Protein AF-0000000070388213 (afdb_homodimer)

Structure (mmCIF, N/CA/C/O backbone):
data_AF-0000000070388213-model_v1
#
loop_
_entity.id
_entity.type
_entity.pdbx_description
1 polymer 'DinB-like domain-containing protein'
#
loop_
_atom_site.group_PDB
_atom_site.id
_atom_site.type_symbol
_atom_site.label_atom_id
_atom_site.label_alt_id
_atom_site.label_comp_id
_atom_site.label_asym_id
_atom_site.label_entity_id
_atom_site.label_seq_id
_atom_site.pdbx_PDB_ins_code
_atom_site.Cartn_x
_atom_site.Cartn_y
_atom_site.Cartn_z
_atom_site.occupancy
_atom_site.B_iso_or_equiv
_atom_site.auth_seq_id
_atom_site.auth_comp_id
_atom_site.auth_asym_id
_atom_site.auth_atom_id
_atom_site.pdbx_PDB_model_num
ATOM 1 N N . MET A 1 1 ? -32.64 -6.74 -18.128 1 20.27 1 MET A N 1
ATOM 2 C CA . MET A 1 1 ? -31.337 -6.929 -18.759 1 20.27 1 MET A CA 1
ATOM 3 C C . MET A 1 1 ? -30.332 -5.901 -18.251 1 20.27 1 MET A C 1
ATOM 5 O O . MET A 1 1 ? -30.409 -4.723 -18.605 1 20.27 1 MET A O 1
ATOM 9 N N . SER A 1 2 ? -29.908 -5.951 -17.006 1 23.25 2 SER A N 1
ATOM 10 C CA . SER A 1 2 ? -29.229 -4.975 -16.16 1 23.25 2 SER A CA 1
ATOM 11 C C . SER A 1 2 ? -27.842 -4.645 -16.701 1 23.25 2 SER A C 1
ATOM 13 O O . SER A 1 2 ? -27.104 -5.54 -17.119 1 23.25 2 SER A O 1
ATOM 15 N N . GLN A 1 3 ? -27.683 -3.469 -17.315 1 23.61 3 GLN A N 1
ATOM 16 C CA . GLN A 1 3 ? -26.535 -2.938 -18.044 1 23.61 3 GLN A CA 1
ATOM 17 C C . GLN A 1 3 ? -25.251 -3.09 -17.233 1 23.61 3 GLN A C 1
ATOM 19 O O . GLN A 1 3 ? -25.245 -2.866 -16.021 1 23.61 3 GLN A O 1
ATOM 24 N N . PRO A 1 4 ? -24.377 -3.93 -17.694 1 25.24 4 PRO A N 1
ATOM 25 C CA . PRO A 1 4 ? -23.081 -4.139 -17.044 1 25.24 4 PRO A CA 1
ATOM 26 C C . PRO A 1 4 ? -22.355 -2.831 -16.739 1 25.24 4 PRO A C 1
ATOM 28 O O . PRO A 1 4 ? -22.357 -1.913 -17.564 1 25.24 4 PRO A O 1
ATOM 31 N N . THR A 1 5 ? -22.484 -2.285 -15.642 1 24.82 5 THR A N 1
ATOM 32 C CA . THR A 1 5 ? -21.801 -1.052 -15.264 1 24.82 5 THR A CA 1
ATOM 33 C C . THR A 1 5 ? -20.329 -1.105 -15.66 1 24.82 5 THR A C 1
ATOM 35 O O . THR A 1 5 ? -19.541 -1.828 -15.046 1 24.82 5 THR A O 1
ATOM 38 N N . THR A 1 6 ? -20.052 -1.136 -16.947 1 23.34 6 THR A N 1
ATOM 39 C CA . THR A 1 6 ? -18.716 -0.954 -17.503 1 23.34 6 THR A CA 1
ATOM 40 C C . THR A 1 6 ? -18.019 0.241 -16.857 1 23.34 6 THR A C 1
ATOM 42 O O . THR A 1 6 ? -18.645 1.275 -16.616 1 23.34 6 THR A O 1
ATOM 45 N N . LEU A 1 7 ? -17.127 -0.042 -16.082 1 27.39 7 LEU A N 1
ATOM 46 C CA . LEU A 1 7 ? -16.285 1.066 -15.644 1 27.39 7 LEU A CA 1
ATOM 47 C C . LEU A 1 7 ? -15.883 1.944 -16.824 1 27.39 7 LEU A C 1
ATOM 49 O O . LEU A 1 7 ? -15.12 1.513 -17.692 1 27.39 7 LEU A O 1
ATOM 53 N N . ASN A 1 8 ? -16.869 2.568 -17.44 1 25.55 8 ASN A N 1
ATOM 54 C CA . ASN A 1 8 ? -16.561 3.579 -18.446 1 25.55 8 ASN A CA 1
ATOM 55 C C . ASN A 1 8 ? -15.34 4.406 -18.055 1 25.55 8 ASN A C 1
ATOM 57 O O . ASN A 1 8 ? -15.421 5.259 -17.169 1 25.55 8 ASN A O 1
ATOM 61 N N . HIS A 1 9 ? -14.266 3.817 -18.145 1 28.01 9 HIS A N 1
ATOM 62 C CA . HIS A 1 9 ? -13.01 4.542 -17.987 1 28.01 9 HIS A CA 1
ATOM 63 C C . HIS A 1 9 ? -12.946 5.744 -18.925 1 28.01 9 HIS A C 1
ATOM 65 O O . HIS A 1 9 ? -12.358 5.662 -20.005 1 28.01 9 HIS A O 1
ATOM 71 N N . THR A 1 10 ? -14.03 6.359 -19.255 1 25.75 10 THR A N 1
ATOM 72 C CA . THR A 1 10 ? -13.8 7.641 -19.913 1 25.75 10 THR A CA 1
ATOM 73 C C . THR A 1 10 ? -12.639 8.384 -19.258 1 25.75 10 THR A C 1
ATOM 75 O O . THR A 1 10 ? -12.595 8.522 -18.034 1 25.75 10 THR A O 1
ATOM 78 N N . LEU A 1 11 ? -11.531 8.39 -19.935 1 27.52 11 LEU A N 1
ATOM 79 C CA . LEU A 1 11 ? -10.445 9.33 -19.674 1 27.52 11 LEU A CA 1
ATOM 80 C C . LEU A 1 11 ? -10.985 10.641 -19.113 1 27.52 11 LEU A C 1
ATOM 82 O O . LEU A 1 11 ? -11.684 11.379 -19.812 1 27.52 11 LEU A O 1
ATOM 86 N N . VAL A 1 12 ? -11.628 10.597 -18.028 1 29.72 12 VAL A N 1
ATOM 87 C CA . VAL A 1 12 ? -11.902 11.945 -17.54 1 29.72 12 VAL A CA 1
ATOM 88 C C . VAL A 1 12 ? -10.771 12.884 -17.954 1 29.72 12 VAL A C 1
ATOM 90 O O . VAL A 1 12 ? -9.597 12.509 -17.911 1 29.72 12 VAL A O 1
ATOM 93 N N . PRO A 1 13 ? -11.008 13.762 -18.739 1 29.22 13 PRO A N 1
ATOM 94 C CA . PRO A 1 13 ? -9.98 14.768 -19.018 1 29.22 13 PRO A CA 1
ATOM 95 C C . PRO A 1 13 ? -9.102 15.066 -17.805 1 29.22 13 PRO A C 1
ATOM 97 O O . PRO A 1 13 ? -9.56 14.959 -16.665 1 29.22 13 PRO A O 1
ATOM 100 N N . MET A 1 14 ? -7.83 14.649 -17.893 1 33.38 14 MET A N 1
ATOM 101 C CA . MET A 1 14 ? -6.869 15.019 -16.857 1 33.38 14 MET A CA 1
ATOM 102 C C . MET A 1 14 ? -7.26 16.338 -16.199 1 33.38 14 MET A C 1
ATOM 104 O O . MET A 1 14 ? -7.292 17.38 -16.858 1 33.38 14 MET A O 1
ATOM 108 N N . PRO A 1 15 ? -8.233 16.346 -15.367 1 34.13 15 PRO A N 1
ATOM 109 C CA . PRO A 1 15 ? -8.615 17.653 -14.828 1 34.13 15 PRO A CA 1
ATOM 110 C C . PRO A 1 15 ? -7.416 18.57 -14.596 1 34.13 15 PRO A C 1
ATOM 112 O O . PRO A 1 15 ? -6.294 18.091 -14.417 1 34.13 15 PRO A O 1
ATOM 115 N N . THR A 1 16 ? -7.577 19.803 -14.838 1 39.04 16 THR A N 1
ATOM 116 C CA . THR A 1 16 ? -6.764 20.997 -14.637 1 39.04 16 THR A CA 1
ATOM 117 C C . THR A 1 16 ? -6.098 20.974 -13.264 1 39.04 16 THR A C 1
ATOM 119 O O . THR A 1 16 ? -6.536 20.249 -12.368 1 39.04 16 THR A O 1
ATOM 122 N N . ARG A 1 17 ? -4.84 21.627 -13.083 1 49.8 17 ARG A N 1
ATOM 123 C CA . ARG A 1 17 ? -3.79 21.982 -12.133 1 49.8 17 ARG A CA 1
ATOM 124 C C . ARG A 1 17 ? -4.384 22.389 -10.789 1 49.8 17 ARG A C 1
ATOM 126 O O . ARG A 1 17 ? -3.65 22.716 -9.854 1 49.8 17 ARG A O 1
ATOM 133 N N . GLN A 1 18 ? -5.815 22.422 -10.574 1 65.91 18 GLN A N 1
ATOM 134 C CA . GLN A 1 18 ? -6.256 23.107 -9.363 1 65.91 18 GLN A CA 1
ATOM 135 C C . GLN A 1 18 ? -6.495 22.117 -8.227 1 65.91 18 GLN A C 1
ATOM 137 O O . GLN A 1 18 ? -6.833 20.956 -8.469 1 65.91 18 GLN A O 1
ATOM 142 N N . HIS A 1 19 ? -6.122 22.367 -7.139 1 71.91 19 HIS A N 1
ATOM 143 C CA . HIS A 1 19 ? -6.248 21.653 -5.873 1 71.91 19 HIS A CA 1
ATOM 144 C C . HIS A 1 19 ? -7.635 21.038 -5.723 1 71.91 19 HIS A C 1
ATOM 146 O O . HIS A 1 19 ? -7.765 19.882 -5.314 1 71.91 19 HIS A O 1
ATOM 152 N N . ALA A 1 20 ? -8.744 21.693 -6.154 1 77.47 20 ALA A N 1
ATOM 153 C CA . ALA A 1 20 ? -10.12 21.216 -6.041 1 77.47 20 ALA A CA 1
ATOM 154 C C . ALA A 1 20 ? -10.371 20.036 -6.976 1 77.47 20 ALA A C 1
ATOM 156 O O . ALA A 1 20 ? -11.051 19.076 -6.606 1 77.47 20 ALA A O 1
ATOM 157 N N . ASP A 1 21 ? -9.783 20.063 -8.038 1 83.91 21 ASP A N 1
ATOM 158 C CA . ASP A 1 21 ? -9.951 18.998 -9.023 1 83.91 21 ASP A CA 1
ATOM 159 C C . ASP A 1 21 ? -9.265 17.713 -8.564 1 83.91 21 ASP A C 1
ATOM 161 O O . ASP A 1 21 ? -9.803 16.618 -8.744 1 83.91 21 ASP A O 1
ATOM 165 N N . ARG A 1 22 ? -8.174 17.874 -7.928 1 88.58 22 ARG A N 1
ATOM 166 C CA . ARG A 1 22 ? -7.427 16.715 -7.451 1 88.58 22 ARG A CA 1
ATOM 167 C C . ARG A 1 22 ? -8.175 16.006 -6.327 1 88.58 22 ARG A C 1
ATOM 169 O O . ARG A 1 22 ? -8.233 14.775 -6.292 1 88.58 22 ARG A O 1
ATOM 176 N N . ALA A 1 23 ? -8.75 16.793 -5.467 1 93.34 23 ALA A N 1
ATOM 177 C CA . ALA A 1 23 ? -9.509 16.241 -4.347 1 93.34 23 ALA A CA 1
ATOM 178 C C . ALA A 1 23 ? -10.717 15.45 -4.84 1 93.34 23 ALA A C 1
ATOM 180 O O . ALA A 1 23 ? -10.955 14.325 -4.394 1 93.34 23 ALA A O 1
ATOM 181 N N . GLU A 1 24 ? -11.413 16.01 -5.734 1 92.84 24 GLU A N 1
ATOM 182 C CA . GLU A 1 24 ? -12.594 15.354 -6.286 1 92.84 24 GLU A CA 1
ATOM 183 C C . GLU A 1 24 ? -12.215 14.094 -7.058 1 92.84 24 GLU A C 1
ATOM 185 O O . GLU A 1 24 ? -12.907 13.077 -6.977 1 92.84 24 GLU A O 1
ATOM 190 N N . ALA A 1 25 ? -11.149 14.145 -7.798 1 92.12 25 ALA A N 1
ATOM 191 C CA . ALA A 1 25 ? -10.695 12.991 -8.57 1 92.12 25 ALA A CA 1
ATOM 192 C C . ALA A 1 25 ? -10.342 11.823 -7.653 1 92.12 25 ALA A C 1
ATOM 194 O O . ALA A 1 25 ? -10.703 10.677 -7.931 1 92.12 25 ALA A O 1
ATOM 195 N N . LEU A 1 26 ? -9.65 12.113 -6.604 1 94.13 26 LEU A N 1
ATOM 196 C CA . LEU A 1 26 ? -9.258 11.067 -5.666 1 94.13 26 LEU A CA 1
ATOM 197 C C . LEU A 1 26 ? -10.478 10.477 -4.968 1 94.13 26 LEU A C 1
ATOM 199 O O . LEU A 1 26 ? -10.572 9.26 -4.795 1 94.13 26 LEU A O 1
ATOM 203 N N . TRP A 1 27 ? -11.372 11.343 -4.582 1 95.44 27 TRP A N 1
ATOM 204 C CA . TRP A 1 27 ? -12.606 10.903 -3.941 1 95.44 27 TRP A CA 1
ATOM 205 C C . TRP A 1 27 ? -13.429 10.031 -4.883 1 95.44 27 TRP A C 1
ATOM 207 O O . TRP A 1 27 ? -13.871 8.943 -4.506 1 95.44 27 TRP A O 1
ATOM 217 N N . THR A 1 28 ? -13.586 10.392 -6.085 1 94.24 28 THR A N 1
ATOM 218 C CA . THR A 1 28 ? -14.348 9.652 -7.085 1 94.24 28 THR A CA 1
ATOM 219 C C . THR A 1 28 ? -13.687 8.308 -7.382 1 94.24 28 THR A C 1
ATOM 221 O O . THR A 1 28 ? -14.372 7.293 -7.525 1 94.24 28 THR A O 1
ATOM 224 N N . LEU A 1 29 ? -12.383 8.323 -7.485 1 92.29 29 LEU A N 1
ATOM 225 C CA . LEU A 1 29 ? -11.651 7.078 -7.689 1 92.29 29 LEU A CA 1
ATOM 226 C C . LEU A 1 29 ? -11.908 6.103 -6.546 1 92.29 29 LEU A C 1
ATOM 228 O O . LEU A 1 29 ? -12.127 4.912 -6.778 1 92.29 29 LEU A O 1
ATOM 232 N N . SER A 1 30 ? -11.851 6.57 -5.335 1 95.26 30 SER A N 1
ATOM 233 C CA . SER A 1 30 ? -12.04 5.721 -4.163 1 95.26 30 SER A CA 1
ATOM 234 C C . SER A 1 30 ? -13.428 5.089 -4.156 1 95.26 30 SER A C 1
ATOM 236 O O . SER A 1 30 ? -13.573 3.9 -3.867 1 95.26 30 SER A O 1
ATOM 238 N N . ILE A 1 31 ? -14.427 5.883 -4.516 1 96.64 31 ILE A N 1
ATOM 239 C CA . ILE A 1 31 ? -15.793 5.376 -4.586 1 96.64 31 ILE A CA 1
ATOM 240 C C . ILE A 1 31 ? -15.895 4.316 -5.68 1 96.64 31 ILE A C 1
ATOM 242 O O . ILE A 1 31 ? -16.483 3.253 -5.47 1 96.64 31 ILE A O 1
ATOM 246 N N . ALA A 1 32 ? -15.302 4.587 -6.805 1 93.73 32 ALA A N 1
ATOM 247 C CA . ALA A 1 32 ? -15.35 3.657 -7.93 1 93.73 32 ALA A CA 1
ATOM 248 C C . ALA A 1 32 ? -14.71 2.321 -7.566 1 93.73 32 ALA A C 1
ATOM 250 O O . ALA A 1 32 ? -15.2 1.261 -7.963 1 93.73 32 ALA A O 1
ATOM 251 N N . LEU A 1 33 ? -13.615 2.351 -6.866 1 94.28 33 LEU A N 1
ATOM 252 C CA . LEU A 1 33 ? -12.933 1.137 -6.433 1 94.28 33 LEU A CA 1
ATOM 253 C C . LEU A 1 33 ? -13.828 0.305 -5.521 1 94.28 33 LEU A C 1
ATOM 255 O O . LEU A 1 33 ? -13.965 -0.905 -5.714 1 94.28 33 LEU A O 1
ATOM 259 N N . ILE A 1 34 ? -14.443 0.962 -4.555 1 97.74 34 ILE A N 1
ATOM 260 C CA . ILE A 1 34 ? -15.291 0.262 -3.596 1 97.74 34 ILE A CA 1
ATOM 261 C C . ILE A 1 34 ? -16.539 -0.266 -4.3 1 97.74 34 ILE A C 1
ATOM 263 O O . ILE A 1 34 ? -16.978 -1.389 -4.04 1 97.74 34 ILE A O 1
ATOM 267 N N . ASP A 1 35 ? -17.059 0.492 -5.218 1 96.66 35 ASP A N 1
ATOM 268 C CA . ASP A 1 35 ? -18.226 0.051 -5.976 1 96.66 35 ASP A CA 1
ATOM 269 C C . ASP A 1 35 ? -17.893 -1.165 -6.838 1 96.66 35 ASP A C 1
ATOM 271 O O . ASP A 1 35 ? -18.732 -2.047 -7.028 1 96.66 35 ASP A O 1
ATOM 275 N N . SER A 1 36 ? -16.734 -1.143 -7.399 1 95.28 36 SER A N 1
ATOM 276 C CA . SER A 1 36 ? -16.307 -2.31 -8.165 1 95.28 36 SER A CA 1
ATOM 277 C C . SER A 1 36 ? -16.265 -3.559 -7.291 1 95.28 36 SER A C 1
ATOM 279 O O . SER A 1 36 ? -16.612 -4.652 -7.744 1 95.28 36 SER A O 1
ATOM 281 N N . ALA A 1 37 ? -15.828 -3.382 -6.07 1 97.62 37 ALA A N 1
ATOM 282 C CA . ALA A 1 37 ? -15.8 -4.503 -5.134 1 97.62 37 ALA A CA 1
ATOM 283 C C . ALA A 1 37 ? -17.213 -4.971 -4.797 1 97.62 37 ALA A C 1
ATOM 285 O O . ALA A 1 37 ? -17.468 -6.174 -4.699 1 97.62 37 ALA A O 1
ATOM 286 N N . VAL A 1 38 ? -18.134 -4.031 -4.584 1 97.78 38 VAL A N 1
ATOM 287 C CA . VAL A 1 38 ? -19.533 -4.367 -4.337 1 97.78 38 VAL A CA 1
ATOM 288 C C . VAL A 1 38 ? -20.082 -5.183 -5.504 1 97.78 38 VAL A C 1
ATOM 290 O O . VAL A 1 38 ? -20.758 -6.195 -5.299 1 97.78 38 VAL A O 1
ATOM 293 N N . ASP A 1 39 ? -19.764 -4.758 -6.669 1 96.82 39 ASP A N 1
ATOM 294 C CA . ASP A 1 39 ? -20.236 -5.441 -7.87 1 96.82 39 ASP A CA 1
ATOM 295 C C . ASP A 1 39 ? -19.726 -6.88 -7.92 1 96.82 39 ASP A C 1
ATOM 297 O O . ASP A 1 39 ? -20.483 -7.801 -8.232 1 96.82 39 ASP A O 1
ATOM 301 N N . ILE A 1 40 ? -18.48 -7.12 -7.621 1 96.95 40 ILE A N 1
ATOM 302 C CA . ILE A 1 40 ? -17.887 -8.453 -7.62 1 96.95 40 ILE A CA 1
ATOM 303 C C . ILE A 1 40 ? -18.6 -9.334 -6.597 1 96.95 40 ILE A C 1
ATOM 305 O O . ILE A 1 40 ? -18.951 -10.479 -6.892 1 96.95 40 ILE A O 1
ATOM 309 N N . LEU A 1 41 ? -18.805 -8.795 -5.417 1 97.84 41 LEU A N 1
ATOM 310 C CA . LEU A 1 41 ? -19.439 -9.543 -4.337 1 97.84 41 LEU A CA 1
ATOM 311 C C . LEU A 1 41 ? -20.891 -9.863 -4.676 1 97.84 41 LEU A C 1
ATOM 313 O O . LEU A 1 41 ? -21.41 -10.908 -4.277 1 97.84 41 LEU A O 1
ATOM 317 N N . GLU A 1 42 ? -21.547 -8.996 -5.44 1 97.1 42 GLU A N 1
ATOM 318 C CA . GLU A 1 42 ? -22.966 -9.152 -5.747 1 97.1 42 GLU A CA 1
ATOM 319 C C . GLU A 1 42 ? -23.176 -10.108 -6.918 1 97.1 42 GLU A C 1
ATOM 321 O O . GLU A 1 42 ? -24.151 -10.861 -6.944 1 97.1 42 GLU A O 1
ATOM 326 N N . HIS A 1 43 ? -22.205 -10.181 -7.813 1 96.08 43 HIS A N 1
ATOM 327 C CA . HIS A 1 43 ? -22.553 -10.816 -9.079 1 96.08 43 HIS A CA 1
ATOM 328 C C . HIS A 1 43 ? -21.589 -11.95 -9.41 1 96.08 43 HIS A C 1
ATOM 330 O O . HIS A 1 43 ? -21.864 -12.766 -10.293 1 96.08 43 HIS A O 1
ATOM 336 N N . HIS A 1 44 ? -20.488 -12.006 -8.728 1 95.8 44 HIS A N 1
ATOM 337 C CA . HIS A 1 44 ? -19.493 -12.989 -9.141 1 95.8 44 HIS A CA 1
ATOM 338 C C . HIS A 1 44 ? -19.225 -14.001 -8.032 1 95.8 44 HIS A C 1
ATOM 340 O O . HIS A 1 44 ? -18.948 -15.171 -8.307 1 95.8 44 HIS A O 1
ATOM 346 N N . VAL A 1 45 ? -19.264 -13.516 -6.763 1 96.9 45 VAL A N 1
ATOM 347 C CA . VAL A 1 45 ? -19.14 -14.426 -5.629 1 96.9 45 VAL A CA 1
ATOM 348 C C . VAL A 1 45 ? -20.525 -14.896 -5.189 1 96.9 45 VAL A C 1
ATOM 350 O O . VAL A 1 45 ? -21.386 -14.081 -4.852 1 96.9 45 VAL A O 1
ATOM 353 N N . ARG A 1 46 ? -20.69 -16.197 -5.051 1 96.55 46 ARG A N 1
ATOM 354 C CA . ARG A 1 46 ? -22.063 -16.675 -4.925 1 96.55 46 ARG A CA 1
ATOM 355 C C . ARG A 1 46 ? -22.276 -17.382 -3.59 1 96.55 46 ARG A C 1
ATOM 357 O O . ARG A 1 46 ? -23.411 -17.525 -3.132 1 96.55 46 ARG A O 1
ATOM 364 N N . THR A 1 47 ? -21.21 -17.864 -3.012 1 97.5 47 THR A N 1
ATOM 365 C CA . THR A 1 47 ? -21.402 -18.669 -1.811 1 97.5 47 THR A CA 1
ATOM 366 C C . THR A 1 47 ? -20.381 -18.295 -0.74 1 97.5 47 THR A C 1
ATOM 368 O O . THR A 1 47 ? -19.32 -17.749 -1.05 1 97.5 47 THR A O 1
ATOM 371 N N . ASP A 1 48 ? -20.693 -18.632 0.498 1 97.96 48 ASP A N 1
ATOM 372 C CA . ASP A 1 48 ? -19.767 -18.477 1.616 1 97.96 48 ASP A CA 1
ATOM 373 C C . ASP A 1 48 ? -18.514 -19.327 1.413 1 97.96 48 ASP A C 1
ATOM 375 O O . ASP A 1 48 ? -17.421 -18.94 1.83 1 97.96 48 ASP A O 1
ATOM 379 N N . GLU A 1 49 ? -18.659 -20.467 0.788 1 96.98 49 GLU A N 1
ATOM 380 C CA . GLU A 1 49 ? -17.534 -21.363 0.537 1 96.98 49 GLU A CA 1
ATOM 381 C C . GLU A 1 49 ? -16.511 -20.717 -0.394 1 96.98 49 GLU A C 1
ATOM 383 O O . GLU A 1 49 ? -15.304 -20.821 -0.166 1 96.98 49 GLU A O 1
ATOM 388 N N . GLN A 1 50 ? -16.981 -20.021 -1.381 1 96.76 50 GLN A N 1
ATOM 389 C CA . GLN A 1 50 ? -16.087 -19.302 -2.284 1 96.76 50 GLN A CA 1
ATOM 390 C C . GLN A 1 50 ? -15.345 -18.188 -1.551 1 96.76 50 GLN A C 1
ATOM 392 O O . GLN A 1 50 ? -14.163 -17.949 -1.808 1 96.76 50 GLN A O 1
ATOM 397 N N . LEU A 1 51 ? -16.076 -17.587 -0.658 1 97.53 51 LEU A N 1
ATOM 398 C CA . LEU A 1 51 ? -15.527 -16.466 0.096 1 97.53 51 LEU A CA 1
ATOM 399 C C . LEU A 1 51 ? -14.447 -16.937 1.063 1 97.53 51 LEU A C 1
ATOM 401 O O . LEU A 1 51 ? -13.432 -16.26 1.246 1 97.53 51 LEU A O 1
ATOM 405 N N . SER A 1 52 ? -14.558 -18.094 1.621 1 95.5 52 SER A N 1
ATOM 406 C CA . SER A 1 52 ? -13.736 -18.491 2.759 1 95.5 52 SER A CA 1
ATOM 407 C C . SER A 1 52 ? -12.732 -19.57 2.366 1 95.5 52 SER A C 1
ATOM 409 O O . SER A 1 52 ? -11.931 -20.012 3.193 1 95.5 52 SER A O 1
ATOM 411 N N . LYS A 1 53 ? -12.77 -19.999 1.116 1 93.22 53 LYS A N 1
ATOM 412 C CA . LYS A 1 53 ? -11.86 -21.052 0.673 1 93.22 53 LYS A CA 1
ATOM 413 C C . LYS A 1 53 ? -10.406 -20.603 0.784 1 93.22 53 LYS A C 1
ATOM 415 O O . LYS A 1 53 ? -10.039 -19.537 0.286 1 93.22 53 LYS A O 1
ATOM 420 N N . ASP A 1 54 ? -9.563 -21.391 1.387 1 88.9 54 ASP A N 1
ATOM 421 C CA . ASP A 1 54 ? -8.14 -21.094 1.516 1 88.9 54 ASP A CA 1
ATOM 422 C C . ASP A 1 54 ? -7.44 -21.16 0.161 1 88.9 54 ASP A C 1
ATOM 424 O O . ASP A 1 54 ? -7.634 -22.111 -0.599 1 88.9 54 ASP A O 1
ATOM 428 N N . SER A 1 55 ? -6.664 -20.236 -0.108 1 87.37 55 SER A N 1
ATOM 429 C CA . SER A 1 55 ? -5.949 -20.178 -1.379 1 87.37 55 SER A CA 1
ATOM 430 C C . SER A 1 55 ? -4.695 -21.045 -1.348 1 87.37 55 SER A C 1
ATOM 432 O O . SER A 1 55 ? -3.969 -21.059 -0.352 1 87.37 55 SER A O 1
ATOM 434 N N . ALA A 1 56 ? -4.432 -21.776 -2.383 1 81.97 56 ALA A N 1
ATOM 435 C CA . ALA A 1 56 ? -3.179 -22.497 -2.591 1 81.97 56 ALA A CA 1
ATOM 436 C C . ALA A 1 56 ? -2.102 -21.573 -3.152 1 81.97 56 ALA A C 1
ATOM 438 O O . ALA A 1 56 ? -0.909 -21.799 -2.939 1 81.97 56 ALA A O 1
ATOM 439 N N . LEU A 1 57 ? -2.515 -20.518 -3.803 1 81.97 57 LEU A N 1
ATOM 440 C CA . LEU A 1 57 ? -1.606 -19.606 -4.488 1 81.97 57 LEU A CA 1
ATOM 441 C C . LEU A 1 57 ? -1.118 -18.514 -3.543 1 81.97 57 LEU A C 1
ATOM 443 O O . LEU A 1 57 ? -0.037 -17.953 -3.74 1 81.97 57 LEU A O 1
ATOM 447 N N . LEU A 1 58 ? -1.939 -18.187 -2.579 1 83.55 58 LEU A N 1
ATOM 448 C CA . LEU A 1 58 ? -1.615 -17.227 -1.529 1 83.55 58 LEU A CA 1
ATOM 449 C C . LEU A 1 58 ? -1.862 -17.827 -0.149 1 83.55 58 LEU A C 1
ATOM 451 O O . LEU A 1 58 ? -2.918 -17.607 0.448 1 83.55 58 LEU A O 1
ATOM 455 N N . PRO A 1 59 ? -0.858 -18.446 0.307 1 73.99 59 PRO A N 1
ATOM 456 C CA . PRO A 1 59 ? -1.079 -19.163 1.565 1 73.99 59 PRO A CA 1
ATOM 457 C C . PRO A 1 59 ? -1.607 -18.257 2.675 1 73.99 59 PRO A C 1
ATOM 459 O O . PRO A 1 59 ? -1.046 -17.186 2.923 1 73.99 59 PRO A O 1
ATOM 462 N N . GLY A 1 60 ? -2.712 -18.766 3.269 1 74.97 60 GLY A N 1
ATOM 463 C CA . GLY A 1 60 ? -3.332 -18.026 4.356 1 74.97 60 GLY A CA 1
ATOM 464 C C . GLY A 1 60 ? -4.343 -17 3.88 1 74.97 60 GLY A C 1
ATOM 465 O O . GLY A 1 60 ? -5.045 -16.39 4.69 1 74.97 60 GLY A O 1
ATOM 466 N N . GLY A 1 61 ? -4.473 -16.902 2.621 1 85.71 61 GLY A N 1
ATOM 467 C CA . GLY A 1 61 ? -5.383 -15.911 2.07 1 85.71 61 GLY A CA 1
ATOM 468 C C . GLY A 1 61 ? -6.68 -16.509 1.561 1 85.71 61 GLY A C 1
ATOM 469 O O . GLY A 1 61 ? -6.729 -17.689 1.207 1 85.71 61 GLY A O 1
ATOM 470 N N . THR A 1 62 ? -7.75 -15.77 1.68 1 93.81 62 THR A N 1
ATOM 471 C CA . THR A 1 62 ? -9.041 -16.043 1.058 1 93.81 62 THR A CA 1
ATOM 472 C C . THR A 1 62 ? -9.611 -14.78 0.419 1 93.81 62 THR A C 1
ATOM 474 O O . THR A 1 62 ? -9.105 -13.679 0.647 1 93.81 62 THR A O 1
ATOM 477 N N . LEU A 1 63 ? -10.639 -14.996 -0.376 1 96.85 63 LEU A N 1
ATOM 478 C CA . LEU A 1 63 ? -11.335 -13.813 -0.871 1 96.85 63 LEU A CA 1
ATOM 479 C C . LEU A 1 63 ? -11.837 -12.953 0.284 1 96.85 63 LEU A C 1
ATOM 481 O O . LEU A 1 63 ? -11.64 -11.736 0.289 1 96.85 63 LEU A O 1
ATOM 485 N N . GLY A 1 64 ? -12.45 -13.632 1.213 1 97.03 64 GLY A N 1
ATOM 486 C CA . GLY A 1 64 ? -13.061 -12.948 2.341 1 97.03 64 GLY A CA 1
ATOM 487 C C . GLY A 1 64 ? -12.066 -12.16 3.172 1 97.03 64 GLY A C 1
ATOM 488 O O . GLY A 1 64 ? -12.353 -11.039 3.596 1 97.03 64 GLY A O 1
ATOM 489 N N . LYS A 1 65 ? -10.895 -12.722 3.442 1 93.48 65 LYS A N 1
ATOM 490 C CA . LYS A 1 65 ? -9.873 -12.038 4.23 1 93.48 65 LYS A CA 1
ATOM 491 C C . LYS A 1 65 ? -9.373 -10.787 3.513 1 93.48 65 LYS A C 1
ATOM 493 O O . LYS A 1 65 ? -9.099 -9.768 4.151 1 93.48 65 LYS A O 1
ATOM 498 N N . HIS A 1 66 ? -9.219 -10.834 2.234 1 95.26 66 HIS A N 1
ATOM 499 C CA . HIS A 1 66 ? -8.771 -9.676 1.469 1 95.26 66 HIS A CA 1
ATOM 500 C C . HIS A 1 66 ? -9.839 -8.587 1.443 1 95.26 66 HIS A C 1
ATOM 502 O O . HIS A 1 66 ? -9.536 -7.409 1.643 1 95.26 66 HIS A O 1
ATOM 508 N N . PHE A 1 67 ? -11.129 -8.986 1.236 1 97.42 67 PHE A N 1
ATOM 509 C CA . PHE A 1 67 ? -12.209 -8.009 1.296 1 97.42 67 PHE A CA 1
ATOM 510 C C . PHE A 1 67 ? -12.292 -7.377 2.681 1 97.42 67 PHE A C 1
ATOM 512 O O . PHE A 1 67 ? -12.426 -6.158 2.806 1 97.42 67 PHE A O 1
ATOM 519 N N . ARG A 1 68 ? -12.229 -8.215 3.638 1 95.84 68 ARG A N 1
ATOM 520 C CA . ARG A 1 68 ? -12.298 -7.725 5.011 1 95.84 68 ARG A CA 1
ATOM 521 C C . ARG A 1 68 ? -11.211 -6.689 5.279 1 95.84 68 ARG A C 1
ATOM 523 O O . ARG A 1 68 ? -11.468 -5.661 5.908 1 95.84 68 ARG A O 1
ATOM 530 N N . HIS A 1 69 ? -10 -7 4.866 1 93.51 69 HIS A N 1
ATOM 531 C CA . HIS A 1 69 ? -8.879 -6.097 5.099 1 93.51 69 HIS A CA 1
ATOM 532 C C . HIS A 1 69 ? -9.124 -4.737 4.453 1 93.51 69 HIS A C 1
ATOM 534 O O . HIS A 1 69 ? -8.813 -3.7 5.043 1 93.51 69 HIS A O 1
ATOM 540 N N . VAL A 1 70 ? -9.651 -4.729 3.259 1 96.46 70 VAL A N 1
ATOM 541 C CA . VAL A 1 70 ? -9.99 -3.481 2.584 1 96.46 70 VAL A CA 1
ATOM 542 C C . VAL A 1 70 ? -11.08 -2.75 3.365 1 96.46 70 VAL A C 1
ATOM 544 O O . VAL A 1 70 ? -10.977 -1.545 3.606 1 96.46 70 VAL A O 1
ATOM 547 N N . ILE A 1 71 ? -12.122 -3.433 3.798 1 97 71 ILE A N 1
ATOM 548 C CA . ILE A 1 71 ? -13.229 -2.869 4.562 1 97 71 ILE A CA 1
ATOM 549 C C . ILE A 1 71 ? -12.7 -2.233 5.845 1 97 71 ILE A C 1
ATOM 551 O O . ILE A 1 71 ? -13.027 -1.086 6.158 1 97 71 ILE A O 1
ATOM 555 N N . GLU A 1 72 ? -11.86 -2.918 6.524 1 95.01 72 GLU A N 1
ATOM 556 C CA . GLU A 1 72 ? -11.311 -2.447 7.792 1 95.01 72 GLU A CA 1
ATOM 557 C C . GLU A 1 72 ? -10.452 -1.202 7.593 1 95.01 72 GLU A C 1
ATOM 559 O O . GLU A 1 72 ? -10.455 -0.298 8.431 1 95.01 72 GLU A O 1
ATOM 564 N N . THR A 1 73 ? -9.713 -1.171 6.538 1 95.74 73 THR A N 1
ATOM 565 C CA . THR A 1 73 ? -8.855 -0.026 6.256 1 95.74 73 THR A CA 1
ATOM 566 C C . THR A 1 73 ? -9.689 1.225 5.994 1 95.74 73 THR A C 1
ATOM 568 O O . THR A 1 73 ? -9.42 2.287 6.559 1 95.74 73 THR A O 1
ATOM 571 N N . PHE A 1 74 ? -10.743 1.129 5.182 1 97.26 74 PHE A N 1
ATOM 572 C CA . PHE A 1 74 ? -11.586 2.282 4.89 1 97.26 74 PHE A CA 1
ATOM 573 C C . PHE A 1 74 ? -12.401 2.681 6.115 1 97.26 74 PHE A C 1
ATOM 575 O O . PHE A 1 74 ? -12.671 3.864 6.329 1 97.26 74 PHE A O 1
ATOM 582 N N . ARG A 1 75 ? -12.803 1.705 6.944 1 95.99 75 ARG A N 1
ATOM 583 C CA . ARG A 1 75 ? -13.49 2.02 8.192 1 95.99 75 ARG A CA 1
ATOM 584 C C . ARG A 1 75 ? -12.592 2.827 9.124 1 95.99 75 ARG A C 1
ATOM 586 O O . ARG A 1 75 ? -13.033 3.809 9.725 1 95.99 75 ARG A O 1
ATOM 593 N N . ALA A 1 76 ? -11.373 2.359 9.243 1 95.83 76 ALA A N 1
ATOM 594 C CA . ALA A 1 76 ? -10.414 3.074 10.082 1 95.83 76 ALA A CA 1
ATOM 595 C C . ALA A 1 76 ? -10.222 4.507 9.596 1 95.83 76 ALA A C 1
ATOM 597 O O . ALA A 1 76 ? -10.144 5.438 10.402 1 95.83 76 ALA A O 1
ATOM 598 N N . PHE A 1 77 ? -10.148 4.686 8.306 1 97.13 77 PHE A N 1
ATOM 599 C CA . PHE A 1 77 ? -9.996 6 7.693 1 97.13 77 PHE A CA 1
ATOM 600 C C . PHE A 1 77 ? -11.191 6.889 8.015 1 97.13 77 PHE A C 1
ATOM 602 O O . PHE A 1 77 ? -11.023 8.056 8.376 1 97.13 77 PHE A O 1
ATOM 609 N N . LEU A 1 78 ? -12.398 6.418 7.928 1 97.32 78 LEU A N 1
ATOM 610 C CA . LEU A 1 78 ? -13.621 7.209 7.999 1 97.32 78 LEU A CA 1
ATOM 611 C C . LEU A 1 78 ? -14.009 7.481 9.449 1 97.32 78 LEU A C 1
ATOM 613 O O . LEU A 1 78 ? -14.613 8.513 9.751 1 97.32 78 LEU A O 1
ATOM 617 N N . LEU A 1 79 ? -13.67 6.628 10.337 1 95.27 79 LEU A N 1
ATOM 618 C CA . LEU A 1 79 ? -14.171 6.632 11.707 1 95.27 79 LEU A CA 1
ATOM 619 C C . LEU A 1 79 ? -13.954 7.993 12.36 1 95.27 79 LEU A C 1
ATOM 621 O O . LEU A 1 79 ? -14.88 8.563 12.941 1 95.27 79 LEU A O 1
ATOM 625 N N . PRO A 1 80 ? -12.769 8.6 12.284 1 95.51 80 PRO A N 1
ATOM 626 C CA . PRO A 1 80 ? -12.566 9.892 12.944 1 95.51 80 PRO A CA 1
ATOM 627 C C . PRO A 1 80 ? -13.07 11.067 12.108 1 95.51 80 PRO A C 1
ATOM 629 O O . PRO A 1 80 ? -13.066 12.208 12.575 1 95.51 80 PRO A O 1
ATOM 632 N N . LEU A 1 81 ? -13.53 10.829 10.935 1 95.05 81 LEU A N 1
ATOM 633 C CA . LEU A 1 81 ? -13.826 11.903 9.993 1 95.05 81 LEU A CA 1
ATOM 634 C C . LEU A 1 81 ? -15.326 12.009 9.743 1 95.05 81 LEU A C 1
ATOM 636 O O . LEU A 1 81 ? -15.809 13.038 9.265 1 95.05 81 LEU A O 1
ATOM 640 N N . TYR A 1 82 ? -16.064 10.941 10.032 1 93.07 82 TYR A N 1
ATOM 641 C CA . TYR A 1 82 ? -17.475 10.83 9.68 1 93.07 82 TYR A CA 1
ATOM 642 C C . TYR A 1 82 ? -18.174 9.79 10.548 1 93.07 82 TYR A C 1
ATOM 644 O O . TYR A 1 82 ? -17.574 8.778 10.919 1 93.07 82 TYR A O 1
ATOM 652 N N . PRO A 1 83 ? -19.431 9.991 10.836 1 89.09 83 PRO A N 1
ATOM 653 C CA . PRO A 1 83 ? -20.256 11.151 10.489 1 89.09 83 PRO A CA 1
ATOM 654 C C . PRO A 1 83 ? -20.078 12.313 11.463 1 89.09 83 PRO A C 1
ATOM 656 O O . PRO A 1 83 ? -20.483 13.44 11.165 1 89.09 83 PRO A O 1
ATOM 659 N N . VAL A 1 84 ? -19.52 12.031 12.639 1 86.68 84 VAL A N 1
ATOM 660 C CA . VAL A 1 84 ? -19.227 13.073 13.617 1 86.68 84 VAL A CA 1
ATOM 661 C C . VAL A 1 84 ? -17.724 13.342 13.651 1 86.68 84 VAL A C 1
ATOM 663 O O . VAL A 1 84 ? -16.993 12.716 14.422 1 86.68 84 VAL A O 1
ATOM 666 N N . PRO A 1 85 ? -17.325 14.255 12.957 1 82.54 85 PRO A N 1
ATOM 667 C CA . PRO A 1 85 ? -15.883 14.464 12.81 1 82.54 85 PRO A CA 1
ATOM 668 C C . PRO A 1 85 ? -15.25 15.107 14.042 1 82.54 85 PRO A C 1
ATOM 670 O O . PRO A 1 85 ? -15.883 15.933 14.705 1 82.54 85 PRO A O 1
ATOM 673 N N . THR A 1 86 ? -14.142 14.571 14.316 1 83.17 86 THR A N 1
ATOM 674 C CA . THR A 1 86 ? -13.322 15.286 15.286 1 83.17 86 THR A CA 1
ATOM 675 C C . THR A 1 86 ? -13.099 16.731 14.846 1 83.17 86 THR A C 1
ATOM 677 O O . THR A 1 86 ? -12.863 16.996 13.666 1 83.17 86 THR A O 1
ATOM 680 N N . THR A 1 87 ? -13.282 17.683 15.81 1 80.51 87 THR A N 1
ATOM 681 C CA . THR A 1 87 ? -13.197 19.087 15.426 1 80.51 87 THR A CA 1
ATOM 682 C C . THR A 1 87 ? -11.947 19.735 16.015 1 80.51 87 THR A C 1
ATOM 684 O O . THR A 1 87 ? -11.416 19.266 17.024 1 80.51 87 THR A O 1
ATOM 687 N N . ALA A 1 88 ? -11.582 20.774 15.267 1 74.56 88 ALA A N 1
ATOM 688 C CA . ALA A 1 88 ? -10.452 21.546 15.777 1 74.56 88 ALA A CA 1
ATOM 689 C C . ALA A 1 88 ? -10.691 21.98 17.22 1 74.56 88 ALA A C 1
ATOM 691 O O . ALA A 1 88 ? -11.829 22.248 17.614 1 74.56 88 ALA A O 1
ATOM 692 N N . PRO A 1 89 ? -9.651 21.942 17.925 1 82.83 89 PRO A N 1
ATOM 693 C CA . PRO A 1 89 ? -8.221 21.865 17.62 1 82.83 89 PRO A CA 1
ATOM 694 C C . PRO A 1 89 ? -7.683 20.437 17.665 1 82.83 89 PRO A C 1
ATOM 696 O O . PRO A 1 89 ? -6.485 20.218 17.468 1 82.83 89 PRO A O 1
ATOM 699 N N . HIS A 1 90 ? -8.527 19.503 17.87 1 90.02 90 HIS A N 1
ATOM 700 C CA . HIS A 1 90 ? -8.065 18.124 17.985 1 90.02 90 HIS A CA 1
ATOM 701 C C . HIS A 1 90 ? -7.689 17.554 16.622 1 90.02 90 HIS A C 1
ATOM 703 O O . HIS A 1 90 ? -8.401 17.765 15.637 1 90.02 90 HIS A O 1
ATOM 709 N N . ILE A 1 91 ? -6.57 16.934 16.579 1 94.03 91 ILE A N 1
ATOM 710 C CA . ILE A 1 91 ? -6.102 16.263 15.372 1 94.03 91 ILE A CA 1
ATOM 711 C C . ILE A 1 91 ? -6.637 14.833 15.337 1 94.03 91 ILE A C 1
ATOM 713 O O . ILE A 1 91 ? -6.367 14.04 16.242 1 94.03 91 ILE A O 1
ATOM 717 N N . PRO A 1 92 ? -7.447 14.51 14.35 1 95.57 92 PRO A N 1
ATOM 718 C CA . PRO A 1 92 ? -7.973 13.146 14.27 1 95.57 92 PRO A CA 1
ATOM 719 C C . PRO A 1 92 ? -6.871 12.094 14.164 1 95.57 92 PRO A C 1
ATOM 721 O O . PRO A 1 92 ? -5.829 12.346 13.553 1 95.57 92 PRO A O 1
ATOM 724 N N . GLU A 1 93 ? -7.103 10.972 14.769 1 95.82 93 GLU A N 1
ATOM 725 C CA . GLU A 1 93 ? -6.198 9.832 14.656 1 95.82 93 GLU A CA 1
ATOM 726 C C . GLU A 1 93 ? -6.819 8.715 13.822 1 95.82 93 GLU A C 1
ATOM 728 O O . GLU A 1 93 ? -7.939 8.278 14.095 1 95.82 93 GLU A O 1
ATOM 733 N N . ILE A 1 94 ? -6.165 8.359 12.802 1 96.73 94 ILE A N 1
ATOM 734 C CA . ILE A 1 94 ? -6.52 7.179 12.02 1 96.73 94 ILE A CA 1
ATOM 735 C C . ILE A 1 94 ? -5.696 5.982 12.49 1 96.73 94 ILE A C 1
ATOM 737 O O . ILE A 1 94 ? -4.478 5.946 12.299 1 96.73 94 ILE A O 1
ATOM 741 N N . ASN A 1 95 ? -6.36 5.027 13.105 1 94.56 95 ASN A N 1
ATOM 742 C CA . ASN A 1 95 ? -5.706 3.82 13.6 1 94.56 95 ASN A CA 1
ATOM 743 C C . ASN A 1 95 ? -6.04 2.607 12.737 1 94.56 95 ASN A C 1
ATOM 745 O O . ASN A 1 95 ? -7.133 2.048 12.841 1 94.56 95 ASN A O 1
ATOM 749 N N . TYR A 1 96 ? -5.109 2.181 11.954 1 92.15 96 TYR A N 1
ATOM 750 C CA . TYR A 1 96 ? -5.357 1.107 10.999 1 92.15 96 TYR A CA 1
ATOM 751 C C . TYR A 1 96 ? -5.352 -0.251 11.69 1 92.15 96 TYR A C 1
ATOM 753 O O . TYR A 1 96 ? -5.698 -1.266 11.081 1 92.15 96 TYR A O 1
ATOM 761 N N . ASP A 1 97 ? -5.066 -0.239 12.947 1 83.12 97 ASP A N 1
ATOM 762 C CA . ASP A 1 97 ? -5.118 -1.485 13.707 1 83.12 97 ASP A CA 1
ATOM 763 C C . ASP A 1 97 ? -6.293 -1.485 14.682 1 83.12 97 ASP A C 1
ATOM 765 O O . ASP A 1 97 ? -6.373 -2.34 15.567 1 83.12 97 ASP A O 1
ATOM 769 N N . ALA A 1 98 ? -7.048 -0.464 14.533 1 72.45 98 ALA A N 1
ATOM 770 C CA . ALA A 1 98 ? -8.252 -0.447 15.359 1 72.45 98 ALA A CA 1
ATOM 771 C C . ALA A 1 98 ? -9.257 -1.493 14.885 1 72.45 98 ALA A C 1
ATOM 773 O O . ALA A 1 98 ? -9.946 -1.291 13.882 1 72.45 98 ALA A O 1
ATOM 774 N N . ILE A 1 99 ? -9.014 -2.698 15.277 1 64.82 99 ILE A N 1
ATOM 775 C CA . ILE A 1 99 ? -9.823 -3.81 14.789 1 64.82 99 ILE A CA 1
ATOM 776 C C . ILE A 1 99 ? -11.005 -4.039 15.729 1 64.82 99 ILE A C 1
ATOM 778 O O . ILE A 1 99 ? -10.864 -3.934 16.95 1 64.82 99 ILE A O 1
ATOM 782 N N . LEU A 1 100 ? -12.083 -4.111 15.026 1 66.86 100 LEU A N 1
ATOM 783 C CA . LEU A 1 100 ? -13.232 -4.629 15.761 1 66.86 100 LEU A CA 1
ATOM 784 C C . LEU A 1 100 ? -13.317 -6.147 15.638 1 66.86 100 LEU A C 1
ATOM 786 O O . LEU A 1 100 ? -13.845 -6.665 14.651 1 66.86 100 LEU A O 1
ATOM 790 N N . PRO A 1 101 ? -12.864 -6.739 16.512 1 65.89 101 PRO A N 1
ATOM 791 C CA . PRO A 1 101 ? -12.686 -8.191 16.439 1 65.89 101 PRO A CA 1
ATOM 792 C C . PRO A 1 101 ? -13.996 -8.933 16.18 1 65.89 101 PRO A C 1
ATOM 794 O O . PRO A 1 101 ? -14.016 -9.916 15.435 1 65.89 101 P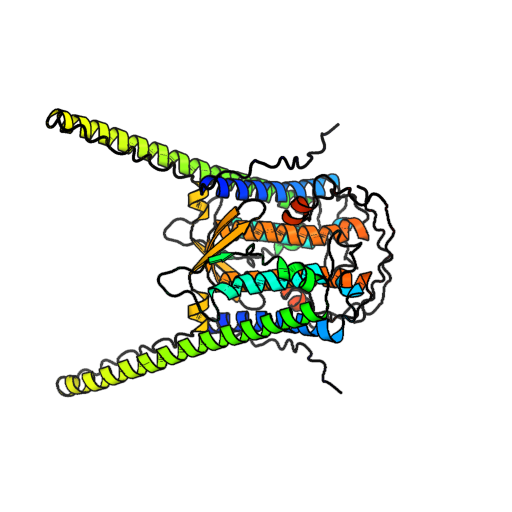RO A O 1
ATOM 797 N N . SER A 1 102 ? -15.047 -8.434 16.677 1 73.21 102 SER A N 1
ATOM 798 C CA . SER A 1 102 ? -16.298 -9.181 16.595 1 73.21 102 SER A CA 1
ATOM 799 C C . SER A 1 102 ? -16.821 -9.228 15.164 1 73.21 102 SER A C 1
ATOM 801 O O . SER A 1 102 ? -17.557 -10.146 14.796 1 73.21 102 SER A O 1
ATOM 803 N N . SER A 1 103 ? -16.491 -8.341 14.42 1 77.73 103 SER A N 1
ATOM 804 C CA . SER A 1 103 ? -17.04 -8.284 13.07 1 77.73 103 SER A CA 1
ATOM 805 C C . SER A 1 103 ? -16.087 -8.912 12.058 1 77.73 103 SER A C 1
ATOM 807 O O . SER A 1 103 ? -16.474 -9.187 10.921 1 77.73 103 SER A O 1
ATOM 809 N N . ARG A 1 104 ? -14.982 -9.201 12.509 1 85.54 104 ARG A N 1
ATOM 810 C CA . ARG A 1 104 ? -13.943 -9.654 11.59 1 85.54 104 ARG A CA 1
ATOM 811 C C . ARG A 1 104 ? -14.306 -11.002 10.975 1 85.54 104 ARG A C 1
ATOM 813 O O . ARG A 1 104 ? -14.265 -11.163 9.753 1 85.54 104 ARG A O 1
ATOM 820 N N . ARG A 1 105 ? -14.715 -11.864 11.772 1 88.33 105 ARG A N 1
ATOM 821 C CA . ARG A 1 105 ? -14.996 -13.213 11.291 1 88.33 105 ARG A CA 1
ATOM 822 C C . ARG A 1 105 ? -16.202 -13.221 10.358 1 88.33 105 ARG A C 1
ATOM 824 O O . ARG A 1 105 ? -16.14 -13.775 9.259 1 88.33 105 ARG A O 1
ATOM 831 N N . PRO A 1 106 ? -17.297 -12.583 10.743 1 92.87 106 PRO A N 1
ATOM 832 C CA . PRO A 1 106 ? -18.444 -12.576 9.832 1 92.87 106 PRO A CA 1
ATOM 833 C C . PRO A 1 106 ? -18.134 -11.902 8.497 1 92.87 106 PRO A C 1
ATOM 835 O O . PRO A 1 106 ? -18.583 -12.369 7.447 1 92.87 106 PRO A O 1
ATOM 838 N N . ILE A 1 107 ? -17.385 -10.945 8.478 1 95.14 107 ILE A N 1
ATOM 839 C CA . ILE A 1 107 ? -17.081 -10.241 7.237 1 95.14 107 ILE A CA 1
ATOM 840 C C . ILE A 1 107 ? -16.232 -11.131 6.333 1 95.14 107 ILE A C 1
ATOM 842 O O . ILE A 1 107 ? -16.398 -11.124 5.111 1 95.14 107 ILE A O 1
ATOM 846 N N . ALA A 1 108 ? -15.419 -11.941 6.923 1 95.01 108 ALA A N 1
ATOM 847 C CA . ALA A 1 108 ? -14.485 -12.751 6.144 1 95.01 108 ALA A CA 1
ATOM 848 C C . ALA A 1 108 ? -15.132 -14.059 5.699 1 95.01 108 ALA A C 1
ATOM 850 O O . ALA A 1 108 ? -14.623 -14.738 4.804 1 95.01 108 ALA A O 1
ATOM 851 N N . ARG A 1 109 ? -16.321 -14.405 6.264 1 96.25 109 ARG A N 1
ATOM 852 C CA . ARG A 1 109 ? -16.78 -15.774 6.048 1 96.25 109 ARG A CA 1
ATOM 853 C C . ARG A 1 109 ? -18.242 -15.798 5.614 1 96.25 109 ARG A C 1
ATOM 855 O O . ARG A 1 109 ? -18.731 -16.816 5.12 1 96.25 109 ARG A O 1
ATOM 862 N N . SER A 1 110 ? -18.955 -14.764 5.879 1 97.49 110 SER A N 1
ATOM 863 C CA . SER A 1 110 ? -20.346 -14.635 5.456 1 97.49 110 SER A CA 1
ATOM 864 C C . SER A 1 110 ? -20.482 -13.655 4.296 1 97.49 110 SER A C 1
ATOM 866 O O . SER A 1 110 ? -20.182 -12.468 4.441 1 97.49 110 SER A O 1
ATOM 868 N N . LEU A 1 111 ? -20.968 -14.243 3.225 1 97.93 111 LEU A N 1
ATOM 869 C CA . LEU A 1 111 ? -21.12 -13.418 2.032 1 97.93 111 LEU A CA 1
ATOM 870 C C . LEU A 1 111 ? -22.045 -12.236 2.303 1 97.93 111 LEU A C 1
ATOM 872 O O . LEU A 1 111 ? -21.751 -11.107 1.902 1 97.93 111 LEU A O 1
ATOM 876 N N . ASP A 1 112 ? -23.153 -12.442 2.995 1 97.84 112 ASP A N 1
ATOM 877 C CA . ASP A 1 112 ? -24.11 -11.383 3.304 1 97.84 112 ASP A CA 1
ATOM 878 C C . ASP A 1 112 ? -23.464 -10.291 4.153 1 97.84 112 ASP A C 1
ATOM 880 O O . ASP A 1 112 ? -23.666 -9.101 3.901 1 97.84 112 ASP A O 1
ATOM 884 N N . SER A 1 113 ? -22.707 -10.708 5.127 1 97.88 113 SER A N 1
ATOM 885 C CA . SER A 1 113 ? -22.026 -9.747 5.988 1 97.88 113 SER A CA 1
ATOM 886 C C . SER A 1 113 ? -20.976 -8.957 5.214 1 97.88 113 SER A C 1
ATOM 888 O O . SER A 1 113 ? -20.823 -7.751 5.419 1 97.88 113 SER A O 1
ATOM 890 N N . CYS A 1 114 ? -20.254 -9.632 4.384 1 98.08 114 CYS A N 1
ATOM 891 C CA . CYS A 1 114 ? -19.23 -8.994 3.564 1 98.08 114 CYS A CA 1
ATOM 892 C C . CYS A 1 114 ? -19.849 -7.971 2.618 1 98.08 114 CYS A C 1
ATOM 894 O O . CYS A 1 114 ? -19.381 -6.835 2.534 1 98.08 114 CYS A O 1
ATOM 896 N N . ARG A 1 115 ? -20.94 -8.38 1.966 1 98.23 115 ARG A N 1
ATOM 897 C CA . ARG A 1 115 ? -21.672 -7.495 1.065 1 98.23 115 ARG A CA 1
ATOM 898 C C . ARG A 1 115 ? -22.163 -6.252 1.799 1 98.23 115 ARG A C 1
ATOM 900 O O . ARG A 1 115 ? -21.955 -5.128 1.336 1 98.23 115 ARG A O 1
ATOM 907 N N . SER A 1 116 ? -22.797 -6.465 2.887 1 98.16 116 SER A N 1
ATOM 908 C CA . SER A 1 116 ? -23.369 -5.369 3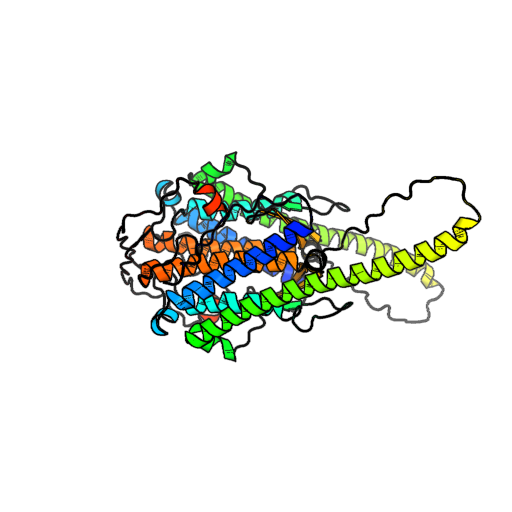.661 1 98.16 116 SER A CA 1
ATOM 909 C C . SER A 1 116 ? -22.29 -4.392 4.116 1 98.16 116 SER A C 1
ATOM 911 O O . SER A 1 116 ? -22.472 -3.175 4.032 1 98.16 116 SER A O 1
ATOM 913 N N . ALA A 1 117 ? -21.193 -4.97 4.594 1 97.61 117 ALA A N 1
ATOM 914 C CA . ALA A 1 117 ? -20.096 -4.134 5.075 1 97.61 117 ALA A CA 1
ATOM 915 C C . ALA A 1 117 ? -19.493 -3.314 3.938 1 97.61 117 ALA A C 1
ATOM 917 O O . ALA A 1 117 ? -19.19 -2.131 4.111 1 97.61 117 ALA A O 1
ATOM 918 N N . MET A 1 118 ? -19.286 -3.908 2.789 1 98.15 118 MET A N 1
ATOM 919 C CA . MET A 1 118 ? -18.71 -3.222 1.635 1 98.15 118 MET A CA 1
ATOM 920 C C . MET A 1 118 ? -19.64 -2.121 1.138 1 98.15 118 MET A C 1
ATOM 922 O O . MET A 1 118 ? -19.191 -1.016 0.826 1 98.15 118 MET A O 1
ATOM 926 N N . ARG A 1 119 ? -20.956 -2.369 1.101 1 98.45 119 ARG A N 1
ATOM 927 C CA . ARG A 1 119 ? -21.945 -1.369 0.712 1 98.45 119 ARG A CA 1
ATOM 928 C C . ARG A 1 119 ? -21.927 -0.18 1.666 1 98.45 119 ARG A C 1
ATOM 930 O O . ARG A 1 119 ? -22.066 0.968 1.239 1 98.45 119 ARG A O 1
ATOM 937 N N . GLN A 1 120 ? -21.784 -0.538 2.879 1 98.1 120 GLN A N 1
ATOM 938 C CA . GLN A 1 120 ? -21.768 0.525 3.879 1 98.1 120 GLN A CA 1
ATOM 939 C C . GLN A 1 120 ? -20.573 1.452 3.677 1 98.1 120 GLN A C 1
ATOM 941 O O . GLN A 1 120 ? -20.69 2.669 3.84 1 98.1 120 GLN A O 1
ATOM 946 N N . ILE A 1 121 ? -19.398 0.865 3.376 1 98.06 121 ILE A N 1
ATOM 947 C CA . ILE A 1 121 ? -18.222 1.682 3.096 1 98.06 121 ILE A CA 1
ATOM 948 C C . ILE A 1 121 ? -18.514 2.625 1.931 1 98.06 121 ILE A C 1
ATOM 950 O O . ILE A 1 121 ? -18.151 3.803 1.972 1 98.06 121 ILE A O 1
ATOM 954 N N . SER A 1 122 ? -19.115 2.094 0.857 1 97.94 122 SER A N 1
ATOM 955 C CA . SER A 1 122 ? -19.471 2.9 -0.305 1 97.94 122 SER A CA 1
ATOM 956 C C . SER A 1 122 ? -20.368 4.07 0.087 1 97.94 122 SER A C 1
ATOM 958 O O . SER A 1 122 ? -20.112 5.212 -0.299 1 97.94 122 SER A O 1
ATOM 960 N N . LYS A 1 123 ? -21.378 3.815 0.858 1 98.23 123 LYS A N 1
ATOM 961 C CA . LYS A 1 123 ? -22.327 4.831 1.304 1 98.23 123 LYS A CA 1
ATOM 962 C C . LYS A 1 123 ? -21.642 5.877 2.179 1 98.23 123 LYS A C 1
ATOM 964 O O . LYS A 1 123 ? -21.85 7.078 1.998 1 98.23 123 LYS A O 1
ATOM 969 N N . ASP A 1 124 ? -20.843 5.384 3.121 1 98.11 124 ASP A N 1
ATOM 970 C CA . ASP A 1 124 ? -20.174 6.283 4.057 1 98.11 124 ASP A CA 1
ATOM 971 C C . ASP A 1 124 ? -19.184 7.192 3.333 1 98.11 124 ASP A C 1
ATOM 973 O O . ASP A 1 124 ? -19.055 8.371 3.668 1 98.11 124 ASP A O 1
ATOM 977 N N . LEU A 1 125 ? -18.417 6.616 2.392 1 97.88 125 LEU A N 1
ATOM 978 C CA . LEU A 1 125 ? -17.455 7.389 1.615 1 97.88 125 LEU A CA 1
ATOM 979 C C . LEU A 1 125 ? -18.156 8.478 0.81 1 97.88 125 LEU A C 1
ATOM 981 O O . LEU A 1 125 ? -17.686 9.617 0.759 1 97.88 125 LEU A O 1
ATOM 985 N N . SER A 1 126 ? -19.245 8.122 0.186 1 97.73 126 SER A N 1
ATOM 986 C CA . SER A 1 126 ? -20.033 9.079 -0.584 1 97.73 126 SER A CA 1
ATOM 987 C C . SER A 1 126 ? -20.571 10.195 0.305 1 97.73 126 SER A C 1
ATOM 989 O O . SER A 1 126 ? -20.436 11.376 -0.021 1 97.73 126 SER A O 1
ATOM 991 N N . ALA A 1 127 ? -21.127 9.802 1.38 1 97.57 127 ALA A N 1
ATOM 992 C CA . ALA A 1 127 ? -21.714 10.771 2.303 1 97.57 127 ALA A CA 1
ATOM 993 C C . ALA A 1 127 ? -20.648 11.703 2.87 1 97.57 127 ALA A C 1
ATOM 995 O O . ALA A 1 127 ? -20.886 12.902 3.033 1 97.57 127 ALA A O 1
ATOM 996 N N . TRP A 1 128 ? -19.518 11.131 3.204 1 97.28 128 TRP A N 1
ATOM 997 C CA . TRP A 1 128 ? -18.414 11.919 3.743 1 97.28 128 TRP A CA 1
ATOM 998 C C . TRP A 1 128 ? -17.985 13 2.757 1 97.28 128 TRP A C 1
ATOM 1000 O O . TRP A 1 128 ? -17.846 14.168 3.129 1 97.28 128 TRP A O 1
ATOM 1010 N N . GLY A 1 129 ? -17.728 12.586 1.509 1 95.73 129 GLY A N 1
ATOM 1011 C CA . GLY A 1 129 ? -17.333 13.55 0.495 1 95.73 129 GLY A CA 1
ATOM 1012 C C . GLY A 1 129 ? -18.365 14.64 0.273 1 95.73 129 GLY A C 1
ATOM 1013 O O . GLY A 1 129 ? -18.017 15.815 0.143 1 95.73 129 GLY A O 1
ATOM 1014 N N . GLU A 1 130 ? -19.63 14.3 0.238 1 94.59 130 GLU A N 1
ATOM 1015 C CA . GLU A 1 130 ? -20.721 15.25 0.043 1 94.59 130 GLU A CA 1
ATOM 1016 C C . GLU A 1 130 ? -20.806 16.238 1.203 1 94.59 130 GLU A C 1
ATOM 1018 O O . GLU A 1 130 ? -21.032 17.432 0.994 1 94.59 130 GLU A O 1
ATOM 1023 N N . LEU A 1 131 ? -20.651 15.697 2.336 1 94.04 131 LEU A N 1
ATOM 1024 C CA . LEU A 1 131 ? -20.668 16.555 3.515 1 94.04 131 LEU A CA 1
ATOM 1025 C C . LEU A 1 131 ? -19.541 17.581 3.457 1 94.04 131 LEU A C 1
ATOM 1027 O O . LEU A 1 131 ? -19.737 18.745 3.812 1 94.04 131 LEU A O 1
ATOM 1031 N N . CYS A 1 132 ? -18.369 17.153 3.091 1 93.27 132 CYS A N 1
ATOM 1032 C CA . CYS A 1 132 ? -17.235 18.061 2.959 1 93.27 132 CYS A CA 1
ATOM 1033 C C . CYS A 1 132 ? -17.53 19.159 1.945 1 93.27 132 CYS A C 1
ATOM 1035 O O . CYS A 1 132 ? -17.232 20.33 2.187 1 93.27 132 CYS A O 1
ATOM 1037 N N . MET A 1 133 ? -18.077 18.798 0.853 1 90.52 133 MET A N 1
ATOM 1038 C CA . MET A 1 133 ? -18.382 19.759 -0.203 1 90.52 133 MET A CA 1
ATOM 1039 C C . MET A 1 133 ? -19.436 20.76 0.26 1 90.52 133 MET A C 1
ATOM 1041 O O . MET A 1 133 ? -19.351 21.948 -0.055 1 90.52 133 MET A O 1
ATOM 1045 N N . GLU A 1 134 ? -20.406 20.32 0.973 1 89.01 134 GLU A N 1
ATOM 1046 C CA . GLU A 1 134 ? -21.466 21.177 1.494 1 89.01 134 GLU A CA 1
ATOM 1047 C C . GLU A 1 134 ? -20.913 22.201 2.481 1 89.01 134 GLU A C 1
ATOM 1049 O O . GLU A 1 134 ? -21.328 23.362 2.479 1 89.01 134 GLU A O 1
ATOM 1054 N N . ARG A 1 135 ? -20.045 21.744 3.293 1 85.2 135 ARG A N 1
ATOM 1055 C CA . ARG A 1 135 ? -19.423 22.638 4.265 1 85.2 135 ARG A CA 1
ATOM 1056 C C . ARG A 1 135 ? -18.634 23.741 3.567 1 85.2 135 ARG A C 1
ATOM 1058 O O . ARG A 1 135 ? -18.547 24.863 4.071 1 85.2 135 ARG A O 1
ATOM 1065 N N . GLY A 1 136 ? -18.049 23.379 2.51 1 79.79 136 GLY A N 1
ATOM 1066 C CA . GLY A 1 136 ? -17.321 24.374 1.738 1 79.79 136 GLY A CA 1
ATOM 1067 C C . GLY A 1 136 ? -18.223 25.423 1.116 1 79.79 136 GLY A C 1
ATOM 1068 O O . GLY A 1 136 ? -17.875 26.605 1.079 1 79.79 136 GLY A O 1
ATOM 1069 N N . ARG A 1 137 ? -19.364 25.046 0.626 1 73.98 137 ARG A N 1
ATOM 1070 C CA . ARG A 1 137 ? -20.329 25.961 0.025 1 73.98 137 ARG A CA 1
ATOM 1071 C C . ARG A 1 137 ? -20.919 26.9 1.072 1 73.98 137 ARG A C 1
ATOM 1073 O O . ARG A 1 137 ? -21.14 28.082 0.8 1 73.98 137 ARG A O 1
ATOM 1080 N N . GLY A 1 138 ? -21.217 26.307 2.216 1 68.26 138 GLY A N 1
ATOM 1081 C CA . GLY A 1 138 ? -21.774 27.127 3.28 1 68.26 138 GLY A CA 1
ATOM 1082 C C . GLY A 1 138 ? -20.828 28.215 3.752 1 68.26 138 GLY A C 1
ATOM 1083 O O . GLY A 1 138 ? -21.25 29.347 3.999 1 68.26 138 GLY A O 1
ATOM 1084 N N . ARG A 1 139 ? -19.655 27.915 3.878 1 63.27 139 ARG A N 1
ATOM 1085 C CA . ARG A 1 139 ? -18.668 28.912 4.279 1 63.27 139 ARG A CA 1
ATOM 1086 C C . ARG A 1 139 ? -18.559 30.024 3.24 1 63.27 139 ARG A C 1
ATOM 1088 O O . ARG A 1 139 ? -18.364 31.19 3.589 1 63.27 139 ARG A O 1
ATOM 1095 N N . LYS A 1 140 ? -18.782 29.606 2.019 1 60.44 140 LYS A N 1
ATOM 1096 C CA . LYS A 1 140 ? -18.774 30.558 0.912 1 60.44 140 LYS A CA 1
ATOM 1097 C C . LYS A 1 140 ? -19.916 31.562 1.042 1 60.44 140 LYS A C 1
ATOM 1099 O O . LYS A 1 140 ? -19.72 32.763 0.842 1 60.44 140 LYS A O 1
ATOM 1104 N N . SER A 1 141 ? -21.01 30.922 1.267 1 61.47 141 SER A N 1
ATOM 1105 C CA . SER A 1 141 ? -22.195 31.766 1.372 1 61.47 141 SER A CA 1
ATOM 1106 C C . SER A 1 141 ? -22.085 32.729 2.549 1 61.47 141 SER A C 1
ATOM 1108 O O . SER A 1 141 ? -22.456 33.899 2.438 1 61.47 141 SER A O 1
ATOM 1110 N N . GLY A 1 142 ? -21.464 32.187 3.577 1 54.24 142 GLY A N 1
ATOM 1111 C CA . GLY A 1 142 ? -21.306 33.051 4.736 1 54.24 142 GLY A CA 1
ATOM 1112 C C . GLY A 1 142 ? -20.327 34.186 4.505 1 54.24 142 GLY A C 1
ATOM 1113 O O . GLY A 1 142 ? -20.586 35.326 4.896 1 54.24 142 GLY A O 1
ATOM 1114 N N . ASN A 1 143 ? -19.31 33.779 3.833 1 57.01 143 ASN A N 1
ATOM 1115 C CA . ASN A 1 143 ? -18.301 34.798 3.562 1 57.01 143 ASN A CA 1
ATOM 1116 C C . ASN A 1 143 ? -18.809 35.841 2.572 1 57.01 143 ASN A C 1
ATOM 1118 O O . ASN A 1 143 ? -18.476 37.022 2.682 1 57.01 143 ASN A O 1
ATOM 1122 N N . GLU A 1 144 ? -19.505 35.405 1.544 1 56.95 144 GLU A N 1
ATOM 1123 C CA . GLU A 1 144 ? -20.098 36.334 0.588 1 56.95 144 GLU A CA 1
ATOM 1124 C C . GLU A 1 144 ? -21.08 37.28 1.273 1 56.95 144 GLU A C 1
ATOM 1126 O O . GLU A 1 144 ? -21.118 38.473 0.967 1 56.95 144 GLU A O 1
ATOM 1131 N N . ALA A 1 145 ? -21.779 36.712 2.211 1 57.48 145 ALA A N 1
ATOM 1132 C CA . ALA A 1 145 ? -22.719 37.539 2.964 1 57.48 145 ALA A CA 1
ATOM 1133 C C . ALA A 1 145 ? -21.983 38.588 3.793 1 57.48 145 ALA A C 1
ATOM 1135 O O . ALA A 1 145 ? -22.378 39.756 3.82 1 57.48 145 ALA A O 1
ATOM 1136 N N . ASP A 1 146 ? -20.858 38.108 4.317 1 56.29 146 ASP A N 1
ATOM 1137 C CA . ASP A 1 146 ? -20.065 39.03 5.124 1 56.29 146 ASP A CA 1
ATOM 1138 C C . ASP A 1 146 ? -19.435 40.117 4.256 1 56.29 146 ASP A C 1
ATOM 1140 O O . ASP A 1 146 ? -19.373 41.281 4.657 1 56.29 146 ASP A O 1
ATOM 1144 N N . ARG A 1 147 ? -18.963 39.727 3.055 1 57.19 147 ARG A N 1
ATOM 1145 C CA . ARG A 1 147 ? -18.365 40.681 2.126 1 57.19 147 ARG A CA 1
ATOM 1146 C C . ARG A 1 147 ? -19.398 41.694 1.642 1 57.19 147 ARG A C 1
ATOM 1148 O O . ARG A 1 147 ? -19.093 42.88 1.501 1 57.19 147 ARG A O 1
ATOM 1155 N N . ARG A 1 148 ? -20.579 41.25 1.365 1 58.06 148 ARG A N 1
ATOM 1156 C CA . ARG A 1 148 ? -21.648 42.141 0.926 1 58.06 148 ARG A CA 1
ATOM 1157 C C . ARG A 1 148 ? -22.012 43.139 2.02 1 58.06 148 ARG A C 1
ATOM 1159 O O . ARG A 1 148 ? -22.261 44.313 1.738 1 58.06 148 ARG A O 1
ATOM 1166 N N . ILE A 1 149 ? -21.949 42.562 3.217 1 57.27 149 ILE A N 1
ATOM 1167 C CA . ILE A 1 149 ? -22.243 43.44 4.345 1 57.27 149 ILE A CA 1
ATOM 1168 C C . ILE A 1 149 ? -21.142 44.489 4.483 1 57.27 149 ILE A C 1
ATOM 1170 O O . ILE A 1 149 ? -21.425 45.671 4.695 1 57.27 149 ILE A O 1
ATOM 1174 N N . ASN A 1 150 ? -19.939 43.99 4.195 1 55.85 150 ASN A N 1
ATOM 1175 C CA . ASN A 1 150 ? -18.813 44.912 4.298 1 55.85 150 ASN A CA 1
ATOM 1176 C C . ASN A 1 150 ? -18.798 45.909 3.143 1 55.85 150 ASN A C 1
ATOM 1178 O O . ASN A 1 150 ? -18.431 47.071 3.326 1 55.85 150 ASN A O 1
ATOM 1182 N N . GLU A 1 151 ? -19.143 45.383 1.986 1 59.24 151 GLU A N 1
ATOM 1183 C CA . GLU A 1 151 ? -19.218 46.274 0.832 1 59.24 151 GLU A CA 1
ATOM 1184 C C . GLU A 1 151 ? -20.331 47.305 1.003 1 59.24 151 GLU A C 1
ATOM 1186 O O . GLU A 1 151 ? -20.173 48.466 0.62 1 59.24 151 GLU A O 1
ATOM 1191 N N . THR A 1 152 ? -21.426 46.89 1.556 1 57.4 152 THR A N 1
ATOM 1192 C CA . THR A 1 152 ? -22.53 47.812 1.802 1 57.4 152 THR A CA 1
ATOM 1193 C C . THR A 1 152 ? -22.154 48.831 2.875 1 57.4 152 THR A C 1
ATOM 1195 O O . THR A 1 152 ? -22.476 50.015 2.753 1 57.4 152 THR A O 1
ATOM 1198 N N . ARG A 1 153 ? -21.289 48.314 3.752 1 54.25 153 ARG A N 1
ATOM 1199 C CA . ARG A 1 153 ? -20.817 49.236 4.779 1 54.25 153 ARG A CA 1
ATOM 1200 C C . ARG A 1 153 ? -19.74 50.164 4.229 1 54.25 153 ARG A C 1
ATOM 1202 O O . ARG A 1 153 ? -19.698 51.348 4.572 1 54.25 153 ARG A O 1
ATOM 1209 N N . GLY A 1 154 ? -18.992 49.462 3.367 1 54.67 154 GLY A N 1
ATOM 1210 C CA . GLY A 1 154 ? -17.943 50.251 2.742 1 54.67 154 GLY A CA 1
ATOM 1211 C C . GLY A 1 154 ? -18.473 51.273 1.753 1 54.67 154 GLY A C 1
ATOM 1212 O O . GLY A 1 154 ? -17.826 52.29 1.496 1 54.67 154 GLY A O 1
ATOM 1213 N N . ARG A 1 155 ? -19.489 50.895 1.035 1 53.69 155 ARG A N 1
ATOM 1214 C CA . ARG A 1 155 ? -20.102 51.854 0.121 1 53.69 155 ARG A CA 1
ATOM 1215 C C . ARG A 1 155 ? -20.687 53.039 0.882 1 53.69 155 ARG A C 1
ATOM 1217 O O . ARG A 1 155 ? -20.676 54.168 0.387 1 53.69 155 ARG A O 1
ATOM 1224 N N . ARG A 1 156 ? -21.172 52.824 2.032 1 52.17 156 ARG A N 1
ATOM 1225 C CA . ARG A 1 156 ? -21.683 53.969 2.779 1 52.17 156 ARG A CA 1
ATOM 1226 C C . ARG A 1 156 ? -20.559 54.938 3.131 1 52.17 156 ARG A C 1
ATOM 1228 O O . ARG A 1 156 ? -20.735 56.156 3.053 1 52.17 156 ARG A O 1
ATOM 1235 N N . GLU A 1 157 ? -19.394 54.192 3.404 1 48.17 157 GLU A N 1
ATOM 1236 C CA . GLU A 1 157 ? -18.281 55.06 3.776 1 48.17 157 GLU A CA 1
ATOM 1237 C C . GLU A 1 157 ? -17.612 55.658 2.542 1 48.17 157 GLU A C 1
ATOM 1239 O O . GLU A 1 157 ? -17.041 56.749 2.605 1 48.17 157 GLU A O 1
ATOM 1244 N N . ARG A 1 158 ? -17.588 54.847 1.507 1 46.04 158 ARG A N 1
ATOM 1245 C CA . ARG A 1 158 ? -16.944 55.327 0.289 1 46.04 158 ARG A CA 1
ATOM 1246 C C . ARG A 1 158 ? -17.815 56.357 -0.421 1 46.04 158 ARG A C 1
ATOM 1248 O O . ARG A 1 158 ? -17.401 56.942 -1.425 1 46.04 158 ARG A O 1
ATOM 1255 N N . ASN A 1 159 ? -19.13 56.411 -0.137 1 41.93 159 ASN A N 1
ATOM 1256 C CA . ASN A 1 159 ? -19.822 57.52 -0.786 1 41.93 159 ASN A CA 1
ATOM 1257 C C . ASN A 1 159 ? -19.133 58.852 -0.503 1 41.93 159 ASN A C 1
ATOM 1259 O O . ASN A 1 159 ? -19.523 59.886 -1.05 1 41.93 159 ASN A O 1
ATOM 1263 N N . GLU A 1 160 ? -18.399 59.063 0.678 1 41.98 160 GLU A N 1
ATOM 1264 C CA . GLU A 1 160 ? -17.673 60.324 0.784 1 41.98 160 GLU A CA 1
ATOM 1265 C C . GLU A 1 160 ? -16.445 60.332 -0.123 1 41.98 160 GLU A C 1
ATOM 1267 O O . GLU A 1 160 ? -16.045 61.384 -0.626 1 41.98 160 GLU A O 1
ATOM 1272 N N . ARG A 1 161 ? -15.42 59.404 -0.018 1 41.6 161 ARG A N 1
ATOM 1273 C CA . ARG A 1 161 ? -14.159 59.521 -0.744 1 41.6 161 ARG A CA 1
ATOM 1274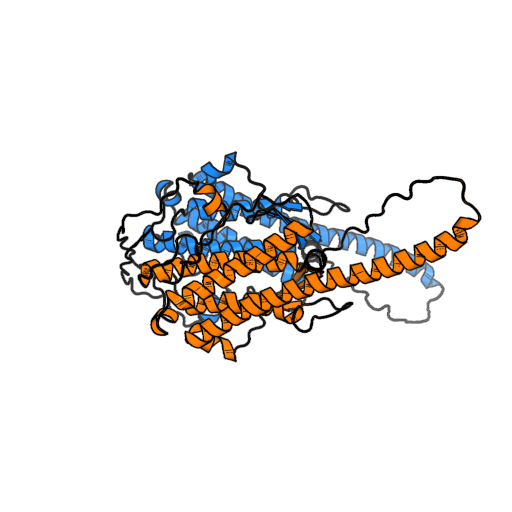 C C . ARG A 1 161 ? -14.261 58.884 -2.126 1 41.6 161 ARG A C 1
ATOM 1276 O O . ARG A 1 161 ? -14.141 57.665 -2.264 1 41.6 161 ARG A O 1
ATOM 1283 N N . ALA A 1 162 ? -15.103 59.252 -3.036 1 37.38 162 ALA A N 1
ATOM 1284 C CA . ALA A 1 162 ? -15.623 58.74 -4.301 1 37.38 162 ALA A CA 1
ATOM 1285 C C . ALA A 1 162 ? -14.496 58.507 -5.304 1 37.38 162 ALA A C 1
ATOM 1287 O O . ALA A 1 162 ? -14.721 57.954 -6.383 1 37.38 162 ALA A O 1
ATOM 1288 N N . GLY A 1 163 ? -13.42 59.383 -5.306 1 33.75 163 GLY A N 1
ATOM 1289 C CA . GLY A 1 163 ? -12.768 59.553 -6.595 1 33.75 163 GLY A CA 1
ATOM 1290 C C . GLY A 1 163 ? -11.987 58.329 -7.034 1 33.75 163 GLY A C 1
ATOM 1291 O O . GLY A 1 163 ? -11.592 58.223 -8.197 1 33.75 163 GLY A O 1
ATOM 1292 N N . LEU A 1 164 ? -10.979 57.931 -6.233 1 32.76 164 LEU A N 1
ATOM 1293 C CA . LEU A 1 164 ? -9.844 57.232 -6.826 1 32.76 164 LEU A CA 1
ATOM 1294 C C . LEU A 1 164 ? -10.213 55.794 -7.174 1 32.76 164 LEU A C 1
ATOM 1296 O O . LEU A 1 164 ? -10.84 55.098 -6.372 1 32.76 164 LEU A O 1
ATOM 1300 N N . GLY A 1 165 ? -10.521 55.36 -8.438 1 31.53 165 GLY A N 1
ATOM 1301 C CA . GLY A 1 165 ? -10.863 54.153 -9.172 1 31.53 165 GLY A CA 1
ATOM 1302 C C . GLY A 1 165 ? -9.989 52.967 -8.812 1 31.53 165 GLY A C 1
ATOM 1303 O O . GLY A 1 165 ? -9.128 52.563 -9.597 1 31.53 165 GLY A O 1
ATOM 1304 N N . LEU A 1 166 ? -9.337 52.928 -7.592 1 29.96 166 LEU A N 1
ATOM 1305 C CA . LEU A 1 166 ? -8.518 51.723 -7.513 1 29.96 166 LEU A CA 1
ATOM 1306 C C . LEU A 1 166 ? -9.368 50.474 -7.721 1 29.96 166 LEU A C 1
ATOM 1308 O O . LEU A 1 166 ? -10.43 50.331 -7.11 1 29.96 166 LEU A O 1
ATOM 1312 N N . ASP A 1 167 ? -9.417 49.896 -8.88 1 32.43 167 ASP A N 1
ATOM 1313 C CA . ASP A 1 167 ? -9.872 48.558 -9.245 1 32.43 167 ASP A CA 1
ATOM 1314 C C . ASP A 1 167 ? -9.541 47.548 -8.149 1 32.43 167 ASP A C 1
ATOM 1316 O O . ASP A 1 167 ? -8.374 47.361 -7.801 1 32.43 167 ASP A O 1
ATOM 1320 N N . ALA A 1 168 ? -10.289 47.5 -7.094 1 30.18 168 ALA A N 1
ATOM 1321 C CA . ALA A 1 168 ? -10.209 46.413 -6.122 1 30.18 168 ALA A CA 1
ATOM 1322 C C . ALA A 1 168 ? -10.036 45.066 -6.819 1 30.18 168 ALA A C 1
ATOM 1324 O O . ALA A 1 168 ? -10.774 44.744 -7.753 1 30.18 168 ALA A O 1
ATOM 1325 N N . GLN A 1 169 ? -8.825 44.608 -6.933 1 31.95 169 GLN A N 1
ATOM 1326 C CA . GLN A 1 169 ? -8.502 43.222 -7.255 1 31.95 169 GLN A CA 1
ATOM 1327 C C . GLN A 1 169 ? -9.569 42.27 -6.722 1 31.95 169 GLN A C 1
ATOM 1329 O O . GLN A 1 169 ? -9.942 42.341 -5.549 1 31.95 169 GLN A O 1
ATOM 1334 N N . ASP A 1 170 ? -10.556 41.909 -7.551 1 34.62 170 ASP A N 1
ATOM 1335 C CA . ASP A 1 170 ? -11.408 40.741 -7.346 1 34.62 170 ASP A CA 1
ATOM 1336 C C . ASP A 1 170 ? -10.714 39.701 -6.47 1 34.62 170 ASP A C 1
ATOM 1338 O O . ASP A 1 170 ? -9.87 38.941 -6.95 1 34.62 170 ASP A O 1
ATOM 1342 N N . ASN A 1 171 ? -10.345 40.097 -5.31 1 34.03 171 ASN A N 1
ATOM 1343 C CA . ASN A 1 171 ? -10.106 38.983 -4.399 1 34.03 171 ASN A CA 1
ATOM 1344 C C . ASN A 1 171 ? -11.133 37.871 -4.592 1 34.03 171 ASN A C 1
ATOM 1346 O O . ASN A 1 171 ? -12.195 37.885 -3.967 1 34.03 171 ASN A O 1
ATOM 1350 N N . ALA A 1 172 ? -11.408 37.514 -5.817 1 34.11 172 ALA A N 1
ATOM 1351 C CA . ALA A 1 172 ? -12.053 36.21 -5.945 1 34.11 172 ALA A CA 1
ATOM 1352 C C . ALA A 1 172 ? -11.775 35.338 -4.725 1 34.11 172 ALA A C 1
ATOM 1354 O O . ALA A 1 172 ? -10.642 34.896 -4.515 1 34.11 172 ALA A O 1
ATOM 1355 N N . SER A 1 173 ? -12.298 35.521 -3.639 1 38.94 173 SER A N 1
ATOM 1356 C CA . SER A 1 173 ? -12.358 34.532 -2.569 1 38.94 173 SER A CA 1
ATOM 1357 C C . SER A 1 173 ? -12.216 33.116 -3.116 1 38.94 173 SER A C 1
ATOM 1359 O O . SER A 1 173 ? -13.026 32.678 -3.936 1 38.94 173 SER A O 1
ATOM 1361 N N . GLU A 1 174 ? -11.121 32.684 -3.502 1 44.09 174 GLU A N 1
ATOM 1362 C CA . GLU A 1 174 ? -10.87 31.304 -3.906 1 44.09 174 GLU A CA 1
ATOM 1363 C C . GLU A 1 174 ? -11.923 30.361 -3.332 1 44.09 174 GLU A C 1
ATOM 1365 O O . GLU A 1 174 ? -12.138 30.327 -2.118 1 44.09 174 GLU A O 1
ATOM 1370 N N . GLU A 1 175 ? -13.125 30.276 -3.93 1 48.82 175 GLU A N 1
ATOM 1371 C CA . GLU A 1 175 ? -14.12 29.236 -3.688 1 48.82 175 GLU A CA 1
ATOM 1372 C C . GLU A 1 175 ? -13.502 28.034 -2.979 1 48.82 175 GLU A C 1
ATOM 1374 O O . GLU A 1 175 ? -12.676 27.323 -3.556 1 48.82 175 GLU A O 1
ATOM 1379 N N . ARG A 1 176 ? -13.338 28.238 -1.613 1 58.46 176 ARG A N 1
ATOM 1380 C CA . ARG A 1 176 ? -12.721 27.147 -0.866 1 58.46 176 ARG A CA 1
ATOM 1381 C C . ARG A 1 176 ? -13.44 25.828 -1.129 1 58.46 176 ARG A C 1
ATOM 1383 O O . ARG A 1 176 ? -14.656 25.731 -0.949 1 58.46 176 ARG A O 1
ATOM 1390 N N . ASP A 1 177 ? -13.056 24.925 -1.964 1 79.4 177 ASP A N 1
ATOM 1391 C CA . ASP A 1 177 ? -13.5 23.553 -2.19 1 79.4 177 ASP A CA 1
ATOM 1392 C C . ASP A 1 177 ? -13.332 22.707 -0.93 1 79.4 177 ASP A C 1
ATOM 1394 O O . ASP A 1 177 ? -12.208 22.39 -0.534 1 79.4 177 ASP A O 1
ATOM 1398 N N . GLY A 1 178 ? -14.545 22.687 -0.086 1 90.28 178 GLY A N 1
ATOM 1399 C CA . GLY A 1 178 ? -14.583 22.002 1.197 1 90.28 178 GLY A CA 1
ATOM 1400 C C . GLY A 1 178 ? -13.853 20.672 1.184 1 90.28 178 GLY A C 1
ATOM 1401 O O . GLY A 1 178 ? -13.187 20.315 2.158 1 90.28 178 GLY A O 1
ATOM 1402 N N . LEU A 1 179 ? -14.029 20.032 0.115 1 94.05 179 LEU A N 1
ATOM 1403 C CA . LEU A 1 179 ? -13.352 18.745 -0.004 1 94.05 179 LEU A CA 1
ATOM 1404 C C . LEU A 1 179 ? -11.842 18.933 -0.098 1 94.05 179 LEU A C 1
ATOM 1406 O O . LEU A 1 179 ? -11.08 18.2 0.537 1 94.05 179 LEU A O 1
ATOM 1410 N N . ALA A 1 180 ? -11.445 19.881 -0.85 1 93.18 180 ALA A N 1
ATOM 1411 C CA . ALA A 1 180 ? -10.021 20.18 -0.977 1 93.18 180 ALA A CA 1
ATOM 1412 C C . ALA A 1 180 ? -9.423 20.582 0.368 1 93.18 180 ALA A C 1
ATOM 1414 O O . ALA A 1 180 ? -8.307 20.177 0.705 1 93.18 180 ALA A O 1
ATOM 1415 N N . ASP A 1 181 ? -10.141 21.418 1.095 1 92.19 181 ASP A N 1
ATOM 1416 C CA . ASP A 1 181 ? -9.702 21.824 2.427 1 92.19 181 ASP A CA 1
ATOM 1417 C C . ASP A 1 181 ? -9.573 20.618 3.354 1 92.19 181 ASP A C 1
ATOM 1419 O O . ASP A 1 181 ? -8.617 20.521 4.126 1 92.19 181 ASP A O 1
ATOM 1423 N N . GLU A 1 182 ? -10.594 19.756 3.262 1 94.17 182 GLU A N 1
ATOM 1424 C CA . GLU A 1 182 ? -10.566 18.559 4.098 1 94.17 182 GLU A CA 1
ATOM 1425 C C . GLU A 1 182 ? -9.363 17.682 3.765 1 94.17 182 GLU A C 1
ATOM 1427 O O . GLU A 1 182 ? -8.75 17.096 4.66 1 94.17 182 GLU A O 1
ATOM 1432 N N . MET A 1 183 ? -8.996 17.631 2.527 1 95.3 183 MET A N 1
ATOM 1433 C CA . MET A 1 183 ? -7.879 16.801 2.085 1 95.3 183 MET A CA 1
ATOM 1434 C C . MET A 1 183 ? -6.568 17.282 2.695 1 95.3 183 MET A C 1
ATOM 1436 O O . MET A 1 183 ? -5.641 16.493 2.888 1 95.3 183 MET A O 1
ATOM 1440 N N . GLU A 1 184 ? -6.513 18.496 3.073 1 94.36 184 GLU A N 1
ATOM 1441 C CA . GLU A 1 184 ? -5.29 19.085 3.612 1 94.36 184 GLU A CA 1
ATOM 1442 C C . GLU A 1 184 ? -5.25 18.977 5.133 1 94.36 184 GLU A C 1
ATOM 1444 O O . GLU A 1 184 ? -4.232 19.288 5.756 1 94.36 184 GLU A O 1
ATOM 1449 N N . ARG A 1 185 ? -6.31 18.521 5.661 1 94.82 185 ARG A N 1
ATOM 1450 C CA . ARG A 1 185 ? -6.38 18.422 7.115 1 94.82 185 ARG A CA 1
ATOM 1451 C C . ARG A 1 185 ? -5.319 17.465 7.65 1 94.82 185 ARG A C 1
ATOM 1453 O O . ARG A 1 185 ? -5.171 16.35 7.147 1 94.82 185 ARG A O 1
ATOM 1460 N N . ILE A 1 186 ? -4.593 17.916 8.668 1 96.08 186 ILE A N 1
ATOM 1461 C CA . ILE A 1 186 ? -3.548 17.127 9.311 1 96.08 186 ILE A CA 1
ATOM 1462 C C . ILE A 1 186 ? -4.18 16.023 10.155 1 96.08 186 ILE A C 1
ATOM 1464 O O . ILE A 1 186 ? -5.167 16.258 10.857 1 96.08 186 ILE A O 1
ATOM 1468 N N . 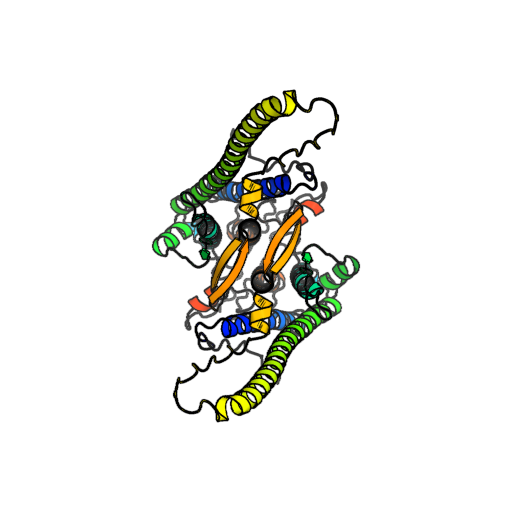VAL A 1 187 ? -3.614 14.827 10.087 1 96.86 187 VAL A N 1
ATOM 1469 C CA . VAL A 1 187 ? -4.06 13.708 10.911 1 96.86 187 VAL A CA 1
ATOM 1470 C C . VAL A 1 187 ? -2.85 12.98 11.491 1 96.86 187 VAL A C 1
ATOM 1472 O O . VAL A 1 187 ? -1.723 13.163 11.023 1 96.86 187 VAL A O 1
ATOM 1475 N N . LYS A 1 188 ? -3.098 12.257 12.497 1 96.34 188 LYS A N 1
ATOM 1476 C CA . LYS A 1 188 ? -2.141 11.296 13.037 1 96.34 188 LYS A CA 1
ATOM 1477 C C . LYS A 1 188 ? -2.503 9.871 12.629 1 96.34 188 LYS A C 1
ATOM 1479 O O . LYS A 1 188 ? -3.68 9.506 12.605 1 96.34 188 LYS A O 1
ATOM 1484 N N . VAL A 1 189 ? -1.512 9.136 12.306 1 96.7 189 VAL A N 1
ATOM 1485 C CA . VAL A 1 189 ? -1.71 7.746 11.907 1 96.7 189 VAL A CA 1
ATOM 1486 C C . VAL A 1 189 ? -1.034 6.818 12.914 1 96.7 189 VAL A C 1
ATOM 1488 O O . VAL A 1 189 ? 0.11 7.052 13.312 1 96.7 189 VAL A O 1
ATOM 1491 N N . ALA A 1 190 ? -1.757 5.841 13.298 1 93.61 190 ALA A N 1
ATOM 1492 C CA . ALA A 1 190 ? -1.22 4.774 14.138 1 93.61 190 ALA A CA 1
ATOM 1493 C C . ALA A 1 190 ? -1.382 3.413 13.465 1 93.61 190 ALA A C 1
ATOM 1495 O O . ALA A 1 190 ? -2.419 3.133 12.859 1 93.61 190 ALA A O 1
ATOM 1496 N N . ALA A 1 191 ? -0.314 2.684 13.47 1 89.05 191 ALA A N 1
ATOM 1497 C CA . ALA A 1 191 ? -0.337 1.336 12.907 1 89.05 191 ALA A CA 1
ATOM 1498 C C . ALA A 1 191 ? 0.706 0.445 13.576 1 89.05 191 ALA A C 1
ATOM 1500 O O . ALA A 1 191 ? 1.713 0.936 14.091 1 89.05 191 ALA A O 1
ATOM 1501 N N . ILE A 1 192 ? 0.466 -0.819 13.55 1 78.9 192 ILE A N 1
ATOM 1502 C CA . ILE A 1 192 ? 1.422 -1.787 14.074 1 78.9 192 ILE A CA 1
ATOM 1503 C C . ILE A 1 192 ? 2.035 -2.583 12.924 1 78.9 192 ILE A C 1
ATOM 1505 O O . ILE A 1 192 ? 1.346 -3.367 12.268 1 78.9 192 ILE A O 1
ATOM 1509 N N . THR A 1 193 ? 3.201 -2.497 12.621 1 72.22 193 THR A N 1
ATOM 1510 C CA . THR A 1 193 ? 3.836 -3.226 11.529 1 72.22 193 THR A CA 1
ATOM 1511 C C . THR A 1 193 ? 5.317 -3.451 11.819 1 72.22 193 THR A C 1
ATOM 1513 O O . THR A 1 193 ? 6.178 -2.804 11.219 1 72.22 193 THR A O 1
ATOM 1516 N N . PRO A 1 194 ? 5.815 -4.3 12.416 1 66.15 194 PRO A N 1
ATOM 1517 C CA . PRO A 1 194 ? 5.313 -5.129 13.514 1 66.15 194 PRO A CA 1
ATOM 1518 C C . PRO A 1 194 ? 5.28 -4.386 14.847 1 66.15 194 PRO A C 1
ATOM 1520 O O . PRO A 1 194 ? 4.709 -4.883 15.822 1 66.15 194 PRO A O 1
ATOM 1523 N N . THR A 1 195 ? 5.921 -3.201 14.832 1 76.99 195 THR A N 1
ATOM 1524 C CA . THR A 1 195 ? 5.909 -2.349 16.017 1 76.99 195 THR A CA 1
ATOM 1525 C C . THR A 1 195 ? 4.991 -1.148 15.81 1 76.99 195 THR A C 1
ATOM 1527 O O . THR A 1 195 ? 4.798 -0.694 14.68 1 76.99 195 THR A O 1
ATOM 1530 N N . LYS A 1 196 ? 4.512 -0.721 16.932 1 85.68 196 LYS A N 1
ATOM 1531 C CA . LYS A 1 196 ? 3.609 0.424 16.859 1 85.68 196 LYS A CA 1
ATOM 1532 C C . LYS A 1 196 ? 4.3 1.631 16.231 1 85.68 196 LYS A C 1
ATOM 1534 O O . LYS A 1 196 ? 5.435 1.956 16.585 1 85.68 196 LYS A O 1
ATOM 1539 N N . GLN A 1 197 ? 3.67 2.197 15.267 1 90.29 197 GLN A N 1
ATOM 1540 C CA . GLN A 1 197 ? 4.129 3.419 14.614 1 90.29 197 GLN A CA 1
ATOM 1541 C C . GLN A 1 197 ? 3.104 4.539 14.761 1 90.29 197 GLN A C 1
ATOM 1543 O O . GLN A 1 197 ? 1.897 4.295 14.703 1 90.29 197 GLN A O 1
ATOM 1548 N N . GLU A 1 198 ? 3.579 5.697 15.045 1 93.54 198 GLU A N 1
ATOM 1549 C CA . GLU A 1 198 ? 2.791 6.926 15.066 1 93.54 198 GLU A CA 1
ATOM 1550 C C . GLU A 1 198 ? 3.407 7.991 14.163 1 93.54 198 GLU A C 1
ATOM 1552 O O . GLU A 1 198 ? 4.578 8.342 14.319 1 93.54 198 GLU A O 1
ATOM 1557 N N . MET A 1 199 ? 2.64 8.501 13.244 1 95.54 199 MET A N 1
ATOM 1558 C CA . MET A 1 199 ? 3.194 9.356 12.199 1 95.54 199 MET A CA 1
ATOM 1559 C C . MET A 1 199 ? 2.226 10.48 11.844 1 95.54 199 MET A C 1
ATOM 1561 O O . MET A 1 199 ? 1.009 10.314 11.954 1 95.54 199 MET A O 1
ATOM 1565 N N . GLY A 1 200 ? 2.786 11.597 11.386 1 96.67 200 GLY A N 1
ATOM 1566 C CA . GLY A 1 200 ? 1.962 12.66 10.833 1 96.67 200 GLY A CA 1
ATOM 1567 C C . GLY A 1 200 ? 1.583 12.428 9.382 1 96.67 200 GLY A C 1
ATOM 1568 O O . GLY A 1 200 ? 2.365 11.866 8.613 1 96.67 200 GLY A O 1
ATOM 1569 N N . SER A 1 201 ? 0.378 12.848 8.988 1 98.02 201 SER A N 1
ATOM 1570 C CA . SER A 1 201 ? -0.136 12.69 7.631 1 98.02 201 SER A CA 1
ATOM 1571 C C . SER A 1 201 ? -1.245 13.696 7.339 1 98.02 201 SER A C 1
ATOM 1573 O O . SER A 1 201 ? -1.359 14.717 8.021 1 98.02 201 SER A O 1
ATOM 1575 N N . THR A 1 202 ? -1.913 13.559 6.233 1 97.57 202 THR A N 1
ATOM 1576 C CA . THR A 1 202 ? -3.093 14.348 5.893 1 97.57 202 THR A CA 1
ATOM 1577 C C . THR A 1 202 ? -4.224 13.446 5.406 1 97.57 202 THR A C 1
ATOM 1579 O O . THR A 1 202 ? -3.993 12.289 5.05 1 97.57 202 THR A O 1
ATOM 1582 N N . VAL A 1 203 ? -5.42 13.947 5.417 1 97.26 203 VAL A N 1
ATOM 1583 C CA . VAL A 1 203 ? -6.592 13.196 4.98 1 97.26 203 VAL A CA 1
ATOM 1584 C C . VAL A 1 203 ? -6.41 12.75 3.531 1 97.26 203 VAL A C 1
ATOM 1586 O O . VAL A 1 203 ? -6.667 11.592 3.195 1 97.26 203 VAL A O 1
ATOM 1589 N N . GLY A 1 204 ? -5.94 13.674 2.734 1 97.17 204 GLY A N 1
ATOM 1590 C CA . GLY A 1 204 ? -5.724 13.336 1.336 1 97.17 204 GLY A CA 1
ATOM 1591 C C . GLY A 1 204 ? -4.721 12.214 1.142 1 97.17 204 GLY A C 1
ATOM 1592 O O . GLY A 1 204 ? -4.941 11.311 0.332 1 97.17 204 GLY A O 1
ATOM 1593 N N . ARG A 1 205 ? -3.662 12.205 1.858 1 97.44 205 ARG A N 1
ATOM 1594 C CA . ARG A 1 205 ? -2.639 11.168 1.769 1 97.44 205 ARG A CA 1
ATOM 1595 C C . ARG A 1 205 ? -3.192 9.816 2.207 1 97.44 205 ARG A C 1
ATOM 1597 O O . ARG A 1 205 ? -2.854 8.783 1.624 1 97.44 205 ARG A O 1
ATOM 1604 N N . GLU A 1 206 ? -3.996 9.854 3.244 1 98 206 GLU A N 1
ATOM 1605 C CA . GLU A 1 206 ? -4.533 8.598 3.758 1 98 206 GLU A CA 1
ATOM 1606 C C . GLU A 1 206 ? -5.605 8.034 2.829 1 98 206 GLU A C 1
ATOM 1608 O O . GLU A 1 206 ? -5.729 6.817 2.683 1 98 206 GLU A O 1
ATOM 1613 N N . LEU A 1 207 ? -6.375 8.923 2.216 1 97.65 207 LEU A N 1
ATOM 1614 C CA . LEU A 1 207 ? -7.319 8.428 1.219 1 97.65 207 LEU A CA 1
ATOM 1615 C C . LEU A 1 207 ? -6.584 7.799 0.04 1 97.65 207 LEU A C 1
ATOM 1617 O O . LEU A 1 207 ? -6.994 6.752 -0.465 1 97.65 207 LEU A O 1
ATOM 1621 N N . TRP A 1 208 ? -5.52 8.429 -0.381 1 96.31 208 TRP A N 1
ATOM 1622 C CA . TRP A 1 208 ? -4.68 7.886 -1.444 1 96.31 208 TRP A CA 1
ATOM 1623 C C . TRP A 1 208 ? -4.119 6.523 -1.052 1 96.31 208 TRP A C 1
ATOM 1625 O O . TRP A 1 208 ? -4.144 5.582 -1.849 1 96.31 208 TRP A O 1
ATOM 1635 N N . TYR A 1 209 ? -3.702 6.404 0.191 1 96.38 209 TYR A N 1
ATOM 1636 C CA . TYR A 1 209 ? -3.176 5.144 0.703 1 96.38 209 TYR A CA 1
ATOM 1637 C C . TYR A 1 209 ? -4.241 4.054 0.67 1 96.38 209 TYR A C 1
ATOM 1639 O O . TYR A 1 209 ? -3.976 2.931 0.234 1 96.38 209 TYR A O 1
ATOM 1647 N N . CYS A 1 210 ? -5.388 4.351 1.148 1 97.11 210 CYS A N 1
ATOM 1648 C CA . CYS A 1 210 ? -6.466 3.369 1.186 1 97.11 210 CYS A CA 1
ATOM 1649 C C . CYS A 1 210 ? -6.808 2.88 -0.217 1 97.11 210 CYS A C 1
ATOM 1651 O O . CYS A 1 210 ? -7.054 1.69 -0.421 1 97.11 210 CYS A O 1
ATOM 1653 N N . SER A 1 211 ? -6.811 3.772 -1.132 1 94.72 211 SER A N 1
ATOM 1654 C CA . SER A 1 211 ? -7.147 3.432 -2.511 1 94.72 211 SER A CA 1
ATOM 1655 C C . SER A 1 211 ? -6.096 2.515 -3.126 1 94.72 211 SER A C 1
ATOM 1657 O O . SER A 1 211 ? -6.431 1.49 -3.723 1 94.72 211 SER A O 1
ATOM 1659 N N . LEU A 1 212 ? -4.858 2.863 -2.972 1 92.83 212 LEU A N 1
ATOM 1660 C CA . LEU A 1 212 ? -3.783 2.038 -3.512 1 92.83 212 LEU A CA 1
ATOM 1661 C C . LEU A 1 212 ? -3.746 0.676 -2.825 1 92.83 212 LEU A C 1
ATOM 1663 O O . LEU A 1 212 ? -3.523 -0.346 -3.477 1 92.83 212 LEU A O 1
ATOM 1667 N N . HIS A 1 213 ? -3.926 0.735 -1.507 1 94.36 213 HIS A N 1
ATOM 1668 C CA . HIS A 1 213 ? -3.987 -0.499 -0.731 1 94.36 213 HIS A CA 1
ATOM 1669 C C . HIS A 1 213 ? -5.085 -1.421 -1.249 1 94.36 213 HIS A C 1
ATOM 1671 O O . HIS A 1 213 ? -4.868 -2.625 -1.406 1 94.36 213 HIS A O 1
ATOM 1677 N N . ALA A 1 214 ? -6.205 -0.895 -1.544 1 96 214 ALA A N 1
ATOM 1678 C CA . ALA A 1 214 ? -7.311 -1.676 -2.091 1 96 214 ALA A CA 1
ATOM 1679 C C . ALA A 1 214 ? -6.931 -2.301 -3.43 1 96 214 ALA A C 1
ATOM 1681 O O . ALA A 1 214 ? -7.202 -3.48 -3.671 1 96 214 ALA A O 1
ATOM 1682 N N . ILE A 1 215 ? -6.308 -1.564 -4.296 1 92.19 215 ILE A N 1
ATOM 1683 C CA . ILE A 1 215 ? -5.903 -2.063 -5.605 1 92.19 215 ILE A CA 1
ATOM 1684 C C . ILE A 1 215 ? -4.977 -3.265 -5.436 1 92.19 215 ILE A C 1
ATOM 1686 O O . ILE A 1 215 ? -5.124 -4.273 -6.131 1 92.19 215 ILE A O 1
ATOM 1690 N N . HIS A 1 216 ? -4.048 -3.217 -4.47 1 92.72 216 HIS A N 1
ATOM 1691 C CA . HIS A 1 216 ? -3.148 -4.334 -4.207 1 92.72 216 HIS A CA 1
ATOM 1692 C C . HIS A 1 216 ? -3.92 -5.567 -3.748 1 92.72 216 HIS A C 1
ATOM 1694 O O . HIS A 1 216 ? -3.681 -6.672 -4.24 1 92.72 216 HIS A O 1
ATOM 1700 N N . HIS A 1 217 ? -4.825 -5.362 -2.882 1 94.56 217 HIS A N 1
ATOM 1701 C CA . HIS A 1 217 ? -5.595 -6.496 -2.384 1 94.56 217 HIS A CA 1
ATOM 1702 C C . HIS A 1 217 ? -6.527 -7.044 -3.46 1 94.56 217 HIS A C 1
ATOM 1704 O O . HIS A 1 217 ? -6.753 -8.254 -3.532 1 94.56 217 HIS A O 1
ATOM 1710 N N . PHE A 1 218 ? -7.041 -6.16 -4.299 1 94.6 218 PHE A N 1
ATOM 1711 C CA . PHE A 1 218 ? -7.89 -6.61 -5.396 1 94.6 218 PHE A CA 1
ATOM 1712 C C . PHE A 1 218 ? -7.077 -7.389 -6.424 1 94.6 218 PHE A C 1
ATOM 1714 O O . PHE A 1 218 ? -7.581 -8.334 -7.034 1 94.6 218 PHE A O 1
ATOM 1721 N N . SER A 1 219 ? -5.859 -6.98 -6.588 1 90.15 219 SER A N 1
ATOM 1722 C CA . SER A 1 219 ? -4.971 -7.746 -7.457 1 90.15 219 SER A CA 1
ATOM 1723 C C . SER A 1 219 ? -4.741 -9.151 -6.913 1 90.15 219 SER A C 1
ATOM 1725 O O . SER A 1 219 ? -4.804 -10.13 -7.66 1 90.15 219 SER A O 1
ATOM 1727 N N . MET A 1 220 ? -4.541 -9.253 -5.641 1 90.25 220 MET A N 1
ATOM 1728 C CA . MET A 1 220 ? -4.29 -10.539 -4.998 1 90.25 220 MET A CA 1
ATOM 1729 C C . MET A 1 220 ? -5.546 -11.404 -5.003 1 90.25 220 MET A C 1
ATOM 1731 O O . MET A 1 220 ? -5.478 -12.604 -5.279 1 90.25 220 MET A O 1
ATOM 1735 N N . LEU A 1 221 ? -6.638 -10.755 -4.725 1 93.69 221 LEU A N 1
ATOM 1736 C CA . LEU A 1 221 ? -7.882 -11.516 -4.69 1 93.69 221 LEU A CA 1
ATOM 1737 C C . LEU A 1 221 ? -8.255 -12.013 -6.083 1 93.69 221 LEU A C 1
ATOM 1739 O O . LEU A 1 221 ? -8.845 -13.086 -6.227 1 93.69 221 LEU A O 1
ATOM 1743 N N . ARG A 1 222 ? -7.951 -11.252 -7.121 1 91.22 222 ARG A N 1
ATOM 1744 C CA . ARG A 1 222 ? -8.208 -11.687 -8.49 1 91.22 222 ARG A CA 1
ATOM 1745 C C . ARG A 1 222 ? -7.506 -13.008 -8.785 1 91.22 222 ARG A C 1
ATOM 1747 O O . ARG A 1 222 ? -8.064 -13.876 -9.459 1 91.22 222 ARG A O 1
ATOM 1754 N N . THR A 1 223 ? -6.32 -13.168 -8.338 1 88.37 223 THR A N 1
ATOM 1755 C CA . THR A 1 223 ? -5.556 -14.394 -8.539 1 88.37 223 THR A CA 1
ATOM 1756 C C . THR A 1 223 ? -6.297 -15.595 -7.959 1 88.37 223 THR A C 1
ATOM 1758 O O . THR A 1 223 ? -6.415 -16.633 -8.613 1 88.37 223 THR A O 1
ATOM 1761 N N . ILE A 1 224 ? -6.854 -15.423 -6.815 1 90.83 224 ILE A N 1
ATOM 1762 C CA . ILE A 1 224 ? -7.6 -16.497 -6.17 1 90.83 224 ILE A CA 1
ATOM 1763 C C . ILE A 1 224 ? -8.903 -16.747 -6.926 1 90.83 224 ILE A C 1
ATOM 1765 O O . ILE A 1 224 ? -9.22 -17.888 -7.269 1 90.83 224 ILE A O 1
ATOM 1769 N N . ALA A 1 225 ? -9.601 -15.699 -7.207 1 93.53 225 ALA A N 1
ATOM 1770 C CA . ALA A 1 225 ? -10.941 -15.769 -7.785 1 93.53 225 ALA A CA 1
ATOM 1771 C C . ALA A 1 225 ? -10.904 -16.389 -9.18 1 93.53 225 ALA A C 1
ATOM 1773 O O . ALA A 1 225 ? -11.69 -17.288 -9.487 1 93.53 225 ALA A O 1
ATOM 1774 N N . VAL A 1 226 ? -10.011 -15.964 -9.929 1 88.58 226 VAL A N 1
ATOM 1775 C CA . VAL A 1 226 ? -9.994 -16.359 -11.334 1 88.58 226 VAL A CA 1
ATOM 1776 C C . VAL A 1 226 ? -9.29 -17.705 -11.483 1 88.58 226 VAL A C 1
ATOM 1778 O O . VAL A 1 226 ? -9.832 -18.633 -12.089 1 88.58 226 VAL A O 1
ATOM 1781 N N . TYR A 1 227 ? -8.246 -17.873 -10.786 1 85.14 227 TYR A N 1
ATOM 1782 C CA . TYR A 1 227 ? -7.388 -18.998 -11.14 1 85.14 227 TYR A CA 1
ATOM 1783 C C . TYR A 1 227 ? -7.639 -20.187 -10.22 1 85.14 227 TYR A C 1
ATOM 1785 O O . TYR A 1 227 ? -7.336 -21.329 -10.574 1 85.14 227 TYR A O 1
ATOM 1793 N N . GLU A 1 228 ? -8.179 -19.905 -9.098 1 86.7 228 GLU A N 1
ATOM 1794 C CA . GLU A 1 228 ? -8.466 -21.019 -8.2 1 86.7 228 GLU A CA 1
ATOM 1795 C C . GLU A 1 228 ? -9.959 -21.333 -8.169 1 86.7 228 GLU A C 1
ATOM 1797 O O . GLU A 1 228 ? -10.353 -22.499 -8.1 1 86.7 228 GLU A O 1
ATOM 1802 N N . LEU A 1 229 ? -10.746 -20.339 -8.246 1 92.41 229 LEU A N 1
ATOM 1803 C CA . LEU A 1 229 ? -12.182 -20.532 -8.071 1 92.41 229 LEU A CA 1
ATOM 1804 C C . LEU A 1 229 ? -12.908 -20.45 -9.409 1 92.41 229 LEU A C 1
ATOM 1806 O O . LEU A 1 229 ? -14.12 -20.67 -9.477 1 92.41 229 LEU A O 1
ATOM 1810 N N . ASN A 1 230 ? -12.186 -20.089 -10.433 1 91.1 230 ASN A N 1
ATOM 1811 C CA . ASN A 1 230 ? -12.723 -20.014 -11.787 1 91.1 230 ASN A CA 1
ATOM 1812 C C . ASN A 1 230 ? -13.864 -19.004 -11.882 1 91.1 230 ASN A C 1
ATOM 1814 O O . ASN A 1 230 ? -14.875 -19.264 -12.537 1 91.1 230 ASN A O 1
ATOM 1818 N N . LEU A 1 231 ? -13.705 -17.986 -11.16 1 92.12 231 LEU A N 1
ATOM 1819 C CA . LEU A 1 231 ? -14.679 -16.906 -11.272 1 92.12 231 LEU A CA 1
ATOM 1820 C C . LEU A 1 231 ? -14.348 -15.997 -12.451 1 92.12 231 LEU A C 1
ATOM 1822 O O . LEU A 1 231 ? -13.176 -15.795 -12.775 1 92.12 231 LEU A O 1
ATOM 1826 N N . ASP A 1 232 ? -15.369 -15.505 -13.059 1 87.92 232 ASP A N 1
ATOM 1827 C CA . ASP A 1 232 ? -15.211 -14.566 -14.165 1 87.92 232 ASP A CA 1
ATOM 1828 C C . ASP A 1 232 ? -15.255 -13.122 -13.67 1 87.92 232 ASP A C 1
ATOM 1830 O O . ASP A 1 232 ? -16.331 -12.585 -13.402 1 87.92 232 ASP A O 1
ATOM 1834 N N . LEU A 1 233 ? -14.057 -12.507 -13.593 1 89.54 233 LEU A N 1
ATOM 1835 C CA . LEU A 1 233 ? -13.983 -11.122 -13.14 1 89.54 233 LEU A CA 1
ATOM 1836 C C . LEU A 1 233 ? -13.575 -10.198 -14.282 1 89.54 233 LEU A C 1
ATOM 1838 O O . LEU A 1 233 ? -12.812 -10.596 -15.166 1 89.54 233 LEU A O 1
ATOM 1842 N N . PRO A 1 234 ? -14.03 -8.939 -14.211 1 84.92 234 PRO A N 1
ATOM 1843 C CA . PRO A 1 234 ? -13.56 -7.96 -15.194 1 84.92 234 PRO A CA 1
ATOM 1844 C C . PRO A 1 234 ? -12.045 -7.77 -15.16 1 84.92 234 PRO A C 1
ATOM 1846 O O . PRO A 1 234 ? -11.442 -7.782 -14.084 1 84.92 234 PRO A O 1
ATOM 1849 N N . VAL A 1 235 ? -11.461 -7.496 -16.258 1 75.83 235 VAL A N 1
ATOM 1850 C CA . VAL A 1 235 ? -10.011 -7.413 -16.401 1 75.83 235 VAL A CA 1
ATOM 1851 C C . VAL A 1 235 ? -9.487 -6.192 -15.649 1 75.83 235 VAL A C 1
ATOM 1853 O O . VAL A 1 235 ? -8.345 -6.185 -15.183 1 75.83 235 VAL A O 1
ATOM 1856 N N . GLU A 1 236 ? -10.351 -5.222 -15.415 1 78.35 236 GLU A N 1
ATOM 1857 C CA . GLU A 1 236 ? -9.942 -3.979 -14.768 1 78.35 236 GLU A CA 1
ATOM 1858 C C . GLU A 1 236 ? -9.859 -4.147 -13.253 1 78.35 236 GLU A C 1
ATOM 1860 O O . GLU A 1 236 ? -9.189 -3.367 -12.573 1 78.35 236 GLU A O 1
ATOM 1865 N N . PHE A 1 237 ? -10.572 -5.131 -12.797 1 86.57 237 PHE A N 1
ATOM 1866 C CA . PHE A 1 237 ? -10.599 -5.319 -11.351 1 86.57 237 PHE A CA 1
ATOM 1867 C C . PHE A 1 237 ? -9.243 -5.79 -10.841 1 86.57 237 PHE A C 1
ATOM 1869 O O . PHE A 1 237 ? -8.753 -6.846 -11.247 1 86.57 237 PHE A O 1
ATOM 1876 N N . GLY A 1 238 ? -8.605 -4.995 -10.025 1 83.19 238 GLY A N 1
ATOM 1877 C CA . GLY A 1 238 ? -7.329 -5.355 -9.428 1 83.19 238 GLY A CA 1
ATOM 1878 C C . GLY A 1 238 ? -6.139 -4.963 -10.283 1 83.19 238 GLY A C 1
ATOM 1879 O O . GLY A 1 238 ? -5.019 -5.422 -10.046 1 83.19 238 GLY A O 1
ATOM 1880 N N . THR A 1 239 ? -6.38 -4.236 -11.289 1 77.48 239 THR A N 1
ATOM 1881 C CA . THR A 1 239 ? -5.304 -3.778 -12.162 1 77.48 239 THR A CA 1
ATOM 1882 C C . THR A 1 239 ? -4.955 -2.321 -11.87 1 77.48 239 THR A C 1
ATOM 1884 O O . THR A 1 239 ? -5.845 -1.479 -11.733 1 77.48 239 THR A O 1
ATOM 1887 N N . ALA A 1 240 ? -3.63 -2.096 -11.758 1 70.72 240 ALA A N 1
ATOM 1888 C CA . ALA A 1 240 ? -3.188 -0.733 -11.472 1 70.72 240 ALA A CA 1
ATOM 1889 C C . ALA A 1 240 ? -3.547 0.211 -12.616 1 70.72 240 ALA A C 1
ATOM 1891 O O . ALA A 1 240 ? -3.442 -0.156 -13.789 1 70.72 240 ALA A O 1
ATOM 1892 N N . PRO A 1 241 ? -3.867 1.424 -12.217 1 63.55 241 PRO A N 1
ATOM 1893 C CA . PRO A 1 241 ? -4.242 2.399 -13.244 1 63.55 241 PRO A CA 1
ATOM 1894 C C . PRO A 1 241 ? -3.139 2.625 -14.275 1 63.55 241 PRO A C 1
ATOM 1896 O O . PRO A 1 241 ? -3.422 2.76 -15.468 1 63.55 241 PRO A O 1
ATOM 1899 N N . SER A 1 242 ? -1.953 2.683 -13.787 1 63.85 242 SER A N 1
ATOM 1900 C CA . SER A 1 242 ? -0.847 2.883 -14.718 1 63.85 242 SER A CA 1
ATOM 1901 C C . SER A 1 242 ? -0.786 1.764 -15.752 1 63.85 242 SER A C 1
ATOM 1903 O O . SER A 1 242 ? -0.455 2.004 -16.915 1 63.85 242 SER A O 1
ATOM 1905 N N . THR A 1 243 ? -1.08 0.527 -15.312 1 64.06 243 THR A N 1
ATOM 1906 C CA . THR A 1 243 ? -1.134 -0.613 -16.221 1 64.06 243 THR A CA 1
ATOM 1907 C C . THR A 1 243 ? -2.269 -0.449 -17.228 1 64.06 243 THR A C 1
ATOM 1909 O O . THR A 1 243 ? -2.097 -0.732 -18.416 1 64.06 243 THR A O 1
ATOM 1912 N N . LEU A 1 244 ? -3.31 0.055 -16.724 1 63.57 244 LEU A N 1
ATOM 1913 C CA . LEU A 1 244 ? -4.47 0.244 -17.589 1 63.57 244 LEU A CA 1
ATOM 1914 C C . LEU A 1 244 ? -4.204 1.332 -18.624 1 63.57 244 LEU A C 1
ATOM 1916 O O . LEU A 1 244 ? -4.665 1.236 -19.764 1 63.57 244 LEU A O 1
ATOM 1920 N N . LEU A 1 245 ? -3.445 2.29 -18.191 1 58.12 245 LEU A N 1
ATOM 1921 C CA . LEU A 1 245 ? -3.095 3.385 -19.089 1 58.12 245 LEU A CA 1
ATOM 1922 C C . LEU A 1 245 ? -2.166 2.902 -20.198 1 58.12 245 LEU A C 1
ATOM 1924 O O . LEU A 1 245 ? -2.3 3.319 -21.351 1 58.12 245 LEU A O 1
ATOM 1928 N N . TYR A 1 246 ? -1.283 2.13 -19.804 1 57.33 246 TYR A N 1
ATOM 1929 C CA . TYR A 1 246 ? -0.304 1.665 -20.781 1 57.33 246 TYR A CA 1
ATOM 1930 C C . TYR A 1 246 ? -0.894 0.573 -21.666 1 57.33 246 TYR A C 1
ATOM 1932 O O . TYR A 1 246 ? -0.455 0.383 -22.803 1 57.33 246 TYR A O 1
ATOM 1940 N N . ARG A 1 247 ? -1.689 -0.285 -21.07 1 52.57 247 ARG A N 1
ATOM 1941 C CA . ARG A 1 247 ? -2.299 -1.316 -21.905 1 52.57 247 ARG A CA 1
ATOM 1942 C C . ARG A 1 247 ? -2.934 -0.706 -23.15 1 52.57 247 ARG A C 1
ATOM 1944 O O . ARG A 1 247 ? -3.049 -1.37 -24.183 1 52.57 247 ARG A O 1
ATOM 1951 N N . GLY A 1 248 ? -2.564 0.449 -23.434 1 46.5 248 GLY A N 1
ATOM 1952 C CA . GLY A 1 248 ? -3.043 1.091 -24.647 1 46.5 248 GLY A CA 1
ATOM 1953 C C . GLY A 1 248 ? -4.388 0.564 -25.111 1 46.5 248 GLY A C 1
ATOM 1954 O O . GLY A 1 248 ? -4.922 -0.384 -24.532 1 46.5 248 GLY A O 1
ATOM 1955 N N . LEU A 1 249 ? -5.16 1.261 -25.965 1 44.79 249 LEU A N 1
ATOM 1956 C CA . LEU A 1 249 ? -6.364 0.863 -26.687 1 44.79 249 LEU A CA 1
ATOM 1957 C C . LEU A 1 249 ? -6.205 -0.533 -27.282 1 44.79 249 LEU A C 1
ATOM 1959 O O . LEU A 1 249 ? -7.196 -1.188 -27.612 1 44.79 249 LEU A O 1
ATOM 1963 N N . ALA A 1 250 ? -5.031 -0.868 -27.474 1 40.56 250 ALA A N 1
ATOM 1964 C CA . ALA A 1 250 ? -4.791 -2.09 -28.237 1 40.56 250 ALA A CA 1
ATOM 1965 C C . ALA A 1 250 ? -4.687 -3.301 -27.315 1 40.56 250 ALA A C 1
ATOM 1967 O O . ALA A 1 250 ? -4.426 -4.417 -27.772 1 40.56 250 ALA A O 1
ATOM 1968 N N . TRP A 1 251 ? -4.595 -3.076 -26.105 1 42.82 251 TRP A N 1
ATOM 1969 C CA . TRP A 1 251 ? -4.444 -4.25 -25.253 1 42.82 251 TRP A CA 1
ATOM 1970 C C . TRP A 1 251 ? -5.69 -5.128 -25.309 1 42.82 251 TRP A C 1
ATOM 1972 O O . TRP A 1 251 ? -6.812 -4.632 -25.185 1 42.82 251 TRP A O 1
ATOM 1982 N N . LYS A 1 252 ? -5.696 -6.282 -25.923 1 43.67 252 LYS A N 1
ATOM 1983 C CA . LYS A 1 252 ? -6.742 -7.3 -25.904 1 43.67 252 LYS A CA 1
ATOM 1984 C C . LYS A 1 252 ? -6.524 -8.291 -24.764 1 43.67 252 LYS A C 1
ATOM 1986 O O . LYS A 1 252 ? -5.403 -8.753 -24.542 1 43.67 252 LYS A O 1
ATOM 1991 N N . PRO A 1 253 ? -7.426 -8.345 -23.845 1 44.34 253 PRO A N 1
ATOM 1992 C CA . PRO A 1 253 ? -7.277 -9.375 -22.814 1 44.34 253 PRO A CA 1
ATOM 1993 C C . PRO A 1 253 ? -6.891 -10.735 -23.391 1 44.34 253 PRO A C 1
ATOM 1995 O O . PRO A 1 253 ? -7.224 -11.04 -24.539 1 44.34 253 PRO A O 1
ATOM 1998 N N . PRO A 1 254 ? -5.89 -11.378 -22.839 1 39.96 254 PRO A N 1
ATOM 1999 C CA . PRO A 1 254 ? -5.613 -12.7 -23.406 1 39.96 254 PRO A CA 1
ATOM 2000 C C . PRO A 1 254 ? -6.867 -13.56 -23.537 1 39.96 254 PRO A C 1
ATOM 2002 O O . PRO A 1 254 ? -7.646 -13.671 -22.587 1 39.96 254 PRO A O 1
ATOM 2005 N N . VAL A 1 255 ? -7.403 -13.646 -24.639 1 38.55 255 VAL A N 1
ATOM 2006 C CA . VAL A 1 255 ? -8.589 -14.421 -24.99 1 38.55 255 VAL A CA 1
A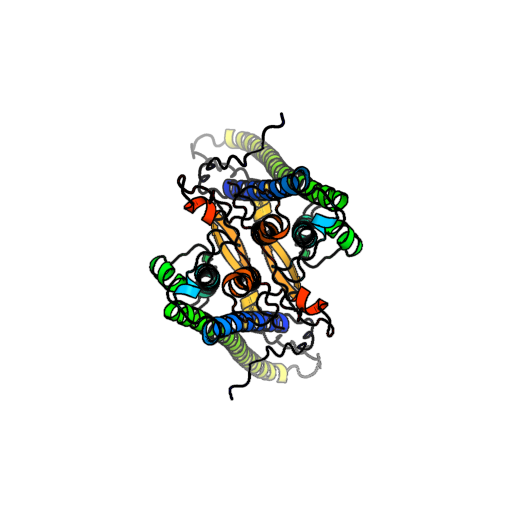TOM 2007 C C . VAL A 1 255 ? -8.343 -15.901 -24.707 1 38.55 255 VAL A C 1
ATOM 2009 O O . VAL A 1 255 ? -9.28 -16.702 -24.7 1 38.55 255 VAL A O 1
ATOM 2012 N N . GLU A 1 256 ? -7.178 -16.433 -24.856 1 35.68 256 GLU A N 1
ATOM 2013 C CA . GLU A 1 256 ? -7.05 -17.887 -24.821 1 35.68 256 GLU A CA 1
ATOM 2014 C C . GLU A 1 256 ? -6.914 -18.394 -23.388 1 35.68 256 GLU A C 1
ATOM 2016 O O . GLU A 1 256 ? -6.126 -17.858 -22.606 1 35.68 256 GLU A O 1
ATOM 2021 N N . LYS A 1 257 ? -7.876 -19.047 -22.904 1 42.42 257 LYS A N 1
ATOM 2022 C CA . LYS A 1 257 ? -7.874 -19.824 -21.668 1 42.42 257 LYS A CA 1
ATOM 2023 C C . LYS A 1 257 ? -6.656 -20.741 -21.598 1 42.42 257 LYS A C 1
ATOM 2025 O O . LYS A 1 257 ? -6.567 -21.722 -22.34 1 42.42 257 LYS A O 1
ATOM 2030 N N . GLU A 1 258 ? -5.5 -20.17 -21.479 1 42.93 258 GLU A N 1
ATOM 2031 C CA . GLU A 1 258 ? -4.393 -21.115 -21.366 1 42.93 258 GLU A CA 1
ATOM 2032 C C . GLU A 1 258 ? -4.31 -21.701 -19.96 1 42.93 258 GLU A C 1
ATOM 2034 O O . GLU A 1 258 ? -4.413 -20.973 -18.97 1 42.93 258 GLU A O 1
ATOM 2039 N N . HIS A 1 259 ? -4.569 -22.938 -19.787 1 43.18 259 HIS A N 1
ATOM 2040 C CA . HIS A 1 259 ? -4.453 -23.713 -18.557 1 43.18 259 HIS A CA 1
ATOM 2041 C C . HIS A 1 259 ? -3.02 -23.709 -18.036 1 43.18 259 HIS A C 1
ATOM 2043 O O . HIS A 1 259 ? -2.086 -24.025 -18.776 1 43.18 259 HIS A O 1
ATOM 2049 N N . VAL A 1 260 ? -2.779 -22.811 -17.233 1 45.9 260 VAL A N 1
ATOM 2050 C CA . VAL A 1 260 ? -1.438 -22.844 -16.659 1 45.9 260 VAL A CA 1
ATOM 2051 C C . VAL A 1 260 ? -1.426 -23.742 -15.424 1 45.9 260 VAL A C 1
ATOM 2053 O O . VAL A 1 260 ? -2.324 -23.661 -14.582 1 45.9 260 VAL A O 1
ATOM 2056 N N . LYS A 1 261 ? -0.725 -24.917 -15.503 1 42.59 261 LYS A N 1
ATOM 2057 C CA . LYS A 1 261 ? -0.538 -25.825 -14.374 1 42.59 261 LYS A CA 1
ATOM 2058 C C . LYS A 1 261 ? 0.374 -25.208 -13.318 1 42.59 261 LYS A C 1
ATOM 2060 O O . LYS A 1 261 ? 1.482 -24.765 -13.629 1 42.59 261 LYS A O 1
ATOM 2065 N N . VAL A 1 262 ? -0.18 -24.654 -12.418 1 44.79 262 VAL A N 1
ATOM 2066 C CA . VAL A 1 262 ? 0.644 -24.108 -11.345 1 44.79 262 VAL A CA 1
ATOM 2067 C C . VAL A 1 262 ? 0.878 -25.176 -10.279 1 44.79 262 VAL A C 1
ATOM 2069 O O . VAL A 1 262 ? -0.021 -25.963 -9.971 1 44.79 262 VAL A O 1
ATOM 2072 N N . VAL A 1 263 ? 2.143 -25.704 -10.105 1 37.05 263 VAL A N 1
ATOM 2073 C CA . VAL A 1 263 ? 2.491 -26.694 -9.091 1 37.05 263 VAL A CA 1
ATOM 2074 C C . VAL A 1 263 ? 2.671 -26.008 -7.738 1 37.05 263 VAL A C 1
ATOM 2076 O O . VAL A 1 263 ? 3.426 -25.04 -7.622 1 37.05 263 VAL A O 1
ATOM 2079 N N . ARG A 1 264 ? 1.8 -26.103 -6.877 1 37.36 264 ARG A N 1
ATOM 2080 C CA . ARG A 1 264 ? 1.901 -25.643 -5.496 1 37.36 264 ARG A CA 1
ATOM 2081 C C . ARG A 1 264 ? 3.026 -26.362 -4.759 1 37.36 264 ARG A C 1
ATOM 2083 O O . ARG A 1 264 ? 2.999 -27.587 -4.618 1 37.36 264 ARG A O 1
ATOM 2090 N N . THR A 1 265 ? 4.354 -26.024 -5.025 1 31.94 265 THR A N 1
ATOM 2091 C CA . THR A 1 265 ? 5.323 -26.715 -4.182 1 31.94 265 THR A CA 1
ATOM 2092 C C . THR A 1 265 ? 5.429 -26.042 -2.817 1 31.94 265 THR A C 1
ATOM 2094 O O . THR A 1 265 ? 5.603 -24.825 -2.731 1 31.94 265 THR A O 1
ATOM 2097 N N . SER A 1 266 ? 4.552 -26.07 -2.073 1 26.98 266 SER A N 1
ATOM 2098 C CA . SER A 1 266 ? 4.854 -25.562 -0.739 1 26.98 266 SER A CA 1
ATOM 2099 C C . SER A 1 266 ? 6.097 -26.229 -0.161 1 26.98 266 SER A C 1
ATOM 2101 O O . SER A 1 266 ? 6.088 -27.428 0.126 1 26.98 266 SER A O 1
ATOM 2103 N N . LYS A 1 267 ? 7.403 -26.192 -0.77 1 26.34 267 LYS A N 1
ATOM 2104 C CA . LYS A 1 267 ? 8.453 -26.726 0.093 1 26.34 267 LYS A CA 1
ATOM 2105 C C . LYS A 1 267 ? 8.534 -25.95 1.405 1 26.34 267 LYS A C 1
ATOM 2107 O O . LYS A 1 267 ? 8.692 -24.728 1.4 1 26.34 267 LYS A O 1
ATOM 2112 N N . LEU A 1 268 ? 7.807 -26.199 2.408 1 21.81 268 LEU A N 1
ATOM 2113 C CA . LEU A 1 268 ? 8.377 -25.842 3.703 1 21.81 268 LEU A CA 1
ATOM 2114 C C . LEU A 1 268 ? 9.8 -26.373 3.834 1 21.81 268 LEU A C 1
ATOM 2116 O O . LEU A 1 268 ? 10.087 -27.5 3.426 1 21.81 268 LEU A O 1
ATOM 2120 N N . MET B 1 1 ? 30.267 -23.307 3.878 1 20.19 1 MET B N 1
ATOM 2121 C CA . MET B 1 1 ? 28.908 -23.704 4.236 1 20.19 1 MET B CA 1
ATOM 2122 C C . MET B 1 1 ? 28.114 -22.512 4.759 1 20.19 1 MET B C 1
ATOM 2124 O O . MET B 1 1 ? 28.348 -22.046 5.875 1 20.19 1 MET B O 1
ATOM 2128 N N . SER B 1 2 ? 27.786 -21.548 3.944 1 22.8 2 SER B N 1
ATOM 2129 C CA . SER B 1 2 ? 27.324 -20.186 4.191 1 22.8 2 SER B CA 1
ATOM 2130 C C . SER B 1 2 ? 25.965 -20.181 4.883 1 22.8 2 SER B C 1
ATOM 2132 O O . SER B 1 2 ? 25.075 -20.954 4.521 1 22.8 2 SER B O 1
ATOM 2134 N N . GLN B 1 3 ? 25.947 -19.905 6.192 1 23.05 3 GLN B N 1
ATOM 2135 C CA . GLN B 1 3 ? 24.839 -19.957 7.14 1 23.05 3 GLN B CA 1
ATOM 2136 C C . GLN B 1 3 ? 23.618 -19.219 6.601 1 23.05 3 GLN B C 1
ATOM 2138 O O . GLN B 1 3 ? 23.745 -18.141 6.016 1 23.05 3 GLN B O 1
ATOM 2143 N N . PRO B 1 4 ? 22.597 -19.956 6.286 1 24.59 4 PRO B N 1
ATOM 2144 C CA . PRO B 1 4 ? 21.349 -19.371 5.789 1 24.59 4 PRO B CA 1
ATOM 2145 C C . PRO B 1 4 ? 20.844 -18.228 6.666 1 24.59 4 PRO B C 1
ATOM 2147 O O . PRO B 1 4 ? 20.896 -18.318 7.895 1 24.59 4 PRO B O 1
ATOM 2150 N N . THR B 1 5 ? 21.152 -17.057 6.405 1 24.45 5 THR B N 1
ATOM 2151 C CA . THR B 1 5 ? 20.693 -15.908 7.178 1 24.45 5 THR B CA 1
ATOM 2152 C C . THR B 1 5 ? 19.202 -16.02 7.481 1 24.45 5 THR B C 1
ATOM 2154 O O . THR B 1 5 ? 18.368 -15.871 6.585 1 24.45 5 THR B O 1
ATOM 2157 N N . THR B 1 6 ? 18.821 -16.993 8.29 1 22.79 6 THR B N 1
ATOM 2158 C CA . THR B 1 6 ? 17.486 -17.104 8.869 1 22.79 6 THR B CA 1
ATOM 2159 C C . THR B 1 6 ? 17.028 -15.762 9.432 1 22.79 6 THR B C 1
ATOM 2161 O O . THR B 1 6 ? 17.816 -15.038 10.045 1 22.79 6 THR B O 1
ATOM 2164 N N . LEU B 1 7 ? 16.199 -15.197 8.764 1 26.53 7 LEU B N 1
ATOM 2165 C CA . LEU B 1 7 ? 15.572 -14.032 9.38 1 26.53 7 LEU B CA 1
ATOM 2166 C C . LEU B 1 7 ? 15.172 -14.33 10.822 1 26.53 7 LEU B C 1
ATOM 2168 O O . LEU B 1 7 ? 14.274 -15.139 11.067 1 26.53 7 LEU B O 1
ATOM 2172 N N . ASN B 1 8 ? 16.169 -14.592 11.657 1 24.95 8 ASN B N 1
ATOM 2173 C CA . ASN B 1 8 ? 15.915 -14.695 13.09 1 24.95 8 ASN B CA 1
ATOM 2174 C C . ASN B 1 8 ? 14.884 -13.67 13.552 1 24.95 8 ASN B C 1
ATOM 2176 O O . ASN B 1 8 ? 15.187 -12.479 13.651 1 24.95 8 ASN B O 1
ATOM 2180 N N . HIS B 1 9 ? 13.736 -13.897 13.196 1 27.54 9 HIS B N 1
ATOM 2181 C CA . HIS B 1 9 ? 12.637 -13.096 13.725 1 27.54 9 HIS B CA 1
ATOM 2182 C C . HIS B 1 9 ? 12.628 -13.113 15.25 1 27.54 9 HIS B C 1
ATOM 2184 O O . HIS B 1 9 ? 11.871 -13.871 15.862 1 27.54 9 HIS B O 1
ATOM 2190 N N . THR B 1 10 ? 13.733 -13.258 15.905 1 25.38 10 THR B N 1
ATOM 2191 C CA . THR B 1 10 ? 13.634 -12.992 17.336 1 25.38 10 THR B CA 1
ATOM 2192 C C . THR B 1 10 ? 12.735 -11.788 17.602 1 25.38 10 THR B C 1
ATOM 2194 O O . THR B 1 10 ? 12.883 -10.744 16.963 1 25.38 10 THR B O 1
ATOM 2197 N N . LEU B 1 11 ? 11.594 -12.088 18.164 1 27.18 11 LEU B N 1
ATOM 2198 C CA . LEU B 1 11 ? 10.719 -11.121 18.817 1 27.18 11 LEU B CA 1
ATOM 2199 C C . LEU B 1 11 ? 11.529 -9.992 19.446 1 27.18 11 LEU B C 1
ATOM 2201 O O . LEU B 1 11 ? 12.286 -10.219 20.392 1 27.18 11 LEU B O 1
ATOM 2205 N N . VAL B 1 12 ? 12.283 -9.303 18.688 1 29.4 12 VAL B N 1
ATOM 2206 C CA . VAL B 1 12 ? 12.829 -8.167 19.424 1 29.4 12 VAL B CA 1
ATOM 2207 C C . VAL B 1 12 ? 11.838 -7.722 20.497 1 29.4 12 VAL B C 1
ATOM 2209 O O . VAL B 1 12 ? 10.627 -7.714 20.268 1 29.4 12 VAL B O 1
ATOM 2212 N N . PRO B 1 13 ? 12.161 -7.857 21.638 1 29.05 13 PRO B N 1
ATOM 2213 C CA . PRO B 1 13 ? 11.3 -7.284 22.675 1 29.05 13 PRO B CA 1
ATOM 2214 C C . PRO B 1 13 ? 10.601 -6.005 22.221 1 29.05 13 PRO B C 1
ATOM 2216 O O . PRO B 1 13 ? 11.134 -5.268 21.388 1 29.05 13 PRO B O 1
ATOM 2219 N N . MET B 1 14 ? 9.268 -6.087 22.056 1 33.09 14 MET B N 1
ATOM 2220 C CA . MET B 1 14 ? 8.487 -4.889 21.76 1 33.09 14 MET B CA 1
ATOM 2221 C C . MET B 1 14 ? 9.141 -3.65 22.361 1 33.09 14 MET B C 1
ATOM 2223 O O . MET B 1 14 ? 9.241 -3.527 23.583 1 33.09 14 MET B O 1
ATOM 2227 N N . PRO B 1 15 ? 10.235 -3.203 21.825 1 33.68 15 PRO B N 1
ATOM 2228 C CA . PRO B 1 15 ? 10.852 -2.056 22.497 1 33.68 15 PRO B CA 1
ATOM 2229 C C . PRO B 1 15 ? 9.822 -1.091 23.08 1 33.68 15 PRO B C 1
ATOM 2231 O O . PRO B 1 15 ? 8.676 -1.056 22.626 1 33.68 15 PRO B O 1
ATOM 2234 N N . THR B 1 16 ? 10.134 -0.501 24.153 1 38.27 16 THR B N 1
ATOM 2235 C CA . THR B 1 16 ? 9.52 0.56 24.943 1 38.27 16 THR B CA 1
ATOM 2236 C C . THR B 1 16 ? 8.973 1.661 24.039 1 38.27 16 THR B C 1
ATOM 2238 O O . THR B 1 16 ? 9.382 1.782 22.882 1 38.27 16 THR B O 1
ATOM 2241 N N . ARG B 1 17 ? 7.779 2.382 24.425 1 49.07 17 ARG B N 1
ATOM 2242 C CA . ARG B 1 17 ? 6.813 3.434 24.124 1 49.07 17 ARG B CA 1
ATOM 2243 C C . ARG B 1 17 ? 7.505 4.659 23.537 1 49.07 17 ARG B C 1
ATOM 2245 O O . ARG B 1 17 ? 6.86 5.677 23.276 1 49.07 17 ARG B O 1
ATOM 2252 N N . GLN B 1 18 ? 8.938 4.732 23.357 1 65.6 18 GLN B N 1
ATOM 2253 C CA . GLN B 1 18 ? 9.5 6.05 23.084 1 65.6 18 GLN B CA 1
ATOM 2254 C C . GLN B 1 18 ? 9.661 6.279 21.584 1 65.6 18 GLN B C 1
ATOM 2256 O O . GLN B 1 18 ? 9.777 5.324 20.813 1 65.6 18 GLN B O 1
ATOM 2261 N N . HIS B 1 19 ? 9.425 7.324 21.136 1 71.79 19 HIS B N 1
ATOM 2262 C CA . HIS B 1 19 ? 9.531 7.851 19.781 1 71.79 19 HIS B CA 1
ATOM 2263 C C . HIS B 1 19 ? 10.81 7.372 19.101 1 71.79 19 HIS B C 1
ATOM 2265 O O . HIS B 1 19 ? 10.784 6.963 17.939 1 71.79 19 HIS B O 1
ATOM 2271 N N . ALA B 1 20 ? 11.97 7.239 19.797 1 77.36 20 ALA B N 1
ATOM 2272 C CA . ALA B 1 20 ? 13.258 6.818 19.252 1 77.36 20 ALA B CA 1
ATOM 2273 C C . ALA B 1 20 ? 13.248 5.331 18.909 1 77.36 20 ALA B C 1
ATOM 2275 O O . ALA B 1 20 ? 13.795 4.921 17.883 1 77.36 20 ALA B O 1
ATOM 2276 N N . ASP B 1 21 ? 12.6 4.611 19.639 1 83.9 21 ASP B N 1
ATOM 2277 C CA . ASP B 1 21 ? 12.524 3.17 19.422 1 83.9 21 ASP B CA 1
ATOM 2278 C C . ASP B 1 21 ? 11.683 2.844 18.19 1 83.9 21 ASP B C 1
ATOM 2280 O O . ASP B 1 21 ? 12.031 1.952 17.413 1 83.9 21 ASP B O 1
ATOM 2284 N N . ARG B 1 22 ? 10.683 3.61 18.007 1 88.49 22 ARG B N 1
ATOM 2285 C CA . ARG B 1 22 ? 9.802 3.385 16.866 1 88.49 22 ARG B CA 1
ATOM 2286 C C . ARG B 1 22 ? 10.511 3.705 15.554 1 88.49 22 ARG B C 1
ATOM 2288 O O . ARG B 1 22 ? 10.38 2.968 14.575 1 88.49 22 ARG B O 1
ATOM 2295 N N . ALA B 1 23 ? 11.262 4.763 15.574 1 93.26 23 ALA B N 1
ATOM 2296 C CA . ALA B 1 23 ? 12.007 5.175 14.386 1 93.26 23 ALA B CA 1
ATOM 2297 C C . ALA B 1 23 ? 13.035 4.119 13.991 1 93.26 23 ALA B C 1
ATOM 2299 O O . ALA B 1 23 ? 13.125 3.739 12.821 1 93.26 23 ALA B O 1
ATOM 2300 N N . GLU B 1 24 ? 13.743 3.657 14.933 1 92.72 24 GLU B N 1
ATOM 2301 C CA . GLU B 1 24 ? 14.763 2.643 14.679 1 92.72 24 GLU B CA 1
ATOM 2302 C C . GLU B 1 24 ? 14.135 1.331 14.218 1 92.72 24 GLU B C 1
ATOM 2304 O O . GLU B 1 24 ? 14.663 0.663 13.327 1 92.72 24 GLU B O 1
ATOM 2309 N N . ALA B 1 25 ? 13.039 0.957 14.807 1 91.99 25 ALA B N 1
ATOM 2310 C CA . ALA B 1 25 ? 12.355 -0.278 14.433 1 91.99 25 ALA B CA 1
ATOM 2311 C C . ALA B 1 25 ? 11.893 -0.229 12.979 1 91.99 25 ALA B C 1
ATOM 2313 O O . ALA B 1 25 ? 12.049 -1.203 12.239 1 91.99 25 ALA B O 1
ATOM 2314 N N . LEU B 1 26 ? 11.333 0.874 12.601 1 94.04 26 LEU B N 1
ATOM 2315 C CA . LEU B 1 26 ? 10.853 1.021 11.231 1 94.04 26 LEU B CA 1
ATOM 2316 C C . LEU B 1 26 ? 12.015 1.009 10.244 1 94.04 26 LEU B C 1
ATOM 2318 O O . LEU B 1 26 ? 11.931 0.382 9.186 1 94.04 26 LEU B O 1
ATOM 2322 N N . TRP B 1 27 ? 13.059 1.697 10.603 1 95.3 27 TRP B N 1
ATOM 2323 C CA . TRP B 1 27 ? 14.254 1.731 9.766 1 95.3 27 TRP B CA 1
ATOM 2324 C C . TRP B 1 27 ? 14.858 0.338 9.624 1 95.3 27 TRP B C 1
ATOM 2326 O O . TRP B 1 27 ? 15.156 -0.106 8.512 1 95.3 27 TRP B O 1
ATOM 2336 N N . THR B 1 28 ? 14.981 -0.398 10.642 1 94.1 28 THR B N 1
ATOM 2337 C CA . THR B 1 28 ? 15.542 -1.745 10.642 1 94.1 28 THR B CA 1
ATOM 2338 C C . THR B 1 28 ? 14.661 -2.697 9.838 1 94.1 28 THR B C 1
ATOM 2340 O O . THR B 1 28 ? 15.167 -3.538 9.092 1 94.1 28 THR B O 1
ATOM 2343 N N . LEU B 1 29 ? 13.377 -2.564 10.009 1 92.17 29 LEU B N 1
ATOM 2344 C CA . LEU B 1 29 ? 12.447 -3.372 9.228 1 92.17 29 LEU B CA 1
ATOM 2345 C C . LEU B 1 29 ? 12.633 -3.124 7.735 1 92.17 29 LEU B C 1
ATOM 2347 O O . LEU B 1 29 ? 12.642 -4.068 6.941 1 92.17 29 LEU B O 1
ATOM 2351 N N . SER B 1 30 ? 12.74 -1.887 7.339 1 95.11 30 SER B N 1
ATOM 2352 C CA . SER B 1 30 ? 12.883 -1.53 5.932 1 95.11 30 SER B CA 1
ATOM 2353 C C . SER B 1 30 ? 14.154 -2.126 5.337 1 95.11 30 SER B C 1
ATOM 2355 O O . SER B 1 30 ? 14.137 -2.65 4.221 1 95.11 30 SER B O 1
ATOM 2357 N N . ILE B 1 31 ? 15.232 -2.08 6.104 1 96.56 31 ILE B N 1
ATOM 2358 C CA . ILE B 1 31 ? 16.495 -2.657 5.655 1 96.56 31 ILE B CA 1
ATOM 2359 C C . ILE B 1 31 ? 16.348 -4.171 5.511 1 96.56 31 ILE B C 1
ATOM 2361 O O . ILE B 1 31 ? 16.779 -4.75 4.511 1 96.56 31 ILE B O 1
ATOM 2365 N N . ALA B 1 32 ? 15.72 -4.779 6.475 1 93.63 32 ALA B N 1
ATOM 2366 C CA . ALA B 1 32 ? 15.538 -6.228 6.454 1 93.63 32 ALA B CA 1
ATOM 2367 C C . ALA B 1 32 ? 14.727 -6.662 5.237 1 93.63 32 ALA B C 1
ATOM 2369 O O . ALA B 1 32 ? 15.014 -7.696 4.629 1 93.63 32 ALA B O 1
ATOM 2370 N N . LEU B 1 33 ? 13.706 -5.928 4.906 1 94.19 33 LEU B N 1
ATOM 2371 C CA . LEU B 1 33 ? 12.877 -6.228 3.744 1 94.19 33 LEU B CA 1
ATOM 2372 C C . LEU B 1 33 ? 13.698 -6.172 2.46 1 94.19 33 LEU B C 1
ATOM 2374 O O . LEU B 1 33 ? 13.626 -7.082 1.632 1 94.19 33 LEU B O 1
ATOM 2378 N N . ILE B 1 34 ? 14.484 -5.122 2.319 1 97.7 34 ILE B N 1
ATOM 2379 C CA . ILE B 1 34 ? 15.283 -4.942 1.112 1 97.7 34 ILE B CA 1
ATOM 2380 C C . ILE B 1 34 ? 16.377 -6.005 1.053 1 97.7 34 ILE B C 1
ATOM 2382 O O . ILE B 1 34 ? 16.654 -6.562 -0.012 1 97.7 34 ILE B O 1
ATOM 2386 N N . ASP B 1 35 ? 16.944 -6.329 2.18 1 96.57 35 ASP B N 1
ATOM 2387 C CA . ASP B 1 35 ? 17.968 -7.368 2.228 1 96.57 35 ASP B CA 1
ATOM 2388 C C . ASP B 1 35 ? 17.388 -8.73 1.853 1 96.57 35 ASP B C 1
ATOM 2390 O O . ASP B 1 35 ? 18.064 -9.547 1.225 1 96.57 35 ASP B O 1
ATOM 2394 N N . SER B 1 36 ? 16.203 -8.97 2.301 1 95.26 36 SER B N 1
ATOM 2395 C CA . SER B 1 36 ? 15.544 -10.212 1.909 1 95.26 36 SER B CA 1
ATOM 2396 C C . SER B 1 36 ? 15.373 -10.293 0.396 1 95.26 36 SER B C 1
ATOM 2398 O O . SER B 1 36 ? 15.515 -11.367 -0.193 1 95.26 36 SER B O 1
ATOM 2400 N N . ALA B 1 37 ? 15.06 -9.17 -0.198 1 97.6 37 ALA B N 1
ATOM 2401 C CA . ALA B 1 37 ? 14.928 -9.125 -1.652 1 97.6 37 ALA B CA 1
ATOM 2402 C C . ALA B 1 37 ? 16.271 -9.37 -2.333 1 97.6 37 ALA B C 1
ATOM 2404 O O . ALA B 1 37 ? 16.343 -10.071 -3.345 1 97.6 37 ALA B O 1
ATOM 2405 N N . VAL B 1 38 ? 17.343 -8.782 -1.801 1 97.78 38 VAL B N 1
ATOM 2406 C CA . VAL B 1 38 ? 18.687 -9.013 -2.322 1 97.78 38 VAL B CA 1
ATOM 2407 C C . VAL B 1 38 ? 19.016 -10.502 -2.262 1 97.78 38 VAL B C 1
ATOM 2409 O O . VAL B 1 38 ? 19.541 -11.068 -3.224 1 97.78 38 VAL B O 1
ATOM 2412 N N . ASP B 1 39 ? 18.682 -11.093 -1.182 1 96.8 39 ASP B N 1
ATOM 2413 C CA . ASP B 1 39 ? 18.954 -12.515 -0.994 1 96.8 39 ASP B CA 1
ATOM 2414 C C . ASP B 1 39 ? 18.225 -13.357 -2.039 1 96.8 39 ASP B C 1
ATOM 2416 O O . ASP B 1 39 ? 18.806 -14.278 -2.616 1 96.8 39 ASP B O 1
ATOM 2420 N N . ILE B 1 40 ? 16.984 -13.079 -2.314 1 96.96 40 ILE B N 1
ATOM 2421 C CA . ILE B 1 40 ? 16.192 -13.801 -3.304 1 96.96 40 ILE B CA 1
ATOM 2422 C C . ILE B 1 40 ? 16.833 -13.656 -4.682 1 96.96 40 ILE B C 1
ATOM 2424 O O . ILE B 1 40 ? 16.978 -14.639 -5.412 1 96.96 40 ILE B O 1
ATOM 2428 N N . LEU B 1 41 ? 17.206 -12.447 -5.021 1 97.85 41 LEU B N 1
ATOM 2429 C CA . LEU B 1 41 ? 17.792 -12.165 -6.327 1 97.85 41 LEU B CA 1
ATOM 2430 C C . LEU B 1 41 ? 19.147 -12.848 -6.474 1 97.85 41 LEU B C 1
ATOM 2432 O O . LEU B 1 41 ? 19.522 -13.263 -7.573 1 97.85 41 LEU B O 1
ATOM 2436 N N . GLU B 1 42 ? 19.876 -13.001 -5.379 1 97.14 42 GLU B N 1
ATOM 2437 C CA . GLU B 1 42 ? 21.227 -13.551 -5.418 1 97.14 42 GLU B CA 1
ATOM 2438 C C . GLU B 1 42 ? 21.201 -15.077 -5.442 1 97.14 42 GLU B C 1
ATOM 2440 O O . GLU B 1 42 ? 22.043 -15.708 -6.085 1 97.14 42 GLU B O 1
ATOM 2445 N N . HIS B 1 43 ? 20.167 -15.67 -4.851 1 96.09 43 HIS B N 1
ATOM 2446 C CA . HIS B 1 43 ? 20.322 -17.094 -4.575 1 96.09 43 HIS B CA 1
ATOM 2447 C C . HIS B 1 43 ? 19.171 -17.899 -5.171 1 96.09 43 HIS B C 1
ATOM 2449 O O . HIS B 1 43 ? 19.25 -19.126 -5.266 1 96.09 43 HIS B O 1
ATOM 2455 N N . HIS B 1 44 ? 18.128 -17.231 -5.57 1 95.88 44 HIS B N 1
ATOM 2456 C CA . HIS B 1 44 ? 16.966 -18.002 -5.997 1 95.88 44 HIS B CA 1
ATOM 2457 C C . HIS B 1 44 ? 16.623 -17.72 -7.456 1 95.88 44 HIS B C 1
ATOM 2459 O O . HIS B 1 44 ? 16.154 -18.608 -8.171 1 95.88 44 HIS B O 1
ATOM 2465 N N . VAL B 1 45 ? 16.827 -16.451 -7.875 1 96.91 45 VAL B N 1
ATOM 2466 C CA . VAL B 1 45 ? 16.647 -16.113 -9.283 1 96.91 45 VAL B CA 1
ATOM 2467 C C . VAL B 1 45 ? 17.97 -16.277 -10.027 1 96.91 45 VAL B C 1
ATOM 2469 O O . VAL B 1 45 ? 18.969 -15.644 -9.676 1 96.91 45 VAL B O 1
ATOM 2472 N N . ARG B 1 46 ? 17.945 -17.002 -11.135 1 96.54 46 ARG B N 1
ATOM 2473 C CA . ARG B 1 46 ? 19.233 -17.412 -11.686 1 96.54 46 ARG B CA 1
ATOM 2474 C C . ARG B 1 46 ? 19.435 -16.843 -13.086 1 96.54 46 ARG B C 1
ATOM 2476 O O . ARG B 1 46 ? 20.567 -16.739 -13.562 1 96.54 46 ARG B O 1
ATOM 2483 N N . THR B 1 47 ? 18.358 -16.526 -13.741 1 97.51 47 THR B N 1
ATOM 2484 C CA . THR B 1 47 ? 18.514 -16.12 -15.133 1 97.51 47 THR B CA 1
ATOM 2485 C C . THR B 1 47 ? 17.648 -14.901 -15.442 1 97.51 47 THR B C 1
ATOM 2487 O O . THR B 1 47 ? 16.662 -14.642 -14.748 1 97.51 47 THR B O 1
ATOM 2490 N N . ASP B 1 48 ? 17.997 -14.192 -16.503 1 97.95 48 ASP B N 1
ATOM 2491 C CA . ASP B 1 48 ? 17.194 -13.086 -17.016 1 97.95 48 ASP B CA 1
ATOM 2492 C C . ASP B 1 48 ? 15.814 -13.568 -17.456 1 97.95 48 ASP B C 1
ATOM 2494 O O . ASP B 1 48 ? 14.828 -12.837 -17.338 1 97.95 48 ASP B O 1
ATOM 2498 N N . GLU B 1 49 ? 15.73 -14.773 -17.957 1 96.95 49 GLU B N 1
ATOM 2499 C CA . GLU B 1 49 ? 14.464 -15.341 -18.41 1 96.95 49 GLU B CA 1
ATOM 2500 C C . GLU B 1 49 ? 13.486 -15.505 -17.25 1 96.95 49 GLU B C 1
ATOM 2502 O O . GLU B 1 49 ? 12.298 -15.202 -17.384 1 96.95 49 GLU B O 1
ATOM 2507 N N . GLN B 1 50 ? 13.975 -15.922 -16.127 1 96.74 50 GLN B N 1
ATOM 2508 C CA . GLN B 1 50 ? 13.138 -16.041 -14.938 1 96.74 50 GLN B CA 1
ATOM 2509 C C . GLN B 1 50 ? 12.636 -14.675 -14.48 1 96.74 50 GLN B C 1
ATOM 2511 O O . GLN B 1 50 ? 11.49 -14.542 -14.046 1 96.74 50 GLN B O 1
ATOM 2516 N N . LEU B 1 51 ? 13.517 -13.725 -14.628 1 97.55 51 LEU B N 1
ATOM 2517 C CA . LEU B 1 51 ? 13.208 -12.368 -14.19 1 97.55 51 LEU B CA 1
ATOM 2518 C C . LEU B 1 51 ? 12.143 -11.739 -15.081 1 97.55 51 LEU B C 1
ATOM 2520 O O . LEU B 1 51 ? 11.263 -11.024 -14.595 1 97.55 51 LEU B O 1
ATOM 2524 N N . SER B 1 52 ? 12.119 -12.028 -16.336 1 95.49 52 SER B N 1
ATOM 2525 C CA . SER B 1 52 ? 11.332 -11.262 -17.296 1 95.49 52 SER B CA 1
ATOM 2526 C C . SER B 1 52 ? 10.148 -12.073 -17.812 1 95.49 52 SER B C 1
ATOM 2528 O O . SER B 1 52 ? 9.354 -11.58 -18.616 1 95.49 52 SER B O 1
ATOM 2530 N N . LYS B 1 53 ? 10.023 -13.312 -17.359 1 93.18 53 LYS B N 1
ATOM 2531 C CA . LYS B 1 53 ? 8.932 -14.159 -17.83 1 93.18 53 LYS B CA 1
ATOM 2532 C C . LYS B 1 53 ? 7.576 -13.573 -17.447 1 93.18 53 LYS B C 1
ATOM 2534 O O . LYS B 1 53 ? 7.342 -13.247 -16.281 1 93.18 53 LYS B O 1
ATOM 2539 N N . ASP B 1 54 ? 6.673 -13.452 -18.381 1 88.82 54 ASP B N 1
ATOM 2540 C CA . ASP B 1 54 ? 5.326 -12.951 -18.128 1 88.82 54 ASP B CA 1
ATOM 2541 C C . ASP B 1 54 ? 4.524 -13.933 -17.277 1 88.82 54 ASP B C 1
ATOM 2543 O O . ASP B 1 54 ? 4.511 -15.135 -17.554 1 88.82 54 ASP B O 1
ATOM 2547 N N . SER B 1 55 ? 3.889 -13.453 -16.332 1 87.32 55 SER B N 1
ATOM 2548 C CA . SER B 1 55 ? 3.102 -14.294 -15.437 1 87.32 55 SER B CA 1
ATOM 2549 C C . SER B 1 55 ? 1.733 -14.605 -16.032 1 87.32 55 SER B C 1
ATOM 2551 O O . SER B 1 55 ? 1.09 -13.729 -16.614 1 87.32 55 SER B O 1
ATOM 2553 N N . ALA B 1 56 ? 1.285 -15.817 -15.933 1 82.06 56 ALA B N 1
ATOM 2554 C CA . ALA B 1 56 ? -0.077 -16.226 -16.268 1 82.06 56 ALA B CA 1
ATOM 2555 C C . ALA B 1 56 ? -1.037 -15.928 -15.119 1 82.06 56 ALA B C 1
ATOM 2557 O O . ALA B 1 56 ? -2.23 -15.707 -15.34 1 82.06 56 ALA B O 1
ATOM 2558 N N . LEU B 1 57 ? -0.518 -15.854 -13.922 1 82.14 57 LEU B N 1
ATOM 2559 C CA . LEU B 1 57 ? -1.325 -15.685 -12.718 1 82.14 57 LEU B CA 1
ATOM 2560 C C . LEU B 1 57 ? -1.569 -14.207 -12.431 1 82.14 57 LEU B C 1
ATOM 2562 O O . LEU B 1 57 ? -2.563 -13.85 -11.795 1 82.14 57 LEU B O 1
ATOM 2566 N N . LEU B 1 58 ? -0.629 -13.391 -12.837 1 83.54 58 LEU B N 1
ATOM 2567 C CA . LEU B 1 58 ? -0.723 -11.939 -12.728 1 83.54 58 LEU B CA 1
ATOM 2568 C C . LEU B 1 58 ? -0.467 -11.275 -14.077 1 83.54 58 LEU B C 1
ATOM 2570 O O . LEU B 1 58 ? 0.653 -10.841 -14.356 1 83.54 58 LEU B O 1
ATOM 2574 N N . PRO B 1 59 ? -1.525 -11.137 -14.773 1 73.84 59 PRO B N 1
ATOM 2575 C CA . PRO B 1 59 ? -1.323 -10.634 -16.134 1 73.84 59 PRO B CA 1
ATOM 2576 C C . PRO B 1 59 ? -0.581 -9.3 -16.165 1 73.84 59 PRO B C 1
ATOM 2578 O O . PRO B 1 59 ? -0.953 -8.365 -15.451 1 73.84 59 PRO B O 1
ATOM 2581 N N . GLY B 1 60 ? 0.478 -9.32 -17.012 1 74.95 60 GLY B N 1
ATOM 2582 C CA . GLY B 1 60 ? 1.282 -8.118 -17.162 1 74.95 60 GLY B CA 1
ATOM 2583 C C . GLY B 1 60 ? 2.4 -8.017 -16.14 1 74.95 60 GLY B C 1
ATOM 2584 O O . GLY B 1 60 ? 3.242 -7.12 -16.221 1 74.95 60 GLY B O 1
ATOM 2585 N N . GLY B 1 61 ? 2.448 -8.96 -15.295 1 85.61 61 GLY B N 1
ATOM 2586 C CA . GLY B 1 61 ? 3.456 -8.922 -14.247 1 85.61 61 GLY B CA 1
ATOM 2587 C C . GLY B 1 61 ? 4.604 -9.883 -14.489 1 85.61 61 GLY B C 1
ATOM 2588 O O . GLY B 1 61 ? 4.443 -10.889 -15.182 1 85.61 61 GLY B O 1
ATOM 2589 N N . THR B 1 62 ? 5.785 -9.503 -14.081 1 93.76 62 THR B N 1
ATOM 2590 C CA . THR B 1 62 ? 6.968 -10.353 -13.998 1 93.76 62 THR B CA 1
ATOM 2591 C C . THR B 1 62 ? 7.677 -10.164 -12.66 1 93.76 62 THR B C 1
ATOM 2593 O O . THR B 1 62 ? 7.364 -9.235 -11.912 1 93.76 62 THR B O 1
ATOM 2596 N N . LEU B 1 63 ? 8.591 -11.073 -12.405 1 96.89 63 LEU B N 1
ATOM 2597 C CA . LEU B 1 63 ? 9.421 -10.841 -11.228 1 96.89 63 LEU B CA 1
ATOM 2598 C C . LEU B 1 63 ? 10.137 -9.498 -11.325 1 96.89 63 LEU B C 1
ATOM 2600 O O . LEU B 1 63 ? 10.132 -8.717 -10.37 1 96.89 63 LEU B O 1
ATOM 2604 N N . GLY B 1 64 ? 10.701 -9.285 -12.473 1 97.05 64 GLY B N 1
ATOM 2605 C CA . GLY B 1 64 ? 11.494 -8.086 -12.694 1 97.05 64 GLY B CA 1
ATOM 2606 C C . GLY B 1 64 ? 10.698 -6.805 -12.531 1 97.05 64 GLY B C 1
ATOM 2607 O O . GLY B 1 64 ? 11.187 -5.834 -11.951 1 97.05 64 GLY B O 1
ATOM 2608 N N . LYS B 1 65 ? 9.482 -6.759 -13.051 1 93.43 65 LYS B N 1
ATOM 2609 C CA . LYS B 1 65 ? 8.64 -5.571 -12.94 1 93.43 65 LYS B CA 1
ATOM 2610 C C . LYS B 1 65 ? 8.286 -5.282 -11.484 1 93.43 65 LYS B C 1
ATOM 2612 O O . LYS B 1 65 ? 8.223 -4.122 -11.073 1 93.43 65 LYS B O 1
ATOM 2617 N N . HIS B 1 66 ? 8.028 -6.273 -10.709 1 95.29 66 HIS B N 1
ATOM 2618 C CA . HIS B 1 66 ? 7.707 -6.086 -9.299 1 95.29 66 HIS B CA 1
ATOM 2619 C C . HIS B 1 66 ? 8.924 -5.608 -8.515 1 95.29 66 HIS B C 1
ATOM 2621 O O . HIS B 1 66 ? 8.821 -4.686 -7.702 1 95.29 66 HIS B O 1
ATOM 2627 N N . PHE B 1 67 ? 10.118 -6.221 -8.791 1 97.42 67 PHE B N 1
ATOM 2628 C CA . PHE B 1 67 ? 11.337 -5.745 -8.148 1 97.42 67 PHE B CA 1
ATOM 2629 C C . PHE B 1 67 ? 11.621 -4.297 -8.532 1 97.42 67 PHE B C 1
ATOM 2631 O O . PHE B 1 67 ? 11.951 -3.476 -7.674 1 97.42 67 PHE B O 1
ATOM 2638 N N . ARG B 1 68 ? 11.501 -4.051 -9.78 1 95.82 68 ARG B N 1
ATOM 2639 C CA . ARG B 1 68 ? 11.747 -2.697 -10.266 1 95.82 68 ARG B CA 1
ATOM 2640 C C . ARG B 1 68 ? 10.856 -1.688 -9.55 1 95.82 68 ARG B C 1
ATOM 2642 O O . ARG B 1 68 ? 11.316 -0.612 -9.161 1 95.82 68 ARG B O 1
ATOM 2649 N N . HIS B 1 69 ? 9.585 -2.004 -9.441 1 93.45 69 HIS B N 1
ATOM 2650 C CA . HIS B 1 69 ? 8.637 -1.097 -8.803 1 93.45 69 HIS B CA 1
ATOM 2651 C C . HIS B 1 69 ? 9.039 -0.803 -7.362 1 93.45 69 HIS B C 1
ATOM 2653 O O . HIS B 1 69 ? 8.941 0.338 -6.906 1 93.45 69 HIS B O 1
ATOM 2659 N N . VAL B 1 70 ? 9.475 -1.81 -6.644 1 96.44 70 VAL B N 1
ATOM 2660 C CA . VAL B 1 70 ? 9.952 -1.621 -5.277 1 96.44 70 VAL B CA 1
ATOM 2661 C C . VAL B 1 70 ? 11.197 -0.737 -5.281 1 96.44 70 VAL B C 1
ATOM 2663 O O . VAL B 1 70 ? 11.3 0.204 -4.491 1 96.44 70 VAL B O 1
ATOM 2666 N N . ILE B 1 71 ? 12.14 -0.982 -6.165 1 96.97 71 ILE B N 1
ATOM 2667 C CA . ILE B 1 71 ? 13.377 -0.219 -6.289 1 96.97 71 ILE B CA 1
ATOM 2668 C C . ILE B 1 71 ? 13.053 1.248 -6.563 1 96.97 71 ILE B C 1
ATOM 2670 O O . ILE B 1 71 ? 13.579 2.142 -5.895 1 96.97 71 ILE B O 1
ATOM 2674 N N . GLU B 1 72 ? 12.17 1.484 -7.457 1 94.98 72 GLU B N 1
ATOM 2675 C CA . GLU B 1 72 ? 11.799 2.841 -7.846 1 94.98 72 GLU B CA 1
ATOM 2676 C C . GLU B 1 72 ? 11.13 3.583 -6.693 1 94.98 72 GLU B C 1
ATOM 2678 O O . GLU B 1 72 ? 11.336 4.786 -6.519 1 94.98 72 GLU B O 1
ATOM 2683 N N . THR B 1 73 ? 10.331 2.905 -5.954 1 95.77 73 THR B N 1
ATOM 2684 C CA . THR B 1 73 ? 9.641 3.521 -4.826 1 95.77 73 THR B CA 1
ATOM 2685 C C . THR B 1 73 ? 10.637 3.953 -3.753 1 95.77 73 THR B C 1
ATOM 2687 O O . THR B 1 73 ? 10.581 5.084 -3.267 1 95.77 73 THR B O 1
ATOM 2690 N N . PHE B 1 74 ? 11.589 3.091 -3.397 1 97.25 74 PHE B N 1
ATOM 2691 C CA . PHE B 1 74 ? 12.576 3.44 -2.381 1 97.25 74 PHE B CA 1
ATOM 2692 C C . PHE B 1 74 ? 13.532 4.508 -2.9 1 97.25 74 PHE B C 1
ATOM 2694 O O . PHE B 1 74 ? 13.996 5.357 -2.136 1 97.25 74 PHE B O 1
ATOM 2701 N N . ARG B 1 75 ? 13.846 4.495 -4.207 1 95.97 75 ARG B N 1
ATOM 2702 C CA . ARG B 1 75 ? 14.666 5.549 -4.796 1 95.97 75 ARG B CA 1
ATOM 2703 C C . ARG B 1 75 ? 13.975 6.904 -4.689 1 95.97 75 ARG B C 1
ATOM 2705 O O . ARG B 1 75 ? 14.607 7.903 -4.337 1 95.97 75 ARG B O 1
ATOM 2712 N N . ALA B 1 76 ? 12.709 6.901 -5.035 1 95.81 76 ALA B N 1
ATOM 2713 C CA . ALA B 1 76 ? 11.938 8.138 -4.936 1 95.81 76 ALA B CA 1
ATOM 2714 C C . ALA B 1 76 ? 11.935 8.669 -3.505 1 95.81 76 ALA B C 1
ATOM 2716 O O . ALA B 1 76 ? 12.06 9.876 -3.284 1 95.81 76 ALA B O 1
ATOM 2717 N N . PHE B 1 77 ? 11.795 7.792 -2.549 1 97.17 77 PHE B N 1
ATOM 2718 C CA . PHE B 1 77 ? 11.805 8.146 -1.134 1 97.17 77 PHE B CA 1
ATOM 2719 C C . PHE B 1 77 ? 13.145 8.755 -0.738 1 97.17 77 PHE B C 1
ATOM 2721 O O . PHE B 1 77 ? 13.189 9.777 -0.051 1 97.17 77 PHE B O 1
ATOM 2728 N N . LEU B 1 78 ? 14.249 8.206 -1.144 1 97.37 78 LEU B N 1
ATOM 2729 C CA . LEU B 1 78 ? 15.584 8.553 -0.668 1 97.37 78 LEU B CA 1
ATOM 2730 C C . LEU B 1 78 ? 16.117 9.783 -1.396 1 97.37 78 LEU B C 1
ATOM 2732 O O . LEU B 1 78 ? 16.894 10.555 -0.83 1 97.37 78 LEU B O 1
ATOM 2736 N N . LEU B 1 79 ? 15.723 9.999 -2.595 1 95.34 79 LEU B N 1
ATOM 2737 C CA . LEU B 1 79 ? 16.32 10.987 -3.487 1 95.34 79 LEU B CA 1
ATOM 2738 C C . LEU B 1 79 ? 16.363 12.361 -2.825 1 95.34 79 LEU B C 1
ATOM 2740 O O . LEU B 1 79 ? 17.409 13.014 -2.809 1 95.34 79 LEU B O 1
ATOM 2744 N N . PRO B 1 80 ? 15.278 12.862 -2.229 1 95.63 80 PRO B N 1
ATOM 2745 C CA . PRO B 1 80 ? 15.324 14.197 -1.629 1 95.63 80 PRO B CA 1
ATOM 2746 C C . PRO B 1 80 ? 15.936 14.195 -0.23 1 95.63 80 PRO B C 1
ATOM 2748 O O . PRO B 1 80 ? 16.138 15.259 0.361 1 95.63 80 PRO B O 1
ATOM 2751 N N . LEU B 1 81 ? 16.256 13.072 0.291 1 95.14 81 LEU B N 1
ATOM 2752 C CA . LEU B 1 81 ? 16.645 12.957 1.692 1 95.14 81 LEU B CA 1
ATOM 2753 C C . LEU B 1 81 ? 18.122 12.598 1.818 1 95.14 81 LEU B C 1
ATOM 2755 O O . LEU B 1 81 ? 18.723 12.786 2.878 1 95.14 81 LEU B O 1
ATOM 2759 N N . TYR B 1 82 ? 18.702 12.053 0.732 1 92.97 82 TYR B N 1
ATOM 2760 C CA . TYR B 1 82 ? 20.048 11.492 0.757 1 92.97 82 TYR B CA 1
ATOM 2761 C C . TYR B 1 82 ? 20.627 11.4 -0.65 1 92.97 82 TYR B C 1
ATOM 2763 O O . TYR B 1 82 ? 19.898 11.148 -1.613 1 92.97 82 TYR B O 1
ATOM 2771 N N . PRO B 1 83 ? 21.917 11.549 -0.784 1 88.67 83 PRO B N 1
ATOM 2772 C CA . PRO B 1 83 ? 22.896 11.886 0.252 1 88.67 83 PRO B CA 1
ATOM 2773 C C . PRO B 1 83 ? 22.984 13.387 0.515 1 88.67 83 PRO B C 1
ATOM 2775 O O . PRO B 1 83 ? 23.548 13.808 1.528 1 88.67 83 PRO B O 1
ATOM 2778 N N . VAL B 1 84 ? 22.451 14.177 -0.414 1 86.98 84 VAL B N 1
ATOM 2779 C CA . VAL B 1 84 ? 22.396 15.624 -0.236 1 86.98 84 VAL B CA 1
ATOM 2780 C C . VAL B 1 84 ? 20.966 16.052 0.086 1 86.98 84 VAL B C 1
ATOM 2782 O O . VAL B 1 84 ? 20.192 16.382 -0.816 1 86.98 84 VAL B O 1
ATOM 2785 N N . PRO B 1 85 ? 20.695 16.158 1.271 1 83.24 85 PRO B N 1
ATOM 2786 C CA . PRO B 1 85 ? 19.302 16.386 1.663 1 83.24 85 PRO B CA 1
ATOM 2787 C C . PRO B 1 85 ? 18.854 17.828 1.437 1 83.24 85 PRO B C 1
ATOM 2789 O O . PRO B 1 85 ? 19.648 18.758 1.599 1 83.24 85 PRO B O 1
ATOM 2792 N N . THR B 1 86 ? 17.686 17.877 0.948 1 83.81 86 THR B N 1
ATOM 2793 C CA . THR B 1 86 ? 17.045 19.187 0.963 1 83.81 86 THR B CA 1
ATOM 2794 C C . THR B 1 86 ? 17.021 19.761 2.377 1 83.81 86 THR B C 1
ATOM 2796 O O . THR B 1 86 ? 16.737 19.044 3.339 1 83.81 86 THR B O 1
ATOM 2799 N N . THR B 1 87 ? 17.431 21.049 2.497 1 81.69 87 THR B N 1
ATOM 2800 C CA . THR B 1 87 ? 17.546 21.619 3.835 1 81.69 87 THR B CA 1
ATOM 2801 C C . THR B 1 87 ? 16.472 22.678 4.065 1 81.69 87 THR B C 1
ATOM 2803 O O . THR B 1 87 ? 15.958 23.266 3.112 1 81.69 87 THR B O 1
ATOM 2806 N N . ALA B 1 88 ? 16.226 22.804 5.381 1 75.76 88 ALA B N 1
ATOM 2807 C CA . ALA B 1 88 ? 15.281 23.855 5.747 1 75.76 88 ALA B CA 1
ATOM 2808 C C . ALA B 1 88 ? 15.695 25.197 5.15 1 75.76 88 ALA B C 1
ATOM 2810 O O . ALA B 1 88 ? 16.887 25.475 5 1 75.76 88 ALA B O 1
ATOM 2811 N N . PRO B 1 89 ? 14.71 25.897 4.766 1 83.59 89 PRO B N 1
ATOM 2812 C CA . PRO B 1 89 ? 13.268 25.847 5.015 1 83.59 89 PRO B CA 1
ATOM 2813 C C . PRO B 1 89 ? 12.507 25.092 3.928 1 83.59 89 PRO B C 1
ATOM 2815 O O . PRO B 1 89 ? 11.277 25.003 3.978 1 83.59 89 PRO B O 1
ATOM 2818 N N . HIS B 1 90 ? 13.215 24.54 2.995 1 90.55 90 HIS B N 1
ATOM 2819 C CA . HIS B 1 90 ? 12.539 23.854 1.899 1 90.55 90 HIS B CA 1
ATOM 2820 C C . HIS B 1 90 ? 11.984 22.508 2.351 1 90.55 90 HIS B C 1
ATOM 2822 O O . HIS B 1 90 ? 12.649 21.771 3.084 1 90.55 90 HIS B O 1
ATOM 2828 N N . ILE B 1 91 ? 10.794 22.262 1.984 1 94.27 91 ILE B N 1
ATOM 2829 C CA . ILE B 1 91 ? 10.144 20.987 2.267 1 94.27 91 ILE B CA 1
ATOM 2830 C C . ILE B 1 91 ? 10.447 19.994 1.148 1 94.27 91 ILE B C 1
ATOM 2832 O O . ILE B 1 91 ? 10.131 20.247 -0.017 1 94.27 91 ILE B O 1
ATOM 2836 N N . PRO B 1 92 ? 11.122 18.901 1.452 1 95.74 92 PRO B N 1
ATOM 2837 C CA . PRO B 1 92 ? 11.419 17.915 0.411 1 95.74 92 PRO B CA 1
ATOM 2838 C C . PRO B 1 92 ? 10.161 17.363 -0.256 1 95.74 92 PRO B C 1
ATOM 2840 O O . PRO B 1 92 ? 9.126 17.214 0.398 1 95.74 92 PRO B O 1
ATOM 2843 N N . GLU B 1 93 ? 10.264 17.114 -1.517 1 95.93 93 GLU B N 1
ATOM 2844 C CA . GLU B 1 93 ? 9.185 16.472 -2.263 1 95.93 93 GLU B CA 1
ATOM 2845 C C . GLU B 1 93 ? 9.557 15.044 -2.652 1 95.93 93 GLU B C 1
ATOM 2847 O O . GLU B 1 93 ? 10.61 14.812 -3.249 1 95.93 93 GLU B O 1
ATOM 2852 N N . ILE B 1 94 ? 8.781 14.135 -2.234 1 96.78 94 ILE B N 1
ATOM 2853 C CA . ILE B 1 94 ? 8.887 12.75 -2.681 1 96.78 94 ILE B CA 1
ATOM 2854 C C . ILE B 1 94 ? 7.924 12.507 -3.841 1 96.78 94 ILE B C 1
ATOM 2856 O O . ILE B 1 94 ? 6.704 12.521 -3.657 1 96.78 94 ILE B O 1
ATOM 2860 N N . ASN B 1 95 ? 8.477 12.305 -5.026 1 94.6 95 ASN B N 1
ATOM 2861 C CA . ASN B 1 95 ? 7.682 12.051 -6.222 1 94.6 95 ASN B CA 1
ATOM 2862 C C . ASN B 1 95 ? 7.76 10.587 -6.647 1 94.6 95 ASN B C 1
ATOM 2864 O O . ASN B 1 95 ? 8.758 10.158 -7.229 1 94.6 95 ASN B O 1
ATOM 2868 N N . TYR B 1 96 ? 6.715 9.862 -6.408 1 92.17 96 TYR B N 1
ATOM 2869 C CA . TYR B 1 96 ? 6.723 8.425 -6.658 1 92.17 96 TYR B CA 1
ATOM 2870 C C . TYR B 1 96 ? 6.56 8.129 -8.144 1 92.17 96 TYR B C 1
ATOM 2872 O O . TYR B 1 96 ? 6.703 6.982 -8.574 1 92.17 96 TYR B O 1
ATOM 2880 N N . ASP B 1 97 ? 6.379 9.154 -8.907 1 83.27 97 ASP B N 1
ATOM 2881 C CA . ASP B 1 97 ? 6.286 8.969 -10.352 1 83.27 97 ASP B CA 1
ATOM 2882 C C . ASP B 1 97 ? 7.51 9.546 -11.059 1 83.27 97 ASP B C 1
ATOM 2884 O O . ASP B 1 97 ? 7.516 9.691 -12.284 1 83.27 97 ASP B O 1
ATOM 2888 N N . ALA B 1 98 ? 8.396 9.951 -10.23 1 73.24 98 ALA B N 1
ATOM 2889 C CA . ALA B 1 98 ? 9.641 10.416 -10.837 1 73.24 98 ALA B CA 1
ATOM 2890 C C . ALA B 1 98 ? 10.434 9.25 -11.421 1 73.24 98 ALA B C 1
ATOM 2892 O O . ALA B 1 98 ? 11.097 8.512 -10.688 1 73.24 98 ALA B O 1
ATOM 2893 N N . ILE B 1 99 ? 10.059 8.861 -12.591 1 64.96 99 ILE B N 1
ATOM 2894 C CA . ILE B 1 99 ? 10.644 7.676 -13.209 1 64.96 99 ILE B CA 1
ATOM 2895 C C . ILE B 1 99 ? 11.857 8.077 -14.046 1 64.96 99 ILE B C 1
ATOM 2897 O O . ILE B 1 99 ? 11.835 9.102 -14.731 1 64.96 99 ILE B O 1
ATOM 2901 N N . LEU B 1 100 ? 12.844 7.342 -13.709 1 66.77 100 LEU B N 1
ATOM 2902 C CA . LEU B 1 100 ? 13.964 7.416 -14.641 1 66.77 100 LEU B CA 1
ATOM 2903 C C . LEU B 1 100 ? 13.817 6.381 -15.751 1 66.77 100 LEU B C 1
ATOM 2905 O O . LEU B 1 100 ? 14.181 5.216 -15.571 1 66.77 100 LEU B O 1
ATOM 2909 N N . PRO B 1 101 ? 13.351 6.755 -16.731 1 65.78 101 PRO B N 1
ATOM 2910 C CA . PRO B 1 101 ? 12.953 5.84 -17.804 1 65.78 101 PRO B CA 1
ATOM 2911 C C . PRO B 1 101 ? 14.112 4.983 -18.308 1 65.78 101 PRO B C 1
ATOM 2913 O O . PRO B 1 101 ? 13.924 3.803 -18.615 1 65.78 101 PRO B O 1
ATOM 2916 N N . SER B 1 102 ? 15.252 5.502 -18.297 1 72.6 102 SER B N 1
ATOM 2917 C CA . SER B 1 102 ? 16.365 4.79 -18.917 1 72.6 102 SER B CA 1
ATOM 2918 C C . SER B 1 102 ? 16.756 3.56 -18.105 1 72.6 102 SER B C 1
ATOM 2920 O O . SER B 1 102 ? 17.292 2.593 -18.651 1 72.6 102 SER B O 1
ATOM 2922 N N . SER B 1 103 ? 16.499 3.566 -16.919 1 77.76 103 SER B N 1
ATOM 2923 C CA . SER B 1 103 ? 16.946 2.458 -16.08 1 77.76 103 SER B CA 1
ATOM 2924 C C . SER B 1 103 ? 15.828 1.445 -15.86 1 77.76 103 SER B C 1
ATOM 2926 O O . SER B 1 103 ? 16.075 0.33 -15.398 1 77.76 103 SER B O 1
ATOM 2928 N N . ARG B 1 104 ? 14.736 1.803 -16.29 1 85.66 104 ARG B N 1
ATOM 2929 C CA . ARG B 1 104 ? 13.569 0.979 -15.995 1 85.66 104 ARG B CA 1
ATOM 2930 C C . ARG B 1 104 ? 13.668 -0.378 -16.684 1 85.66 104 ARG B C 1
ATOM 2932 O O . ARG B 1 104 ? 13.511 -1.419 -16.043 1 85.66 104 ARG B O 1
ATOM 2939 N N . ARG B 1 105 ? 13.997 -0.344 -17.896 1 88.33 105 ARG B N 1
ATOM 2940 C CA . ARG B 1 105 ? 14.028 -1.583 -18.666 1 88.33 105 ARG B CA 1
ATOM 2941 C C . ARG B 1 105 ? 15.143 -2.503 -18.179 1 88.33 105 ARG B C 1
ATOM 2943 O O . ARG B 1 105 ? 14.911 -3.686 -17.923 1 88.33 105 ARG B O 1
ATOM 2950 N N . PRO B 1 106 ? 16.349 -1.994 -18.001 1 92.85 106 PRO B N 1
ATOM 2951 C CA . PRO B 1 106 ? 17.411 -2.878 -17.514 1 92.85 106 PRO B CA 1
ATOM 2952 C C . PRO B 1 106 ? 17.11 -3.456 -16.133 1 92.85 106 PRO B C 1
ATOM 2954 O O . PRO B 1 106 ? 17.399 -4.627 -15.874 1 92.85 106 PRO B O 1
ATOM 2957 N N . ILE B 1 107 ? 16.52 -2.77 -15.314 1 95.16 107 ILE B N 1
ATOM 2958 C CA . ILE B 1 107 ? 16.239 -3.256 -13.968 1 95.16 107 ILE B CA 1
ATOM 2959 C C . ILE B 1 107 ? 15.197 -4.371 -14.028 1 95.16 107 ILE B C 1
ATOM 2961 O O . ILE B 1 107 ? 15.274 -5.343 -13.273 1 95.16 107 ILE B O 1
ATOM 2965 N N . ALA B 1 108 ? 14.311 -4.278 -14.968 1 95.01 108 ALA B N 1
ATOM 2966 C CA . ALA B 1 108 ? 13.209 -5.234 -15.036 1 95.01 108 ALA B CA 1
ATOM 2967 C C . ALA B 1 108 ? 13.611 -6.479 -15.821 1 95.01 108 ALA B C 1
ATOM 2969 O O . ALA B 1 108 ? 12.938 -7.51 -15.749 1 95.01 108 ALA B O 1
ATOM 2970 N N . ARG B 1 109 ? 14.779 -6.435 -16.532 1 96.22 109 ARG B N 1
ATOM 2971 C CA . ARG B 1 109 ? 15.004 -7.51 -17.493 1 96.22 109 ARG B CA 1
ATOM 2972 C C . ARG B 1 109 ? 16.407 -8.09 -17.347 1 96.22 109 ARG B C 1
ATOM 2974 O O . ARG B 1 109 ? 16.693 -9.173 -17.863 1 96.22 109 ARG B O 1
ATOM 2981 N N . SER B 1 110 ? 17.284 -7.373 -16.762 1 97.47 110 SER B N 1
ATOM 2982 C CA . SER B 1 110 ? 18.641 -7.841 -16.498 1 97.47 110 SER B CA 1
ATOM 2983 C C . SER B 1 110 ? 18.839 -8.159 -15.02 1 97.47 110 SER B C 1
ATOM 2985 O O . SER B 1 110 ? 18.737 -7.272 -14.17 1 97.47 110 SER B O 1
ATOM 2987 N N . LEU B 1 111 ? 19.132 -9.423 -14.836 1 97.92 111 LEU B N 1
ATOM 2988 C CA . LEU B 1 111 ? 19.318 -9.865 -13.458 1 97.92 111 LEU B CA 1
ATOM 2989 C C . LEU B 1 111 ? 20.434 -9.077 -12.781 1 97.92 111 LEU B C 1
ATOM 2991 O O . LEU B 1 111 ? 20.29 -8.651 -11.633 1 97.92 111 LEU B O 1
ATOM 2995 N N . ASP B 1 112 ? 21.553 -8.835 -13.46 1 97.84 112 ASP B N 1
ATOM 2996 C CA . ASP B 1 112 ? 22.682 -8.096 -12.904 1 97.84 112 ASP B CA 1
ATOM 2997 C C . ASP B 1 112 ? 22.281 -6.667 -12.544 1 97.84 112 ASP B C 1
ATOM 2999 O O . ASP B 1 112 ? 22.646 -6.163 -11.48 1 97.84 112 ASP B O 1
ATOM 3003 N N . SER B 1 113 ? 21.544 -6.052 -13.427 1 97.86 113 SER B N 1
ATOM 3004 C CA . SER B 1 113 ? 21.085 -4.69 -13.172 1 97.86 113 SER B CA 1
ATOM 3005 C C . SER B 1 113 ? 20.116 -4.644 -11.995 1 97.86 113 SER B C 1
ATOM 3007 O O . SER B 1 113 ? 20.169 -3.723 -11.177 1 97.86 113 SER B O 1
ATOM 3009 N N . CYS B 1 114 ? 19.239 -5.587 -11.943 1 98.08 114 CYS B N 1
ATOM 3010 C CA . CYS B 1 114 ? 18.269 -5.673 -10.857 1 98.08 114 CYS B CA 1
ATOM 3011 C C . CYS B 1 114 ? 18.966 -5.876 -9.518 1 98.08 114 CYS B C 1
ATOM 3013 O O . CYS B 1 114 ? 18.674 -5.174 -8.548 1 98.08 114 CYS B O 1
ATOM 3015 N N . ARG B 1 115 ? 19.926 -6.807 -9.502 1 98.26 115 ARG B N 1
ATOM 3016 C CA . ARG B 1 115 ? 20.716 -7.077 -8.306 1 98.26 115 ARG B CA 1
ATOM 3017 C C . ARG B 1 115 ? 21.447 -5.823 -7.838 1 98.26 115 ARG B C 1
ATOM 3019 O O . ARG B 1 115 ? 21.379 -5.461 -6.661 1 98.26 115 ARG B O 1
ATOM 3026 N N . SER B 1 116 ? 22.121 -5.204 -8.734 1 98.16 116 SER B N 1
ATOM 3027 C CA . SER B 1 116 ? 22.911 -4.02 -8.411 1 98.16 116 SER B CA 1
ATOM 3028 C C . SER B 1 116 ? 22.032 -2.903 -7.859 1 98.16 116 SER B C 1
ATOM 3030 O O . SER B 1 116 ? 22.391 -2.25 -6.877 1 98.16 116 SER B O 1
ATOM 3032 N N . ALA B 1 117 ? 20.9 -2.709 -8.526 1 97.57 117 ALA B N 1
ATOM 3033 C CA . ALA B 1 117 ? 19.984 -1.655 -8.098 1 97.57 117 ALA B CA 1
ATOM 3034 C C . ALA B 1 117 ? 19.432 -1.942 -6.704 1 97.57 117 ALA B C 1
ATOM 3036 O O . ALA B 1 117 ? 19.328 -1.037 -5.873 1 97.57 117 ALA B O 1
ATOM 3037 N N . MET B 1 118 ? 19.055 -3.167 -6.432 1 98.15 118 MET B N 1
ATOM 3038 C CA . MET B 1 118 ? 18.507 -3.552 -5.135 1 98.15 118 MET B CA 1
ATOM 3039 C C . MET B 1 118 ? 19.556 -3.409 -4.037 1 98.15 118 MET B C 1
ATOM 3041 O O . MET B 1 118 ? 19.261 -2.902 -2.953 1 98.15 118 MET B O 1
ATOM 3045 N N . ARG B 1 119 ? 20.808 -3.8 -4.306 1 98.44 119 ARG B N 1
ATOM 3046 C CA . ARG B 1 119 ? 21.907 -3.644 -3.359 1 98.44 119 ARG B CA 1
ATOM 3047 C C . ARG B 1 119 ? 22.146 -2.173 -3.035 1 98.44 119 ARG B C 1
ATOM 3049 O O . ARG B 1 119 ? 22.429 -1.822 -1.888 1 98.44 119 ARG B O 1
ATOM 3056 N N . GLN B 1 120 ? 22.042 -1.425 -4.06 1 98.07 120 GLN B N 1
ATOM 3057 C CA . GLN B 1 120 ? 22.267 0.003 -3.863 1 98.07 120 GLN B CA 1
ATOM 3058 C C . GLN B 1 120 ? 21.218 0.601 -2.931 1 98.07 120 GLN B C 1
ATOM 3060 O O . GLN B 1 120 ? 21.533 1.456 -2.1 1 98.07 120 GLN B O 1
ATOM 3065 N N . ILE B 1 121 ? 19.947 0.192 -3.11 1 98.03 121 ILE B N 1
ATOM 3066 C CA . ILE B 1 121 ? 18.894 0.66 -2.215 1 98.03 121 ILE B CA 1
ATOM 3067 C C . ILE B 1 121 ? 19.241 0.292 -0.774 1 98.03 121 ILE B C 1
ATOM 3069 O O . ILE B 1 121 ? 19.069 1.103 0.139 1 98.03 121 ILE B O 1
ATOM 3073 N N . SER B 1 122 ? 19.663 -0.963 -0.556 1 97.89 122 SER B N 1
ATOM 3074 C CA . SER B 1 122 ? 20.05 -1.423 0.773 1 97.89 122 SER B CA 1
ATOM 3075 C C . SER B 1 122 ? 21.144 -0.542 1.367 1 97.89 122 SER B C 1
ATOM 3077 O O . SER B 1 122 ? 21.04 -0.1 2.513 1 97.89 122 SER B O 1
ATOM 3079 N N . LYS B 1 123 ? 22.17 -0.254 0.613 1 98.2 123 LYS B N 1
ATOM 3080 C CA . LYS B 1 123 ? 23.296 0.566 1.05 1 98.2 123 LYS B CA 1
ATOM 3081 C C . LYS B 1 123 ? 22.85 1.992 1.361 1 98.2 123 LYS B C 1
ATOM 3083 O O . LYS B 1 123 ? 23.225 2.555 2.391 1 98.2 123 LYS B O 1
ATOM 3088 N N . ASP B 1 124 ? 22.054 2.541 0.446 1 98.08 124 ASP B N 1
ATOM 3089 C CA . ASP B 1 124 ? 21.606 3.921 0.604 1 98.08 124 ASP B CA 1
ATOM 3090 C C . ASP B 1 124 ? 20.714 4.072 1.834 1 98.08 124 ASP B C 1
ATOM 3092 O O . ASP B 1 124 ? 20.794 5.074 2.547 1 98.08 124 ASP B O 1
ATOM 3096 N N . LEU B 1 125 ? 19.802 3.117 2.031 1 97.85 125 LEU B N 1
ATOM 3097 C CA . LEU B 1 125 ? 18.913 3.137 3.187 1 97.85 125 LEU B CA 1
ATOM 3098 C C . LEU B 1 125 ? 19.709 3.071 4.486 1 97.85 125 LEU B C 1
ATOM 3100 O O . LEU B 1 125 ? 19.416 3.799 5.437 1 97.85 125 LEU B O 1
ATOM 3104 N N . SER B 1 126 ? 20.683 2.193 4.526 1 97.68 126 SER B N 1
ATOM 3105 C CA . SER B 1 126 ? 21.547 2.06 5.694 1 97.68 126 SER B CA 1
ATOM 3106 C C . SER B 1 126 ? 22.317 3.349 5.962 1 97.68 126 SER B C 1
ATOM 3108 O O . SER B 1 126 ? 22.342 3.84 7.092 1 97.68 126 SER B O 1
ATOM 3110 N N . ALA B 1 127 ? 22.886 3.858 4.935 1 97.56 127 ALA B N 1
ATOM 3111 C CA . ALA B 1 127 ? 23.684 5.075 5.064 1 97.56 127 ALA B CA 1
ATOM 3112 C C . ALA B 1 127 ? 22.821 6.252 5.51 1 97.56 127 ALA B C 1
ATOM 3114 O O . ALA B 1 127 ? 23.254 7.074 6.321 1 97.56 127 ALA B O 1
ATOM 3115 N N . TRP B 1 128 ? 21.648 6.336 4.942 1 97.28 128 TRP B N 1
ATOM 3116 C CA . TRP B 1 128 ? 20.724 7.409 5.296 1 97.28 128 TRP B CA 1
ATOM 3117 C C . TRP B 1 128 ? 20.393 7.373 6.784 1 97.28 128 TRP B C 1
ATOM 3119 O O . TRP B 1 128 ? 20.463 8.398 7.466 1 97.28 128 TRP B O 1
ATOM 3129 N N . GLY B 1 129 ? 19.978 6.197 7.256 1 95.76 129 GLY B N 1
ATOM 3130 C CA . GLY B 1 129 ? 19.663 6.061 8.669 1 95.76 129 GLY B CA 1
ATOM 3131 C C . GLY B 1 129 ? 20.832 6.397 9.576 1 95.76 129 GLY B C 1
ATOM 3132 O O . GLY B 1 129 ? 20.661 7.073 10.593 1 95.76 129 GLY B O 1
ATOM 3133 N N . GLU B 1 130 ? 22.016 5.95 9.247 1 94.59 130 GLU B N 1
ATOM 3134 C CA . GLU B 1 130 ? 23.222 6.211 10.027 1 94.59 130 GLU B CA 1
ATOM 3135 C C . GLU B 1 130 ? 23.547 7.701 10.06 1 94.59 130 GLU B C 1
ATOM 3137 O O . GLU B 1 130 ? 23.935 8.235 11.101 1 94.59 130 GLU B O 1
ATOM 3142 N N . LEU B 1 131 ? 23.402 8.279 8.946 1 94.07 131 LEU B N 1
ATOM 3143 C CA . LEU B 1 131 ? 23.642 9.716 8.871 1 94.07 131 LEU B CA 1
ATOM 3144 C C . LEU B 1 131 ? 22.686 10.476 9.785 1 94.07 131 LEU B C 1
ATOM 3146 O O . LEU B 1 131 ? 23.088 11.43 10.454 1 94.07 131 LEU B O 1
ATOM 3150 N N . CYS B 1 132 ? 21.428 10.115 9.764 1 93.29 132 CYS B N 1
ATOM 3151 C CA . CYS B 1 132 ? 20.441 10.746 10.633 1 93.29 132 CYS B CA 1
ATOM 3152 C C . CYS B 1 132 ? 20.824 10.588 12.099 1 93.29 132 CYS B C 1
ATOM 3154 O O . CYS B 1 132 ? 20.733 11.54 12.876 1 93.29 132 CYS B O 1
ATOM 3156 N N . MET B 1 133 ? 21.227 9.435 12.459 1 90.58 133 MET B N 1
ATOM 3157 C CA . MET B 1 133 ? 21.597 9.159 13.844 1 90.58 133 MET B CA 1
ATOM 3158 C C . MET B 1 133 ? 22.825 9.967 14.25 1 90.58 133 MET B C 1
ATOM 3160 O O . MET B 1 133 ? 22.901 10.466 15.374 1 90.58 133 MET B O 1
ATOM 3164 N N . GLU B 1 134 ? 23.76 10.11 13.392 1 89.1 134 GLU B N 1
ATOM 3165 C CA . GLU B 1 134 ? 24.975 10.877 13.651 1 89.1 134 GLU B CA 1
ATOM 3166 C C . GLU B 1 134 ? 24.659 12.355 13.864 1 89.1 134 GLU B C 1
ATOM 3168 O O . GLU B 1 134 ? 25.246 13 14.735 1 89.1 134 GLU B O 1
ATOM 3173 N N . ARG B 1 135 ? 23.792 12.835 13.056 1 85.32 135 ARG B N 1
ATOM 3174 C CA . ARG B 1 135 ? 23.387 14.232 13.183 1 85.32 135 ARG B CA 1
ATOM 3175 C C . ARG B 1 135 ? 22.726 14.49 14.533 1 85.32 135 ARG B C 1
ATOM 3177 O O . ARG B 1 135 ? 22.852 15.58 15.094 1 85.32 135 ARG B O 1
ATOM 3184 N N . GLY B 1 136 ? 22.027 13.535 14.964 1 80.02 136 GLY B N 1
ATOM 3185 C CA . GLY B 1 136 ? 21.406 13.657 16.273 1 80.02 136 GLY B CA 1
ATOM 3186 C C . GLY B 1 136 ? 22.41 13.679 17.41 1 80.02 136 GLY B C 1
ATOM 3187 O O . GLY B 1 136 ? 22.248 14.43 18.374 1 80.02 136 GLY B O 1
ATOM 3188 N N . ARG B 1 137 ? 23.43 12.889 17.338 1 74.66 137 ARG B N 1
ATOM 3189 C CA . ARG B 1 137 ? 24.476 12.834 18.354 1 74.66 137 ARG B CA 1
ATOM 3190 C C . ARG B 1 137 ? 25.284 14.127 18.378 1 74.66 137 ARG B C 1
ATOM 3192 O O . ARG B 1 137 ? 25.662 14.609 19.448 1 74.66 137 ARG B O 1
ATOM 3199 N N . GLY B 1 138 ? 25.571 14.605 17.183 1 68.59 138 GLY B N 1
ATOM 3200 C CA . GLY B 1 138 ? 26.334 15.841 17.106 1 68.59 138 GLY B CA 1
ATOM 3201 C C . GLY B 1 138 ? 25.611 17.027 17.716 1 68.59 138 GLY B C 1
ATOM 3202 O O . GLY B 1 138 ? 26.223 17.849 18.399 1 68.59 138 GLY B O 1
ATOM 3203 N N . ARG B 1 139 ? 24.413 17.129 17.481 1 62.84 139 ARG B N 1
ATOM 3204 C CA . ARG B 1 139 ? 23.63 18.21 18.071 1 62.84 139 ARG B CA 1
ATOM 3205 C C . ARG B 1 139 ? 23.615 18.109 19.592 1 62.84 139 ARG B C 1
ATOM 3207 O O . ARG B 1 139 ? 23.62 19.127 20.287 1 62.84 139 ARG B O 1
ATOM 3214 N N . LYS B 1 140 ? 23.681 16.873 20.027 1 60.13 140 LYS B N 1
ATOM 3215 C CA . LYS B 1 140 ? 23.737 16.603 21.461 1 60.13 140 LYS B CA 1
ATOM 3216 C C . LYS B 1 140 ? 25.027 17.143 22.072 1 60.13 140 LYS B C 1
ATOM 3218 O O . LYS B 1 140 ? 25.006 17.753 23.143 1 60.13 140 LYS B O 1
ATOM 3223 N N . SER B 1 141 ? 26.016 16.751 21.357 1 61.35 141 SER B N 1
ATOM 3224 C CA . SER B 1 141 ? 27.323 17.163 21.859 1 61.35 141 SER B CA 1
ATOM 3225 C C . SER B 1 141 ? 27.457 18.682 21.869 1 61.35 141 SER B C 1
ATOM 3227 O O . SER B 1 141 ? 28.005 19.256 22.813 1 61.35 141 SER B O 1
ATOM 3229 N N . GLY B 1 142 ? 26.836 19.243 20.857 1 53.94 142 GLY B N 1
ATOM 3230 C CA . GLY B 1 142 ? 26.905 20.695 20.807 1 53.94 142 GLY B CA 1
ATOM 3231 C C . GLY B 1 142 ? 26.095 21.368 21.899 1 53.94 142 GLY B C 1
ATOM 3232 O O . GLY B 1 142 ? 26.555 22.331 22.517 1 53.94 142 GLY B O 1
ATOM 3233 N N . ASN B 1 143 ? 24.975 20.768 22.072 1 56.47 143 ASN B N 1
ATOM 3234 C CA . ASN B 1 143 ? 24.116 21.342 23.102 1 56.47 143 ASN B CA 1
ATOM 3235 C C . ASN B 1 143 ? 24.701 21.14 24.497 1 56.47 143 ASN B C 1
ATOM 3237 O O . ASN B 1 143 ? 24.563 22.005 25.364 1 56.47 143 ASN B O 1
ATOM 3241 N N . GLU B 1 144 ? 25.248 19.963 24.748 1 56.8 144 GLU B N 1
ATOM 3242 C CA . GLU B 1 144 ? 25.9 19.702 26.027 1 56.8 144 GLU B CA 1
ATOM 3243 C C . GLU B 1 144 ? 27.069 20.655 26.257 1 56.8 144 GLU B C 1
ATOM 3245 O O . GLU B 1 144 ? 27.267 21.146 27.37 1 56.8 144 GLU B O 1
ATOM 3250 N N . ALA B 1 145 ? 27.736 20.913 25.172 1 57.55 145 ALA B N 1
ATOM 3251 C CA . ALA B 1 145 ? 28.849 21.855 25.268 1 57.55 145 ALA B CA 1
ATOM 3252 C C . ALA B 1 145 ? 28.353 23.257 25.609 1 57.55 145 ALA B C 1
ATOM 3254 O O . ALA B 1 145 ? 28.926 23.934 26.466 1 57.55 145 ALA B O 1
ATOM 3255 N N . ASP B 1 146 ? 27.206 23.547 24.999 1 55.55 146 ASP B N 1
ATOM 3256 C CA . ASP B 1 146 ? 26.63 24.862 25.26 1 55.55 146 ASP B CA 1
ATOM 3257 C C . ASP B 1 146 ? 26.11 24.96 26.692 1 55.55 146 ASP B C 1
ATOM 3259 O O . ASP B 1 146 ? 26.259 25.996 27.343 1 55.55 146 ASP B O 1
ATOM 3263 N N . ARG B 1 147 ? 25.49 23.875 27.176 1 56.81 147 ARG B N 1
ATOM 3264 C CA . ARG B 1 147 ? 24.979 23.839 28.543 1 56.81 147 ARG B CA 1
ATOM 3265 C C . ARG B 1 147 ? 26.116 23.923 29.555 1 56.81 147 ARG B C 1
ATOM 3267 O O . ARG B 1 147 ? 25.992 24.592 30.583 1 56.81 147 ARG B O 1
ATOM 3274 N N . ARG B 1 148 ? 27.192 23.235 29.305 1 57.98 148 ARG B N 1
ATOM 3275 C CA . ARG B 1 148 ? 28.35 23.271 30.192 1 57.98 148 ARG B CA 1
ATOM 3276 C C . ARG B 1 148 ? 28.955 24.67 30.246 1 57.98 148 ARG B C 1
ATOM 3278 O O . ARG B 1 148 ? 29.368 25.132 31.312 1 57.98 148 ARG B O 1
ATOM 3285 N N . ILE B 1 149 ? 28.901 25.246 29.053 1 57.35 149 ILE B N 1
ATOM 3286 C CA . ILE B 1 149 ? 29.418 26.609 28.998 1 57.35 149 ILE B CA 1
ATOM 3287 C C . ILE B 1 149 ? 28.512 27.537 29.805 1 57.35 149 ILE B C 1
ATOM 3289 O O . ILE B 1 149 ? 28.995 28.38 30.564 1 57.35 149 ILE B O 1
ATOM 3293 N N . ASN B 1 150 ? 27.216 27.201 29.701 1 55.16 150 ASN B N 1
ATOM 3294 C CA . ASN B 1 150 ? 26.262 28.028 30.432 1 55.16 150 ASN B CA 1
ATOM 3295 C C . ASN B 1 150 ? 26.314 27.75 31.932 1 55.16 150 ASN B C 1
ATOM 3297 O O . ASN B 1 150 ? 26.13 28.66 32.743 1 55.16 150 ASN B O 1
ATOM 3301 N N . GLU B 1 151 ? 26.48 26.471 32.227 1 59.41 151 GLU B N 1
ATOM 3302 C CA . GLU B 1 151 ? 26.608 26.111 33.636 1 59.41 151 GLU B CA 1
ATOM 3303 C C . GLU B 1 151 ? 27.877 26.702 34.243 1 59.41 151 GLU B C 1
ATOM 3305 O O . GLU B 1 151 ? 27.874 27.142 35.395 1 59.41 151 GLU B O 1
ATOM 3310 N N . THR B 1 152 ? 28.917 26.702 33.489 1 57.7 152 THR B N 1
ATOM 3311 C CA . THR B 1 152 ? 30.167 27.285 33.965 1 57.7 152 THR B CA 1
ATOM 3312 C C . THR B 1 152 ? 30.038 28.798 34.11 1 57.7 152 THR B C 1
ATOM 3314 O O . THR B 1 152 ? 30.539 29.38 35.074 1 57.7 152 THR B O 1
ATOM 3317 N N . ARG B 1 153 ? 29.164 29.3 33.218 1 53.85 153 ARG B N 1
ATOM 3318 C CA . ARG B 1 153 ? 28.925 30.736 33.319 1 53.85 153 ARG B CA 1
ATOM 3319 C C . ARG B 1 153 ? 27.969 31.053 34.464 1 53.85 153 ARG B C 1
ATOM 3321 O O . ARG B 1 153 ? 28.144 32.049 35.169 1 53.85 153 ARG B O 1
ATOM 3328 N N . GLY B 1 154 ? 27.036 30.086 34.544 1 54.3 154 GLY B N 1
ATOM 3329 C CA . GLY B 1 154 ? 26.076 30.251 35.624 1 54.3 154 GLY B CA 1
ATOM 3330 C C . GLY B 1 154 ? 26.68 30.03 36.998 1 54.3 154 GLY B C 1
ATOM 3331 O O . GLY B 1 154 ? 26.173 30.549 37.995 1 54.3 154 GLY B O 1
ATOM 3332 N N . ARG B 1 155 ? 27.565 29.08 37.087 1 53.89 155 ARG B N 1
ATOM 3333 C CA . ARG B 1 155 ? 28.248 28.866 38.358 1 53.89 155 ARG B CA 1
ATOM 3334 C C . ARG B 1 155 ? 29.061 30.094 38.757 1 53.89 155 ARG B C 1
ATOM 3336 O O . ARG B 1 155 ? 29.176 30.41 39.942 1 53.89 155 ARG B O 1
ATOM 3343 N N . ARG B 1 156 ? 29.573 30.78 37.812 1 52.03 156 ARG B N 1
ATOM 3344 C CA . ARG B 1 156 ? 30.308 31.982 38.192 1 52.03 156 ARG B CA 1
ATOM 3345 C C . ARG B 1 156 ? 29.378 33.022 38.807 1 52.03 156 ARG B C 1
ATOM 3347 O O . ARG B 1 156 ? 29.738 33.685 39.782 1 52.03 156 ARG B O 1
ATOM 3354 N N . GLU B 1 157 ? 28.126 32.968 38.169 1 48.21 157 GLU B N 1
ATOM 3355 C CA . GLU B 1 157 ? 27.191 33.961 38.689 1 48.21 157 GLU B CA 1
ATOM 3356 C C . GLU B 1 157 ? 26.533 33.477 39.978 1 48.21 157 GLU B C 1
ATOM 3358 O O . GLU B 1 157 ? 26.14 34.285 40.822 1 48.21 157 GLU B O 1
ATOM 3363 N N . ARG B 1 158 ? 26.289 32.178 40.001 1 46.13 158 ARG B N 1
ATOM 3364 C CA . ARG B 1 158 ? 25.637 31.628 41.185 1 46.13 158 ARG B CA 1
ATOM 3365 C C . ARG B 1 158 ? 26.601 31.574 42.366 1 46.13 158 ARG B C 1
ATOM 3367 O O . ARG B 1 158 ? 26.201 31.252 43.486 1 46.13 158 ARG B O 1
ATOM 3374 N N . ASN B 1 159 ? 27.926 31.627 42.143 1 42.25 159 ASN B N 1
ATOM 3375 C CA . ASN B 1 159 ? 28.727 31.685 43.361 1 42.25 159 ASN B CA 1
ATOM 3376 C C . ASN B 1 159 ? 28.268 32.814 44.28 1 42.25 159 ASN B C 1
ATOM 3378 O O . ASN B 1 159 ? 28.764 32.949 45.4 1 42.25 159 ASN B O 1
ATOM 3382 N N . GLU B 1 160 ? 27.637 33.973 43.767 1 41.95 160 GLU B N 1
ATOM 3383 C CA . GLU B 1 160 ? 27.134 34.939 44.738 1 41.95 160 GLU B CA 1
ATOM 3384 C C . GLU B 1 160 ? 25.86 34.434 45.41 1 41.95 160 GLU B C 1
ATOM 3386 O O . GLU B 1 160 ? 25.617 34.717 46.585 1 41.95 160 GLU B O 1
ATOM 3391 N N . ARG B 1 161 ? 24.714 34.112 44.695 1 41.15 161 ARG B N 1
ATOM 3392 C CA . ARG B 1 161 ? 23.44 33.82 45.343 1 41.15 161 ARG B CA 1
ATOM 3393 C C . ARG B 1 161 ? 23.333 32.34 45.698 1 41.15 161 ARG B C 1
ATOM 3395 O O . ARG B 1 161 ? 22.971 31.519 44.853 1 41.15 161 ARG B O 1
ATOM 3402 N N . ALA B 1 162 ? 24.182 31.707 46.436 1 37.32 162 ALA B N 1
ATOM 3403 C CA . ALA B 1 162 ? 24.507 30.313 46.728 1 37.32 162 ALA B CA 1
ATOM 3404 C C . ALA B 1 162 ? 23.302 29.581 47.313 1 37.32 162 ALA B C 1
ATOM 3406 O O . ALA B 1 162 ? 23.356 28.371 47.545 1 37.32 162 ALA B O 1
ATOM 3407 N N . GLY B 1 163 ? 22.404 30.31 48.106 1 34.05 163 GLY B N 1
ATOM 3408 C CA . GLY B 1 163 ? 21.71 29.507 49.1 1 34.05 163 GLY B CA 1
ATOM 3409 C C . GLY B 1 163 ? 20.702 28.549 48.494 1 34.05 163 GLY B C 1
ATOM 3410 O O . GLY B 1 163 ? 20.2 27.654 49.177 1 34.05 163 GLY B O 1
ATOM 3411 N N . LEU B 1 164 ? 19.712 29.102 47.751 1 32.79 164 LEU B N 1
ATOM 3412 C CA . LEU B 1 164 ? 18.445 28.385 47.663 1 32.79 164 LEU B CA 1
ATOM 3413 C C . LEU B 1 164 ? 18.569 27.172 46.747 1 32.79 164 LEU B C 1
ATOM 3415 O O . LEU B 1 164 ? 19.145 27.265 45.661 1 32.79 164 LEU B O 1
ATOM 3419 N N . GLY B 1 165 ? 18.749 25.892 47.189 1 31.98 165 GLY B N 1
ATOM 3420 C CA . GLY B 1 165 ? 18.852 24.529 46.693 1 31.98 165 GLY B CA 1
ATOM 3421 C C . GLY B 1 165 ? 17.832 24.208 45.616 1 31.98 165 GLY B C 1
ATOM 3422 O O . GLY B 1 165 ? 16.944 23.378 45.823 1 31.98 165 GLY B O 1
ATOM 3423 N N . LEU B 1 166 ? 17.266 25.232 44.879 1 30.28 166 LEU B N 1
ATOM 3424 C CA . LEU B 1 166 ? 16.282 24.677 43.955 1 30.28 166 LEU B CA 1
ATOM 3425 C C . LEU B 1 166 ? 16.92 23.635 43.043 1 30.28 166 LEU B C 1
ATOM 3427 O O . LEU B 1 166 ? 17.968 23.887 42.443 1 30.28 166 LEU B O 1
ATOM 3431 N N . ASP B 1 167 ? 16.817 22.373 43.306 1 32.62 167 ASP B N 1
ATOM 3432 C CA . ASP B 1 167 ? 17.042 21.213 42.448 1 32.62 167 ASP B CA 1
ATOM 3433 C C . ASP B 1 167 ? 16.61 21.5 41.012 1 32.62 167 ASP B C 1
ATOM 3435 O O . ASP B 1 167 ? 15.441 21.795 40.757 1 32.62 167 ASP B O 1
ATOM 3439 N N . ALA B 1 168 ? 17.395 22.229 40.258 1 30.22 168 ALA B N 1
ATOM 3440 C CA . ALA B 1 168 ? 17.186 22.318 38.815 1 30.22 168 ALA B CA 1
ATOM 3441 C C . ALA B 1 168 ? 16.795 20.963 38.232 1 30.22 168 ALA B C 1
ATOM 3443 O O . ALA B 1 168 ? 17.459 19.955 38.488 1 30.22 168 ALA B O 1
ATOM 3444 N N . GLN B 1 169 ? 15.531 20.709 38.065 1 31.79 169 GLN B N 1
ATOM 3445 C CA . GLN B 1 169 ? 14.996 19.637 37.233 1 31.79 169 GLN B CA 1
ATOM 3446 C C . GLN B 1 169 ? 15.927 19.332 36.063 1 31.79 169 GLN B C 1
ATOM 3448 O O . GLN B 1 169 ? 16.341 20.24 35.339 1 31.79 169 GLN B O 1
ATOM 3453 N N . ASP B 1 170 ? 16.821 18.333 36.219 1 35.02 170 ASP B N 1
ATOM 3454 C CA . ASP B 1 170 ? 17.495 17.662 35.112 1 35.02 170 ASP B CA 1
ATOM 3455 C C . ASP B 1 170 ? 16.687 17.783 33.823 1 35.02 170 ASP B C 1
ATOM 3457 O O . ASP B 1 170 ? 15.716 17.05 33.621 1 35.02 170 ASP B O 1
ATOM 3461 N N . ASN B 1 171 ? 16.444 18.976 33.425 1 34.07 171 ASN B N 1
ATOM 3462 C CA . ASN B 1 171 ? 16.077 19.014 32.014 1 34.07 171 ASN B CA 1
ATOM 3463 C C . ASN B 1 171 ? 16.901 18.027 31.192 1 34.07 171 ASN B C 1
ATOM 3465 O O . ASN B 1 171 ? 17.989 18.362 30.721 1 34.07 171 ASN B O 1
ATOM 3469 N N . ALA B 1 172 ? 17.031 16.821 31.655 1 34.04 172 ALA B N 1
ATOM 3470 C CA . ALA B 1 172 ? 17.452 15.824 30.674 1 34.04 172 ALA B CA 1
ATOM 3471 C C . ALA B 1 172 ? 17.108 16.272 29.256 1 34.04 172 ALA B C 1
ATOM 3473 O O . ALA B 1 172 ? 15.935 16.32 28.881 1 34.04 172 ALA B O 1
ATOM 3474 N N . SER B 1 173 ? 17.712 17.164 28.684 1 38.89 173 SER B N 1
ATOM 3475 C CA . SER B 1 173 ? 17.684 17.366 27.239 1 38.89 173 SER B CA 1
ATOM 3476 C C . SER B 1 173 ? 17.325 16.078 26.507 1 38.89 173 SER B C 1
ATOM 3478 O O . SER B 1 173 ? 18.041 15.08 26.607 1 38.89 173 SER B O 1
ATOM 3480 N N . GLU B 1 174 ? 16.163 15.644 26.508 1 44.09 174 GLU B N 1
ATOM 3481 C CA . GLU B 1 174 ? 15.691 14.5 25.733 1 44.09 174 GLU B CA 1
ATOM 3482 C C . GLU B 1 174 ? 16.614 14.215 24.552 1 44.09 174 GLU B C 1
ATOM 3484 O O . GLU B 1 174 ? 16.906 15.109 23.755 1 44.09 174 GLU B O 1
ATOM 3489 N N . GLU B 1 175 ? 17.725 13.503 24.744 1 48.97 175 GLU B N 1
ATOM 3490 C CA . GLU B 1 175 ? 18.558 12.906 23.704 1 48.97 175 GLU B CA 1
ATOM 3491 C C . GLU B 1 175 ? 17.811 12.828 22.375 1 48.97 175 GLU B C 1
ATOM 3493 O O . GLU B 1 175 ? 16.843 12.076 22.245 1 48.97 175 GLU B O 1
ATOM 3498 N N . ARG B 1 176 ? 17.8 14.049 21.686 1 58.23 176 ARG B N 1
ATOM 3499 C CA . ARG B 1 176 ? 17.086 14.06 20.413 1 58.23 176 ARG B CA 1
ATOM 3500 C C . ARG B 1 176 ? 17.578 12.942 19.5 1 58.23 176 ARG B C 1
ATOM 3502 O O . ARG B 1 176 ? 18.774 12.846 19.215 1 58.23 176 ARG B O 1
ATOM 3509 N N . ASP B 1 177 ? 17.003 11.797 19.35 1 79.35 177 ASP B N 1
ATOM 3510 C CA . ASP B 1 177 ? 17.225 10.713 18.398 1 79.35 177 ASP B CA 1
ATOM 3511 C C . ASP B 1 177 ? 17.025 11.194 16.963 1 79.35 177 ASP B C 1
ATOM 3513 O O . ASP B 1 177 ? 15.899 11.479 16.549 1 79.35 177 ASP B O 1
ATOM 3517 N N . GLY B 1 178 ? 18.277 11.648 16.322 1 90.22 178 GLY B N 1
ATOM 3518 C CA . GLY B 1 178 ? 18.306 12.214 14.982 1 90.22 178 GLY B CA 1
ATOM 3519 C C . GLY B 1 178 ? 17.382 11.5 14.013 1 90.22 178 GLY B C 1
ATOM 3520 O O . GLY B 1 178 ? 16.744 12.137 13.172 1 90.22 178 GLY B O 1
ATOM 3521 N N . LEU B 1 179 ? 17.381 10.248 14.186 1 94.12 179 LEU B N 1
ATOM 3522 C CA . LEU B 1 179 ? 16.505 9.472 13.316 1 94.12 179 LEU B CA 1
ATOM 3523 C C . LEU B 1 179 ? 15.04 9.748 13.633 1 94.12 179 LEU B C 1
ATOM 3525 O O . LEU B 1 179 ? 14.223 9.908 12.723 1 94.12 179 LEU B O 1
ATOM 3529 N N . ALA B 1 180 ? 14.735 9.819 14.872 1 93.21 180 ALA B N 1
ATOM 3530 C CA . ALA B 1 180 ? 13.369 10.125 15.289 1 93.21 180 ALA B CA 1
ATOM 3531 C C . ALA B 1 180 ? 12.942 11.506 14.798 1 93.21 180 ALA B C 1
ATOM 3533 O O . ALA B 1 180 ? 11.807 11.689 14.354 1 93.21 180 ALA B O 1
ATOM 3534 N N . ASP B 1 181 ? 13.833 12.462 14.933 1 92.33 181 ASP B N 1
ATOM 3535 C CA . ASP B 1 181 ? 13.564 13.81 14.442 1 92.33 181 ASP B CA 1
ATOM 3536 C C . ASP B 1 181 ? 13.317 13.806 12.935 1 92.33 181 ASP B C 1
ATOM 3538 O O . ASP B 1 181 ? 12.415 14.491 12.447 1 92.33 181 ASP B O 1
ATOM 3542 N N . GLU B 1 182 ? 14.186 13.044 12.249 1 94.23 182 GLU B N 1
ATOM 3543 C CA . GLU B 1 182 ? 14.034 12.963 10.8 1 94.23 182 GLU B CA 1
ATOM 3544 C C . GLU B 1 182 ? 12.689 12.353 10.419 1 94.23 182 GLU B C 1
ATOM 3546 O O . GLU B 1 182 ? 12.06 12.78 9.448 1 94.23 182 GLU B O 1
ATOM 3551 N N . MET B 1 183 ? 12.226 11.424 11.191 1 95.38 183 MET B N 1
ATOM 3552 C CA . MET B 1 183 ? 10.965 10.746 10.909 1 95.38 183 MET B CA 1
ATOM 3553 C C . MET B 1 183 ? 9.793 11.718 10.995 1 95.38 183 MET B C 1
ATOM 3555 O O . MET B 1 183 ? 8.772 11.527 10.332 1 95.38 183 MET B O 1
ATOM 3559 N N . GLU B 1 184 ? 9.957 12.761 11.698 1 94.43 184 GLU B N 1
ATOM 3560 C CA . GLU B 1 184 ? 8.885 13.729 11.907 1 94.43 184 GLU B CA 1
ATOM 3561 C C . GLU B 1 184 ? 8.942 14.849 10.872 1 94.43 184 GLU B C 1
ATOM 3563 O O . GLU B 1 184 ? 8.034 15.679 10.797 1 94.43 184 GLU B O 1
ATOM 3568 N N . ARG B 1 185 ? 9.959 14.807 10.11 1 94.91 185 ARG B N 1
ATOM 3569 C CA . ARG B 1 185 ? 10.122 15.862 9.115 1 94.91 185 ARG B CA 1
ATOM 3570 C C . ARG B 1 185 ? 8.968 15.857 8.117 1 94.91 185 ARG B C 1
ATOM 3572 O O . ARG B 1 185 ? 8.612 14.807 7.577 1 94.91 185 ARG B O 1
ATOM 3579 N N . ILE B 1 186 ? 8.396 17.04 7.885 1 96.17 186 ILE B N 1
ATOM 3580 C CA . ILE B 1 186 ? 7.292 17.218 6.948 1 96.17 186 ILE B CA 1
ATOM 3581 C C . ILE B 1 186 ? 7.807 17.096 5.516 1 96.17 186 ILE B C 1
ATOM 3583 O O . ILE B 1 186 ? 8.868 17.628 5.183 1 96.17 186 ILE B O 1
ATOM 3587 N N . VAL B 1 187 ? 7.061 16.4 4.675 1 96.98 187 VAL B N 1
ATOM 3588 C CA . VAL B 1 187 ? 7.388 16.283 3.257 1 96.98 187 VAL B CA 1
ATOM 3589 C C . VAL B 1 187 ? 6.128 16.478 2.418 1 96.98 187 VAL B C 1
ATOM 3591 O O . VAL B 1 187 ? 5.011 16.403 2.936 1 96.98 187 VAL B O 1
ATOM 3594 N N . LYS B 1 188 ? 6.346 16.776 1.205 1 96.4 188 LYS B N 1
ATOM 3595 C CA . LYS B 1 188 ? 5.295 16.757 0.191 1 96.4 188 LYS B CA 1
ATOM 3596 C C . LYS B 1 188 ? 5.397 15.509 -0.682 1 96.4 188 LYS B C 1
ATOM 3598 O O . LYS B 1 188 ? 6.497 15.082 -1.037 1 96.4 188 LYS B O 1
ATOM 3603 N N . VAL B 1 189 ? 4.276 14.963 -0.973 1 96.76 189 VAL B N 1
ATOM 3604 C CA . VAL B 1 189 ? 4.224 13.769 -1.811 1 96.76 189 VAL B CA 1
ATOM 3605 C C . VAL B 1 189 ? 3.49 14.083 -3.112 1 96.76 189 VAL B C 1
ATOM 3607 O O . VAL B 1 189 ? 2.428 14.71 -3.097 1 96.76 189 VAL B O 1
ATOM 3610 N N . ALA B 1 190 ? 4.085 13.672 -4.168 1 93.61 190 ALA B N 1
ATOM 3611 C CA . ALA B 1 190 ? 3.452 13.747 -5.483 1 93.61 190 ALA B CA 1
ATOM 3612 C C . ALA B 1 190 ? 3.348 12.365 -6.121 1 93.61 190 ALA B C 1
ATOM 3614 O O . ALA B 1 190 ? 4.278 11.56 -6.028 1 93.61 190 ALA B O 1
ATOM 3615 N N . ALA B 1 191 ? 2.18 12.084 -6.606 1 89.12 191 ALA B N 1
ATOM 3616 C CA . ALA B 1 191 ? 1.952 10.816 -7.294 1 89.12 191 ALA B CA 1
ATOM 3617 C C . ALA B 1 191 ? 0.838 10.946 -8.329 1 89.12 191 ALA B C 1
ATOM 3619 O O . ALA B 1 191 ? -0.037 11.806 -8.203 1 89.12 191 ALA B O 1
ATOM 3620 N N . ILE B 1 192 ? 0.888 10.116 -9.308 1 78.83 192 ILE B N 1
ATOM 3621 C CA . ILE B 1 192 ? -0.165 10.072 -10.316 1 78.83 192 ILE B CA 1
ATOM 3622 C C . ILE B 1 192 ? -0.977 8.788 -10.158 1 78.83 192 ILE B C 1
ATOM 3624 O O . ILE B 1 192 ? -0.467 7.69 -10.393 1 78.83 192 ILE B O 1
ATOM 3628 N N . THR B 1 193 ? -2.143 8.781 -9.817 1 72.42 193 THR B N 1
ATOM 3629 C CA . THR B 1 193 ? -2.966 7.588 -9.651 1 72.42 193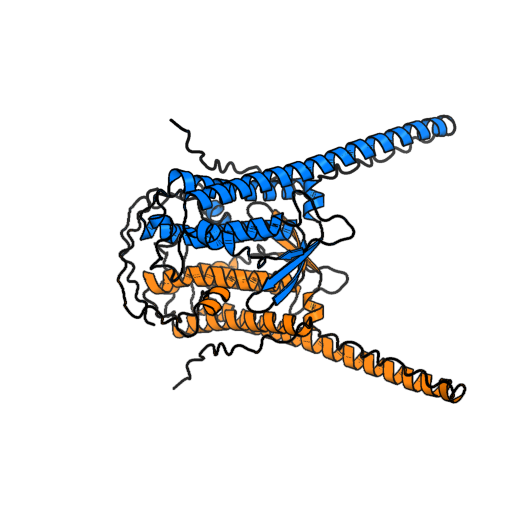 THR B CA 1
ATOM 3630 C C . THR B 1 193 ? -4.437 7.906 -9.899 1 72.42 193 THR B C 1
ATOM 3632 O O . THR B 1 193 ? -5.232 7.964 -8.959 1 72.42 193 THR B O 1
ATOM 3635 N N . PRO B 1 194 ? -5.009 7.936 -10.891 1 66.31 194 PRO B N 1
ATOM 3636 C CA . PRO B 1 194 ? -4.577 8.201 -12.265 1 66.31 194 PRO B CA 1
ATOM 3637 C C . PRO B 1 194 ? -4.331 9.685 -12.529 1 66.31 194 PRO B C 1
ATOM 3639 O O . PRO B 1 194 ? -3.777 10.047 -13.571 1 66.31 194 PRO B O 1
ATOM 3642 N N . THR B 1 195 ? -4.78 10.5 -11.554 1 77.24 195 THR B N 1
ATOM 3643 C CA . THR B 1 195 ? -4.551 11.938 -11.639 1 77.24 195 THR B CA 1
ATOM 3644 C C . THR B 1 195 ? -3.473 12.373 -10.651 1 77.24 195 THR B C 1
ATOM 3646 O O . THR B 1 195 ? -3.295 11.749 -9.603 1 77.24 195 THR B O 1
ATOM 3649 N N . LYS B 1 196 ? -2.848 13.426 -11.057 1 85.76 196 LYS B N 1
ATOM 3650 C CA . LYS B 1 196 ? -1.784 13.931 -10.193 1 85.76 196 LYS B CA 1
ATOM 3651 C C . LYS B 1 196 ? -2.323 14.298 -8.813 1 85.76 196 LYS B C 1
ATOM 3653 O O . LYS B 1 196 ? -3.359 14.957 -8.701 1 85.76 196 LYS B O 1
ATOM 3658 N N . GLN B 1 197 ? -1.684 13.803 -7.823 1 90.37 197 GLN B N 1
ATOM 3659 C CA . GLN B 1 197 ? -1.993 14.122 -6.433 1 90.37 197 GLN B CA 1
ATOM 3660 C C . GLN B 1 197 ? -0.796 14.764 -5.737 1 90.37 197 GLN B C 1
ATOM 3662 O O . GLN B 1 197 ? 0.35 14.381 -5.982 1 90.37 197 GLN B O 1
ATOM 3667 N N . GLU B 1 198 ? -1.076 15.766 -4.977 1 93.61 198 GLU B N 1
ATOM 3668 C CA . GLU B 1 198 ? -0.105 16.413 -4.099 1 93.61 198 GLU B CA 1
ATOM 3669 C C . GLU B 1 198 ? -0.612 16.466 -2.661 1 93.61 198 GLU B C 1
ATOM 3671 O O . GLU B 1 198 ? -1.697 16.988 -2.398 1 93.61 198 GLU B O 1
ATOM 3676 N N . MET B 1 199 ? 0.161 15.954 -1.746 1 95.57 199 MET B N 1
ATOM 3677 C CA . MET B 1 199 ? -0.33 15.756 -0.385 1 95.57 199 MET B CA 1
ATOM 3678 C C . MET B 1 199 ? 0.773 16.018 0.635 1 95.57 199 MET B C 1
ATOM 3680 O O . MET B 1 199 ? 1.953 15.806 0.348 1 95.57 199 MET B O 1
ATOM 3684 N N . GLY B 1 200 ? 0.351 16.433 1.83 1 96.74 200 GLY B N 1
ATOM 3685 C CA . GLY B 1 200 ? 1.287 16.527 2.94 1 96.74 200 GLY B CA 1
ATOM 3686 C C . GLY B 1 200 ? 1.512 15.202 3.644 1 96.74 200 GLY B C 1
ATOM 3687 O O . GLY B 1 200 ? 0.594 14.386 3.75 1 96.74 200 GLY B O 1
ATOM 3688 N N . SER B 1 201 ? 2.739 14.967 4.129 1 98.03 201 SER B N 1
ATOM 3689 C CA . SER B 1 201 ? 3.116 13.739 4.821 1 98.03 201 SER B CA 1
ATOM 3690 C C . SER B 1 201 ? 4.344 13.954 5.699 1 98.03 201 SER B C 1
ATOM 3692 O O . SER B 1 201 ? 4.671 15.089 6.051 1 98.03 201 SER B O 1
ATOM 3694 N N . THR B 1 202 ? 4.898 12.909 6.237 1 97.61 202 THR B N 1
ATOM 3695 C CA . THR B 1 202 ? 6.157 12.944 6.973 1 97.61 202 THR B CA 1
ATOM 3696 C C . THR B 1 202 ? 7.093 11.838 6.494 1 97.61 202 THR B C 1
ATOM 3698 O O . THR B 1 202 ? 6.658 10.89 5.837 1 97.61 202 THR B O 1
ATOM 3701 N N . VAL B 1 203 ? 8.348 11.962 6.791 1 97.34 203 VAL B N 1
ATOM 3702 C CA . VAL B 1 203 ? 9.353 10.981 6.396 1 97.34 203 VAL B CA 1
ATOM 3703 C C . VAL B 1 203 ? 8.997 9.613 6.973 1 97.34 203 VAL B C 1
ATOM 3705 O O . VAL B 1 203 ? 9.046 8.603 6.267 1 97.34 203 VAL B O 1
ATOM 3708 N N . GLY B 1 204 ? 8.615 9.634 8.22 1 97.16 204 GLY B N 1
ATOM 3709 C CA . GLY B 1 204 ? 8.247 8.376 8.851 1 97.16 204 GLY B CA 1
ATOM 3710 C C . GLY B 1 204 ? 7.07 7.694 8.179 1 97.16 204 GLY B C 1
ATOM 3711 O O . GLY B 1 204 ? 7.085 6.479 7.972 1 97.16 204 GLY B O 1
ATOM 3712 N N . ARG B 1 205 ? 6.08 8.405 7.803 1 97.47 205 ARG B N 1
ATOM 3713 C CA . ARG B 1 205 ? 4.905 7.859 7.131 1 97.47 205 ARG B CA 1
ATOM 3714 C C . ARG B 1 205 ? 5.272 7.284 5.767 1 97.47 205 ARG B C 1
ATOM 3716 O O . ARG B 1 205 ? 4.735 6.253 5.357 1 97.47 205 ARG B O 1
ATOM 3723 N N . GLU B 1 206 ? 6.147 7.99 5.085 1 98.03 206 GLU B N 1
ATOM 3724 C CA . GLU B 1 206 ? 6.52 7.536 3.749 1 98.03 206 GLU B CA 1
ATOM 3725 C C . GLU B 1 206 ? 7.419 6.304 3.815 1 98.03 206 GLU B C 1
ATOM 3727 O O . GLU B 1 206 ? 7.339 5.424 2.956 1 98.03 206 GLU B O 1
ATOM 3732 N N . LEU B 1 207 ? 8.277 6.254 4.834 1 97.65 207 LEU B N 1
ATOM 3733 C CA . LEU B 1 207 ? 9.054 5.032 5.006 1 97.65 207 LEU B CA 1
ATOM 3734 C C . LEU B 1 207 ? 8.144 3.847 5.312 1 97.65 207 LEU B C 1
ATOM 3736 O O . LEU B 1 207 ? 8.348 2.75 4.787 1 97.65 207 LEU B O 1
ATOM 3740 N N . TRP B 1 208 ? 7.162 4.072 6.138 1 96.27 208 TRP B N 1
ATOM 3741 C CA . TRP B 1 208 ? 6.171 3.046 6.444 1 96.27 208 TRP B CA 1
ATOM 3742 C C . TRP B 1 208 ? 5.439 2.603 5.181 1 96.27 208 TRP B C 1
ATOM 3744 O O . TRP B 1 208 ? 5.257 1.405 4.95 1 96.27 208 TRP B O 1
ATOM 3754 N N . TYR B 1 209 ? 5.101 3.562 4.341 1 96.39 209 TYR B N 1
ATOM 3755 C CA . TYR B 1 209 ? 4.427 3.269 3.081 1 96.39 209 TYR B CA 1
ATOM 3756 C C . TYR B 1 209 ? 5.305 2.409 2.18 1 96.39 209 TYR B C 1
ATOM 3758 O O . TYR B 1 209 ? 4.838 1.425 1.603 1 96.39 209 TYR B O 1
ATOM 3766 N N . CYS B 1 210 ? 6.517 2.778 2.022 1 97.13 210 CYS B N 1
ATOM 3767 C CA . CYS B 1 210 ? 7.431 2.038 1.159 1 97.13 210 CYS B CA 1
ATOM 3768 C C . CYS B 1 210 ? 7.585 0.598 1.635 1 97.13 210 CYS B C 1
ATOM 3770 O O . CYS B 1 210 ? 7.626 -0.327 0.823 1 97.13 210 CYS B O 1
ATOM 3772 N N . SER B 1 211 ? 7.653 0.435 2.901 1 94.66 211 SER B N 1
ATOM 3773 C CA . SER B 1 211 ? 7.826 -0.894 3.478 1 94.66 211 SER B CA 1
ATOM 3774 C C . SER B 1 211 ? 6.601 -1.768 3.231 1 94.66 211 SER B C 1
ATOM 3776 O O . SER B 1 211 ? 6.726 -2.911 2.787 1 94.66 211 SER B O 1
ATOM 3778 N N . LEU B 1 212 ? 5.45 -1.238 3.495 1 92.8 212 LEU B N 1
ATOM 3779 C CA . LEU B 1 212 ? 4.222 -1.994 3.274 1 92.8 212 LEU B CA 1
ATOM 3780 C C . LEU B 1 212 ? 4.025 -2.289 1.791 1 92.8 212 LEU B C 1
ATOM 3782 O O . LEU B 1 212 ? 3.597 -3.386 1.424 1 92.8 212 LEU B O 1
ATOM 3786 N N . HIS B 1 213 ? 4.312 -1.261 0.997 1 94.41 213 HIS B N 1
ATOM 3787 C CA . HIS B 1 213 ? 4.238 -1.427 -0.45 1 94.41 213 HIS B CA 1
ATOM 3788 C C . HIS B 1 213 ? 5.138 -2.564 -0.921 1 94.41 213 HIS B C 1
ATOM 3790 O O . HIS B 1 213 ? 4.726 -3.388 -1.742 1 94.41 213 HIS B O 1
ATOM 3796 N N . ALA B 1 214 ? 6.307 -2.641 -0.411 1 96.01 214 ALA B N 1
ATOM 3797 C CA . ALA B 1 214 ? 7.234 -3.717 -0.754 1 96.01 214 ALA B CA 1
ATOM 3798 C C . ALA B 1 214 ? 6.661 -5.078 -0.37 1 96.01 214 ALA B C 1
ATOM 3800 O O . ALA B 1 214 ? 6.727 -6.029 -1.152 1 96.01 214 ALA B O 1
ATOM 3801 N N . ILE B 1 215 ? 6.095 -5.199 0.792 1 92.15 215 ILE B N 1
ATOM 3802 C CA . ILE B 1 215 ? 5.519 -6.457 1.256 1 92.15 215 ILE B CA 1
ATOM 3803 C C . ILE B 1 215 ? 4.432 -6.915 0.286 1 92.15 215 ILE B C 1
ATOM 3805 O O . ILE B 1 215 ? 4.366 -8.094 -0.07 1 92.15 215 ILE B O 1
ATOM 3809 N N . HIS B 1 216 ? 3.597 -5.992 -0.209 1 92.75 216 HIS B N 1
ATOM 3810 C CA . HIS B 1 216 ? 2.56 -6.33 -1.178 1 92.75 216 HIS B CA 1
ATOM 3811 C C . HIS B 1 216 ? 3.167 -6.854 -2.475 1 92.75 216 HIS B C 1
ATOM 3813 O O . HIS B 1 216 ? 2.727 -7.878 -3.003 1 92.75 216 HIS B O 1
ATOM 3819 N N . HIS B 1 217 ? 4.157 -6.199 -2.925 1 94.58 217 HIS B N 1
ATOM 3820 C CA . HIS B 1 217 ? 4.779 -6.628 -4.173 1 94.58 217 HIS B CA 1
ATOM 3821 C C . HIS B 1 217 ? 5.533 -7.941 -3.991 1 94.58 217 HIS B C 1
ATOM 3823 O O . HIS B 1 217 ? 5.567 -8.773 -4.9 1 94.58 217 HIS B O 1
ATOM 3829 N N . PHE B 1 218 ? 6.109 -8.134 -2.813 1 94.59 218 PHE B N 1
ATOM 3830 C CA . PHE B 1 218 ? 6.793 -9.391 -2.537 1 94.59 218 PHE B CA 1
ATOM 3831 C C . PHE B 1 218 ? 5.795 -10.539 -2.436 1 94.59 218 PHE B C 1
ATOM 3833 O O . PHE B 1 218 ? 6.101 -11.669 -2.823 1 94.59 218 PHE B O 1
ATOM 3840 N N . SER B 1 219 ? 4.641 -10.228 -1.933 1 90.19 219 SER B N 1
ATOM 3841 C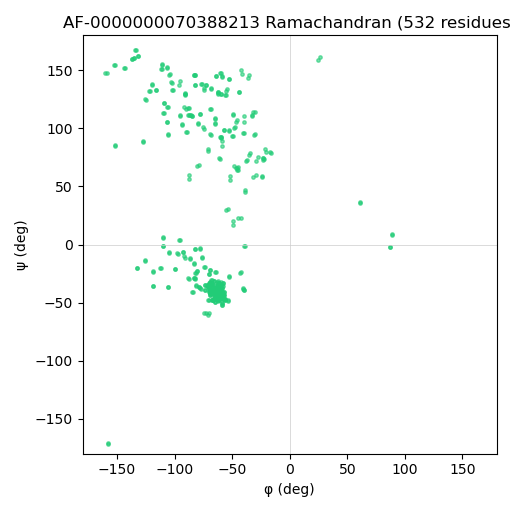 CA . SER B 1 219 ? 3.585 -11.235 -1.918 1 90.19 219 SER B CA 1
ATOM 3842 C C . SER B 1 219 ? 3.185 -11.638 -3.333 1 90.19 219 SER B C 1
ATOM 3844 O O . SER B 1 219 ? 3.044 -12.826 -3.629 1 90.19 219 SER B O 1
ATOM 3846 N N . MET B 1 220 ? 3.068 -10.684 -4.193 1 90.29 220 MET B N 1
ATOM 3847 C CA . MET B 1 220 ? 2.676 -10.934 -5.577 1 90.29 220 MET B CA 1
ATOM 3848 C C . MET B 1 220 ? 3.782 -11.661 -6.334 1 90.29 220 MET B C 1
ATOM 3850 O O . MET B 1 220 ? 3.513 -12.597 -7.089 1 90.29 220 MET B O 1
ATOM 3854 N N . LEU B 1 221 ? 4.977 -11.226 -6.081 1 93.71 221 LEU B N 1
ATOM 3855 C CA . LEU B 1 221 ? 6.094 -11.856 -6.775 1 93.71 221 LEU B CA 1
ATOM 3856 C C . LEU B 1 221 ? 6.274 -13.299 -6.317 1 93.71 221 LEU B C 1
ATOM 3858 O O . LEU B 1 221 ? 6.681 -14.159 -7.103 1 93.71 221 LEU B O 1
ATOM 3862 N N . ARG B 1 222 ? 6.009 -13.577 -5.058 1 91.25 222 ARG B N 1
ATOM 3863 C CA . ARG B 1 222 ? 6.09 -14.946 -4.557 1 91.25 222 ARG B CA 1
ATOM 3864 C C . ARG B 1 222 ? 5.171 -15.873 -5.345 1 91.25 222 ARG B C 1
ATOM 3866 O O . ARG B 1 222 ? 5.536 -17.013 -5.639 1 91.25 222 ARG B O 1
ATOM 3873 N N . THR B 1 223 ? 4.017 -15.448 -5.659 1 88.47 223 THR B N 1
ATOM 3874 C CA . THR B 1 223 ? 3.059 -16.234 -6.43 1 88.47 223 THR B CA 1
ATOM 3875 C C . THR B 1 223 ? 3.651 -16.636 -7.778 1 88.47 223 THR B C 1
ATOM 3877 O O . THR B 1 223 ? 3.558 -17.798 -8.18 1 88.47 223 THR B O 1
ATOM 3880 N N . ILE B 1 224 ? 4.313 -15.729 -8.401 1 90.85 224 ILE B N 1
ATOM 3881 C CA . ILE B 1 224 ? 4.931 -16.003 -9.693 1 90.85 224 ILE B CA 1
ATOM 3882 C C . ILE B 1 224 ? 6.12 -16.942 -9.508 1 90.85 224 ILE B C 1
ATOM 3884 O O . ILE B 1 224 ? 6.231 -17.958 -10.199 1 90.85 224 ILE B O 1
ATOM 3888 N N . ALA B 1 225 ? 6.95 -16.635 -8.577 1 93.54 225 ALA B N 1
ATOM 3889 C CA . ALA B 1 225 ? 8.216 -17.333 -8.369 1 93.54 225 ALA B CA 1
ATOM 3890 C C . ALA B 1 225 ? 7.98 -18.786 -7.967 1 93.54 225 ALA B C 1
ATOM 3892 O O . ALA B 1 225 ? 8.591 -19.699 -8.529 1 93.54 225 ALA B O 1
ATOM 3893 N N . VAL B 1 226 ? 7.112 -18.963 -7.101 1 88.6 226 VAL B N 1
ATOM 3894 C CA . VAL B 1 226 ? 6.93 -20.29 -6.521 1 88.6 226 VAL B CA 1
ATOM 3895 C C . VAL B 1 226 ? 6.01 -21.121 -7.412 1 88.6 226 VAL B C 1
ATOM 3897 O O . VAL B 1 226 ? 6.352 -22.243 -7.793 1 88.6 226 VAL B O 1
ATOM 3900 N N . TYR B 1 227 ? 5.008 -20.523 -7.896 1 85.11 227 TYR B N 1
ATOM 3901 C CA . TYR B 1 227 ? 3.958 -21.351 -8.477 1 85.11 227 TYR B CA 1
ATOM 3902 C C . TYR B 1 227 ? 4.084 -21.408 -9.994 1 85.11 227 TYR B C 1
ATOM 3904 O O . TYR B 1 227 ? 3.57 -22.329 -10.633 1 85.11 227 TYR B O 1
ATOM 3912 N N . GLU B 1 228 ? 4.747 -20.452 -10.522 1 86.71 228 GLU B N 1
ATOM 3913 C CA . GLU B 1 228 ? 4.921 -20.487 -11.971 1 86.71 228 GLU B CA 1
ATOM 3914 C C . GLU B 1 228 ? 6.344 -20.893 -12.345 1 86.71 228 GLU B C 1
ATOM 3916 O O . GLU B 1 228 ? 6.552 -21.619 -13.32 1 86.71 228 GLU B O 1
ATOM 3921 N N . LEU B 1 229 ? 7.276 -20.462 -11.589 1 92.33 229 LEU B N 1
ATOM 3922 C CA . LEU B 1 229 ? 8.672 -20.673 -11.958 1 92.33 229 LEU B CA 1
ATOM 3923 C C . LEU B 1 229 ? 9.3 -21.77 -11.105 1 92.33 229 LEU B C 1
ATOM 3925 O O . LEU B 1 229 ? 10.453 -22.148 -11.323 1 92.33 229 LEU B O 1
ATOM 3929 N N . ASN B 1 230 ? 8.569 -22.23 -10.134 1 91.14 230 ASN B N 1
ATOM 3930 C CA . ASN B 1 230 ? 9.007 -23.318 -9.266 1 91.14 230 ASN B CA 1
ATOM 3931 C C . ASN B 1 230 ? 10.28 -22.951 -8.507 1 91.14 230 ASN B C 1
ATOM 3933 O O . ASN B 1 230 ? 11.18 -23.779 -8.359 1 91.14 230 ASN B O 1
ATOM 3937 N N . LEU B 1 231 ? 10.338 -21.742 -8.165 1 92.15 231 LEU B N 1
ATOM 3938 C CA . LEU B 1 231 ? 11.458 -21.319 -7.332 1 92.15 231 LEU B CA 1
ATOM 3939 C C . LEU B 1 231 ? 11.188 -21.624 -5.862 1 92.15 231 LEU B C 1
ATOM 3941 O O . LEU B 1 231 ? 10.039 -21.582 -5.416 1 92.15 231 LEU B O 1
ATOM 3945 N N . ASP B 1 232 ? 12.228 -21.942 -5.185 1 88.03 232 ASP B N 1
ATOM 3946 C CA . ASP B 1 232 ? 12.136 -22.196 -3.75 1 88.03 232 ASP B CA 1
ATOM 3947 C C . ASP B 1 232 ? 12.437 -20.932 -2.948 1 88.03 232 ASP B C 1
ATOM 3949 O O . ASP B 1 232 ? 13.599 -20.55 -2.793 1 88.03 232 ASP B O 1
ATOM 3953 N N . LEU B 1 233 ? 11.356 -20.31 -2.421 1 89.62 233 LEU B N 1
ATOM 3954 C CA . LEU B 1 233 ? 11.529 -19.099 -1.625 1 89.62 233 LEU B CA 1
ATOM 3955 C C . LEU B 1 233 ? 11.178 -19.354 -0.163 1 89.62 233 LEU B C 1
ATOM 3957 O O . LEU B 1 233 ? 10.296 -20.163 0.135 1 89.62 233 LEU B O 1
ATOM 3961 N N . PRO B 1 234 ? 11.82 -18.588 0.739 1 84.93 234 PRO B N 1
ATOM 3962 C CA . PRO B 1 234 ? 11.432 -18.679 2.149 1 84.93 234 PRO B CA 1
ATOM 3963 C C . PRO B 1 234 ? 9.97 -18.306 2.384 1 84.93 234 PRO B C 1
ATOM 3965 O O . PRO B 1 234 ? 9.453 -17.387 1.744 1 84.93 234 PRO B O 1
ATOM 3968 N N . VAL B 1 235 ? 9.362 -18.9 3.331 1 75.99 235 VAL B N 1
ATOM 3969 C CA . VAL B 1 235 ? 7.935 -18.741 3.592 1 75.99 235 VAL B CA 1
ATOM 3970 C C . VAL B 1 235 ? 7.658 -17.33 4.106 1 75.99 235 VAL B C 1
ATOM 3972 O O . VAL B 1 235 ? 6.569 -16.79 3.898 1 75.99 235 VAL B O 1
ATOM 3975 N N . GLU B 1 236 ? 8.67 -16.679 4.647 1 78.59 236 GLU B N 1
ATOM 3976 C CA . GLU B 1 236 ? 8.501 -15.353 5.234 1 78.59 236 GLU B CA 1
ATOM 3977 C C . GLU B 1 236 ? 8.505 -14.269 4.159 1 78.59 236 GLU B C 1
ATOM 3979 O O . GLU B 1 236 ? 8.014 -13.161 4.386 1 78.59 236 GLU B O 1
ATOM 3984 N N . PHE B 1 237 ? 9.101 -14.631 3.056 1 86.65 237 PHE B N 1
ATOM 3985 C CA . PHE B 1 237 ? 9.205 -13.631 2 1 86.65 237 PHE B CA 1
ATOM 3986 C C . PHE B 1 237 ? 7.833 -13.318 1.414 1 86.65 237 PHE B C 1
ATOM 3988 O O . PHE B 1 237 ? 7.157 -14.207 0.893 1 86.65 237 PHE B O 1
ATOM 3995 N N . GLY B 1 238 ? 7.384 -12.097 1.558 1 83.33 238 GLY B N 1
ATOM 3996 C CA . GLY B 1 238 ? 6.116 -11.659 0.997 1 83.33 238 GLY B CA 1
ATOM 3997 C C . GLY B 1 238 ? 4.94 -11.891 1.928 1 83.33 238 GLY B C 1
ATOM 3998 O O . GLY B 1 238 ? 3.784 -11.812 1.508 1 83.33 238 GLY B O 1
ATOM 3999 N N . THR B 1 239 ? 5.222 -12.267 3.101 1 77.68 239 THR B N 1
ATOM 4000 C CA . THR B 1 239 ? 4.168 -12.492 4.084 1 77.68 239 THR B CA 1
ATOM 4001 C C . THR B 1 239 ? 4.071 -11.317 5.052 1 77.68 239 THR B C 1
ATOM 4003 O O . THR B 1 239 ? 5.089 -10.833 5.553 1 77.68 239 THR B O 1
ATOM 4006 N N . ALA B 1 240 ? 2.806 -10.882 5.256 1 71.08 240 ALA B N 1
ATOM 4007 C CA . ALA B 1 240 ? 2.603 -9.754 6.161 1 71.08 240 ALA B CA 1
ATOM 4008 C C . ALA B 1 240 ? 3.021 -10.111 7.585 1 71.08 240 ALA B C 1
ATOM 4010 O O . ALA B 1 240 ? 2.776 -11.227 8.049 1 71.08 240 ALA B O 1
ATOM 4011 N N . PRO B 1 241 ? 3.553 -9.095 8.246 1 63.86 241 PRO B N 1
ATOM 4012 C CA . PRO B 1 241 ? 3.999 -9.343 9.619 1 63.86 241 PRO B CA 1
ATOM 4013 C C . PRO B 1 241 ? 2.873 -9.833 10.526 1 63.86 241 PRO B C 1
ATOM 4015 O O . PRO B 1 241 ? 3.088 -10.715 11.361 1 63.86 241 PRO B O 1
ATOM 4018 N N . SER B 1 242 ? 1.75 -9.229 10.344 1 64.01 242 SER B N 1
ATOM 4019 C CA . SER B 1 242 ? 0.625 -9.655 11.169 1 64.01 242 SER B CA 1
ATOM 4020 C C . SER B 1 242 ? 0.317 -11.135 10.963 1 64.01 242 SER B C 1
ATOM 4022 O O . SER B 1 242 ? -0.055 -11.834 11.907 1 64.01 242 SER B O 1
ATOM 4024 N N . THR B 1 243 ? 0.444 -11.61 9.714 1 64.4 243 THR B N 1
ATOM 4025 C CA . THR B 1 243 ? 0.254 -13.023 9.404 1 64.4 243 THR B CA 1
ATOM 4026 C C . THR B 1 243 ? 1.326 -13.873 10.081 1 64.4 243 THR B C 1
ATOM 4028 O O . THR B 1 243 ? 1.029 -14.94 10.623 1 64.4 243 THR B O 1
ATOM 4031 N N . LEU B 1 244 ? 2.472 -13.339 10.068 1 63.87 244 LEU B N 1
ATOM 4032 C CA . LEU B 1 244 ? 3.582 -14.068 10.67 1 63.87 244 LEU B CA 1
ATOM 4033 C C . LEU B 1 244 ? 3.416 -14.158 12.184 1 63.87 244 LEU B C 1
ATOM 4035 O O . LEU B 1 244 ? 3.776 -15.168 12.793 1 63.87 244 LEU B O 1
ATOM 4039 N N . LEU B 1 245 ? 2.841 -13.111 12.702 1 58.2 245 LEU B N 1
ATOM 4040 C CA . LEU B 1 245 ? 2.601 -13.079 14.141 1 58.2 245 LEU B CA 1
ATOM 4041 C C . LEU B 1 245 ? 1.534 -14.094 14.537 1 58.2 245 LEU B C 1
ATOM 4043 O O . LEU B 1 245 ? 1.646 -14.746 15.578 1 58.2 245 LEU B O 1
ATOM 4047 N N . TYR B 1 246 ? 0.572 -14.146 13.767 1 57.5 246 TYR B N 1
ATOM 4048 C CA . TYR B 1 246 ? -0.537 -15.035 14.098 1 57.5 246 TYR B CA 1
ATOM 4049 C C . TYR B 1 246 ? -0.195 -16.481 13.761 1 57.5 246 TYR B C 1
ATOM 4051 O O . TYR B 1 246 ? -0.752 -17.411 14.35 1 57.5 246 TYR B O 1
ATOM 4059 N N . ARG B 1 247 ? 0.507 -16.662 12.669 1 52.39 247 ARG B N 1
ATOM 4060 C CA . ARG B 1 247 ? 0.88 -18.035 12.346 1 52.39 247 ARG B CA 1
ATOM 4061 C C . ARG B 1 247 ? 1.49 -18.735 13.556 1 52.39 247 ARG B C 1
ATOM 4063 O O . ARG B 1 247 ? 1.418 -19.96 13.673 1 52.39 247 ARG B O 1
ATOM 4070 N N . GLY B 1 248 ? 1.243 -18.249 14.661 1 46.51 248 GLY B N 1
ATOM 4071 C CA . GLY B 1 248 ? 1.711 -18.889 15.88 1 46.51 248 GLY B CA 1
ATOM 4072 C C . GLY B 1 248 ? 2.933 -19.762 15.665 1 46.51 248 GLY B C 1
ATOM 4073 O O . GLY B 1 248 ? 3.359 -19.971 14.528 1 46.51 248 GLY B O 1
ATOM 4074 N N . LEU B 1 249 ? 3.755 -20.095 16.669 1 44.78 249 LEU B N 1
ATOM 4075 C CA . LEU B 1 249 ? 4.849 -21.06 16.724 1 44.78 249 LEU B CA 1
ATOM 4076 C C . LEU B 1 249 ? 4.464 -22.357 16.022 1 44.78 249 LEU B C 1
ATOM 4078 O O . LEU B 1 249 ? 5.336 -23.134 15.623 1 44.78 249 LEU B O 1
ATOM 4082 N N . ALA B 1 250 ? 3.232 -22.555 15.956 1 40.6 250 ALA B N 1
ATOM 4083 C CA . ALA B 1 250 ? 2.776 -23.863 15.495 1 40.6 250 ALA B CA 1
ATOM 4084 C C . ALA B 1 250 ? 2.554 -23.866 13.985 1 40.6 250 ALA B C 1
ATOM 4086 O O . ALA B 1 250 ? 2.115 -24.869 13.418 1 40.6 250 ALA B O 1
ATOM 4087 N N . TRP B 1 251 ? 2.587 -22.769 13.395 1 43.38 251 TRP B N 1
ATOM 4088 C CA . TRP B 1 251 ? 2.317 -22.791 11.962 1 43.38 251 TRP B CA 1
ATOM 4089 C C . TRP B 1 251 ? 3.404 -23.557 11.215 1 43.38 251 TRP B C 1
ATOM 4091 O O . TRP B 1 251 ? 4.596 -23.352 11.458 1 43.38 251 TRP B O 1
ATOM 4101 N N . LYS B 1 252 ? 3.186 -24.746 10.669 1 43.57 252 LYS B N 1
ATOM 4102 C CA . LYS B 1 252 ? 4.071 -25.499 9.785 1 43.57 252 LYS B CA 1
ATOM 4103 C C . LYS B 1 252 ? 3.774 -25.193 8.32 1 43.57 252 LYS B C 1
ATOM 4105 O O . LYS B 1 252 ? 2.61 -25.118 7.919 1 43.57 252 LYS B O 1
ATOM 4110 N N . PRO B 1 253 ? 4.724 -24.654 7.598 1 44.78 253 PRO B N 1
ATOM 4111 C CA . PRO B 1 253 ? 4.479 -24.479 6.164 1 44.78 253 PRO B CA 1
ATOM 4112 C C . PRO B 1 253 ? 3.833 -25.705 5.522 1 44.78 253 PRO B C 1
ATOM 4114 O O . PRO B 1 253 ? 4.028 -26.828 5.994 1 44.78 253 PRO B O 1
ATOM 4117 N N . PRO B 1 254 ? 2.768 -25.515 4.75 1 39.94 254 PRO B N 1
ATOM 4118 C CA . PRO B 1 254 ? 2.236 -26.726 4.121 1 39.94 254 PRO B CA 1
ATOM 4119 C C . PRO B 1 254 ? 3.321 -27.573 3.459 1 39.94 254 PRO B C 1
ATOM 4121 O O . PRO B 1 254 ? 4.155 -27.045 2.719 1 39.94 254 PRO B O 1
ATOM 4124 N N . VAL B 1 255 ? 3.728 -28.561 4.054 1 38.12 255 VAL B N 1
ATOM 4125 C CA . VAL B 1 255 ? 4.739 -29.508 3.595 1 38.12 255 VAL B CA 1
ATOM 4126 C C . VAL B 1 255 ? 4.296 -30.139 2.277 1 38.12 255 VAL B C 1
ATOM 4128 O O . VAL B 1 255 ? 5.096 -30.774 1.586 1 38.12 255 VAL B O 1
ATOM 4131 N N . GLU B 1 256 ? 3.046 -30.387 2.044 1 35.83 256 GLU B N 1
ATOM 4132 C CA . GLU B 1 256 ? 2.7 -31.226 0.9 1 35.83 256 GLU B CA 1
ATOM 4133 C C . GLU B 1 256 ? 2.617 -30.404 -0.382 1 35.83 256 GLU B C 1
ATOM 4135 O O . GLU B 1 256 ? 1.996 -29.339 -0.404 1 35.83 256 GLU B O 1
ATOM 4140 N N . LYS B 1 257 ? 3.511 -30.58 -1.265 1 42.19 257 LYS B N 1
ATOM 4141 C CA . LYS B 1 257 ? 3.491 -30.103 -2.645 1 42.19 257 LYS B CA 1
ATOM 4142 C C . LYS B 1 257 ? 2.15 -30.398 -3.309 1 42.19 257 LYS B C 1
ATOM 4144 O O . LYS B 1 257 ? 1.829 -31.556 -3.585 1 42.19 257 LYS B O 1
ATOM 4149 N N . GLU B 1 258 ? 1.127 -29.793 -2.857 1 42.98 258 GLU B N 1
ATOM 4150 C CA . GLU B 1 258 ? -0.103 -30.094 -3.584 1 42.98 258 GLU B CA 1
ATOM 4151 C C . GLU B 1 258 ? -0.166 -29.33 -4.903 1 42.98 258 GLU B C 1
ATOM 4153 O O . GLU B 1 258 ? 0.134 -28.135 -4.949 1 42.98 258 GLU B O 1
ATOM 4158 N N . HIS B 1 259 ? -0.101 -29.982 -5.995 1 43.51 259 HIS B N 1
ATOM 4159 C CA . HIS B 1 259 ? -0.24 -29.469 -7.353 1 43.51 259 HIS B CA 1
ATOM 4160 C C . HIS B 1 259 ? -1.607 -28.825 -7.561 1 43.51 259 HIS B C 1
ATOM 4162 O O . HIS B 1 259 ? -2.637 -29.432 -7.257 1 43.51 259 HIS B O 1
ATOM 4168 N N . VAL B 1 260 ? -1.627 -27.621 -7.352 1 46.05 260 VAL B N 1
ATOM 4169 C CA . VAL B 1 260 ? -2.902 -26.97 -7.637 1 46.05 260 VAL B CA 1
ATOM 4170 C C . VAL B 1 260 ? -2.968 -26.588 -9.114 1 46.05 260 VAL B C 1
ATOM 4172 O O . VAL B 1 260 ? -2.008 -26.043 -9.664 1 46.05 260 VAL B O 1
ATOM 4175 N N . LYS B 1 261 ? -3.85 -27.255 -9.907 1 42.54 261 LYS B N 1
ATOM 4176 C CA . LYS B 1 261 ? -4.103 -26.931 -11.308 1 42.54 261 LYS B CA 1
ATOM 4177 C C . LYS B 1 261 ? -4.808 -25.584 -11.441 1 42.54 261 LYS B C 1
ATOM 4179 O O . LYS B 1 261 ? -5.844 -25.354 -10.813 1 42.54 261 LYS B O 1
ATOM 4184 N N . VAL B 1 262 ? -4.102 -24.642 -11.63 1 44.73 262 VAL B N 1
ATOM 4185 C CA . VAL B 1 262 ? -4.727 -23.34 -11.833 1 44.73 262 VAL B CA 1
ATOM 4186 C C . VAL B 1 262 ? -5.066 -23.154 -13.311 1 44.73 262 VAL B C 1
ATOM 4188 O O . VAL B 1 262 ? -4.308 -23.579 -14.186 1 44.73 262 VAL B O 1
ATOM 4191 N N . VAL B 1 263 ? -6.38 -23.136 -13.714 1 36.13 263 VAL B N 1
ATOM 4192 C CA . VAL B 1 263 ? -6.813 -22.907 -15.088 1 36.13 263 VAL B CA 1
ATOM 4193 C C . VAL B 1 263 ? -6.776 -21.413 -15.4 1 36.13 263 VAL B C 1
ATOM 4195 O O . VAL B 1 263 ? -7.35 -20.605 -14.665 1 36.13 263 VAL B O 1
ATOM 4198 N N . ARG B 1 264 ? -5.865 -20.948 -16.078 1 36.94 264 ARG B N 1
ATOM 4199 C CA . ARG B 1 264 ? -5.792 -19.583 -16.589 1 36.94 264 ARG B CA 1
ATOM 4200 C C . ARG B 1 264 ? -6.966 -19.281 -17.513 1 36.94 264 ARG B C 1
ATOM 4202 O O . ARG B 1 264 ? -7.128 -19.925 -18.551 1 36.94 264 ARG B O 1
ATOM 4209 N N . THR B 1 265 ? -8.242 -19.091 -16.955 1 31.67 265 THR B N 1
ATOM 4210 C CA . THR B 1 265 ? -9.253 -18.71 -17.935 1 31.67 265 THR B CA 1
ATOM 4211 C C . THR B 1 265 ? -9.145 -17.226 -18.275 1 31.67 265 THR B C 1
ATOM 4213 O O . THR B 1 265 ? -9.101 -16.381 -17.378 1 31.67 265 THR B O 1
ATOM 4216 N N . SER B 1 266 ? -8.232 -16.819 -18.858 1 27.23 266 SER B N 1
ATOM 4217 C CA . SER B 1 266 ? -8.334 -15.429 -19.292 1 27.23 266 SER B CA 1
ATOM 4218 C C . SER B 1 266 ? -9.63 -15.183 -20.057 1 27.23 266 SER B C 1
ATOM 4220 O O . SER B 1 266 ? -9.808 -15.69 -21.167 1 27.23 266 SER B O 1
ATOM 4222 N N . LYS B 1 267 ? -10.954 -15.462 -19.538 1 25.93 267 LYS B N 1
ATOM 4223 C CA . LYS B 1 267 ? -12.021 -14.965 -20.402 1 25.93 267 LYS B CA 1
ATOM 4224 C C . LYS B 1 267 ? -11.906 -13.457 -20.605 1 25.93 267 LYS B C 1
ATOM 4226 O O . LYS B 1 267 ? -11.859 -12.696 -19.635 1 25.93 267 LYS B O 1
ATOM 4231 N N . LEU B 1 268 ? -11.225 -12.936 -21.544 1 22.55 268 LEU B N 1
ATOM 4232 C CA . LEU B 1 268 ? -11.642 -11.622 -22.02 1 22.55 268 LEU B CA 1
ATOM 4233 C C . LEU B 1 268 ? -13.145 -11.585 -22.271 1 22.55 268 LEU B C 1
ATOM 4235 O O . LEU B 1 268 ? -13.712 -12.539 -22.81 1 22.55 268 LEU B O 1
#

Foldseek 3Di:
DDPDVPPPPPVPPPDDPDLLVVLVVLLVLLLVLLVLVLVCLVPFPDDLCQLQPAFLVDGPDGNQLLLLLLLLLLCLLLVCQPDDHDDPPDAAERESPPDDVVLSVCSRRPSVSVSVSSVVSSVSSVVSLVVLQVVLVVVVVVVVVVVVVVVVVVCVVCVVVVDDPPPPPCPVVPSPRSSSVQQAGKHWYWYPPPHIDIDIDGSVVSSVVSSVSSLCSQLVNCCCSCQPVVTDGDPPGSDDPVCVVVCPVPNDDPPDPDNDDDDSPPPD/DDPDVPPPPPPPPPDDPDLLVVLVVLLVLLLVLLVLVLVCLVPWPDDLCQLQPAFLVDGPDGNQLLLLLLLLLLCLLLVCQPDDHDDPPDAAERESPPDDVVLSVCSRRPSVSVSVSSVVS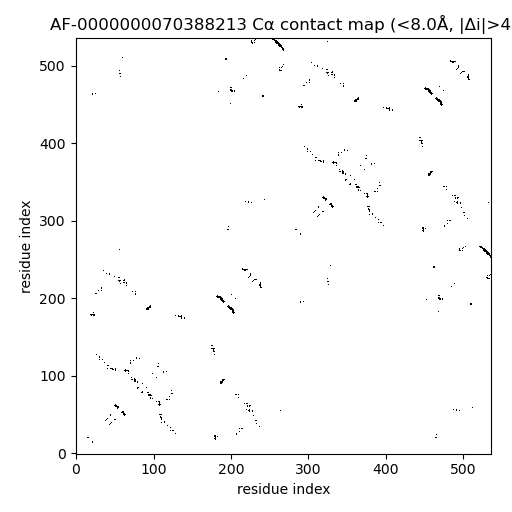SVSSVVSLVVLQVVLVVVVVVVVVVVVVVVVVVCVVCVVVVPDPPPPPCPVVPSPRSSSVQQAGKHWYWYPPPHIDIDIDGSVVSSVVSSVSSLCSQLVNCCCSCQPVVTDGDPPGSDDPVCVVVCPVPNDDPPDPDNDDDDSPPPD

Nearest PDB structures (foldseek):
  2qe9-assembly1_B  TM=6.532E-01  e=7.496E-02  Bacillus subtilis
  2qe9-assembly1_A  TM=6.810E-01  e=9.701E-02  Bacillus subtilis
  2nsg-assembly1_A  TM=6.074E-01  e=7.119E-02  Corynebacterium glutamicum
  2nsf-assembly1_A  TM=6.059E-01  e=8.750E-02  Corynebacterium glutamicum
  8k6z-assembly1_A  TM=2.376E-01  e=2.916E+00  Homo sapiens

Organism: Cryptococcus deneoformans (strain JEC21 / ATCC MYA-565) (NCBI:txid214684)

Secondary structure (DSSP, 8-state):
----------------S-HHHHHHHHHHHHHHHHHHHHHHHHHT---HHHHHPPPSSSTT--HHHHHHHHHHHHHHHHTTTSSS---TTSPPEEETT---HHHHHHHHH-HHHHHHHHHHHHHHHHHHHHHHHHHHHHHHHHHHHHHHHHHHHHHHHHTTS----------------HHHHHHT-EEEEEEESSSEEEEEEEHHHHHHHHHHHHHHHHHHHHIIIIIIT-----TTTT--HHHHHHSTTT-----S--EEEEE-----/----------------S-HHHHHHHHHHHHHHHHHHHHHHHHHT---HHHHHPPPSSSTT--HHHHHHHHHHHHHHHHTTTSSS---TTSPPEEETT---HHHHHHHHH-HHHHHHHHHHHHHHHHHHHHHHHHHHHHHHHHHHHHHHHHHHHHHHHHTTS----------------HHHHHHT-EEEEEEESSSEEEEEEEHHHHHHHHHHHHHHHHHHHHIIIIIIT-----TTTT--HHHHHHSTTT-----S--EEEEE-----

Radius of gyration: 27.06 Å; Cα contacts (8 Å, |Δi|>4): 718; chains: 2; bounding box: 62×92×77 Å

Sequence (536 aa):
MSQPTTLNHTLVPMPTRQHADRAEALWTLSIALIDSAVDILEHHVRTDEQLSKDSALLPGGTLGKHFRHVIETFRAFLLPLYPVPTTAPHIPEINYDAILPSSRRPIARSLDSCRSAMRQISKDLSAWGELCMERGRGRKSGNEADRRINETRGRRERNERAGLGLDAQDNASEERDGLADEMERIVKVAAITPTKQEMGSTVGRELWYCSLHAIHHFSMLRTIAVYELNLDLPVEFGTAPSTLLYRGLAWKPPVEKEHVKVVRTSKLMSQPTTLNHTLVPMPTRQHADRAEALWTLSIALIDSAVDILEHHVRTDEQLSKDSALLPGGTLGKHFRHVIETFRAFLLPLYPVPTTAPHIPEINYDAILPSSRRPIARSLDSCRSAMRQISKDLSAWGELCMERGRGRKSGNEADRRINETRGRRERNERAGLGLDAQDNASEERDGLADEMERIVKVAAITPTKQEMGSTVGRELWYCSLHAIHHFSMLRTIAVYELNLDLPVEFGTAPSTLLYRGLAWKPPVEKEHVKVVRTSKL

Solvent-accessible surface area (backbone atoms only — not comparable to full-atom values): 28914 Å² total; per-residue (Å²): 134,82,74,76,81,63,80,71,73,62,76,61,69,79,67,66,97,48,64,50,47,38,38,51,50,52,52,52,49,44,45,50,54,44,47,52,51,43,50,42,52,70,74,55,52,86,47,38,64,66,27,48,41,74,33,80,72,43,77,91,34,27,47,13,51,43,51,35,53,44,49,48,46,53,48,23,59,38,53,39,60,38,94,70,47,62,52,85,89,54,65,36,59,33,34,66,62,68,69,60,68,84,54,49,59,45,27,22,45,31,53,69,48,31,46,52,51,42,48,47,52,42,52,50,54,50,50,46,52,51,50,31,39,49,54,18,51,50,52,46,53,51,46,52,51,49,48,48,51,46,47,55,51,42,48,65,58,36,67,71,70,66,73,81,79,71,76,71,72,76,70,65,68,71,78,60,42,20,40,32,57,49,31,62,36,61,28,36,37,35,38,64,74,84,52,69,41,77,32,52,36,14,45,40,40,50,52,51,47,49,44,52,52,37,40,54,39,35,34,55,37,41,37,45,39,30,29,70,64,66,36,82,65,64,81,64,62,32,48,54,57,69,54,61,61,62,42,45,95,74,56,66,61,58,60,64,56,48,68,43,74,25,44,29,57,35,72,94,134,81,73,75,81,62,80,72,72,63,76,61,68,80,68,69,96,48,66,48,48,37,38,52,50,53,52,51,50,44,46,52,53,42,47,51,51,42,49,42,51,71,74,55,52,84,44,38,62,67,26,49,42,73,33,81,72,42,77,91,35,27,47,13,52,43,52,35,51,44,47,49,44,52,47,24,59,38,51,39,62,36,94,68,45,60,52,86,90,54,64,36,59,33,35,66,63,68,70,60,69,83,53,47,60,46,28,22,45,31,54,68,47,31,47,52,52,43,49,46,50,42,53,51,54,52,50,46,52,50,51,30,40,50,54,18,51,50,52,45,54,50,48,50,51,51,47,51,52,46,46,55,51,42,47,64,58,35,67,72,70,67,73,80,79,73,76,72,71,76,70,64,67,70,79,61,41,21,40,32,56,49,29,62,36,61,29,36,38,35,39,66,76,84,52,66,41,78,31,54,37,14,46,39,40,50,53,52,46,48,42,55,51,38,40,54,41,34,34,56,38,41,38,44,37,30,29,71,65,65,38,82,64,65,81,67,62,33,50,54,56,70,54,61,62,62,42,45,95,75,57,66,59,58,60,65,55,49,66,42,72,25,44,29,60,34,72,95

pLDDT: mean 75.98, std 24.43, range [20.19, 98.45]